Protein AF-0000000074036377 (afdb_homodimer)

pLDDT: mean 85.58, std 12.59, range [46.97, 98.38]

Sequence (390 aa):
MNAANALTSLRLVLSPVFFVFAFLPLWADGRFALLSTVVLWILFVIIELSDILDGAVARGLGIVSDLGKLLDPFADVVSRLTYFLVFVVLGIMPAWMFLLIMYREVGIIFVRMMMMRDGVALAARKGGKTKAVMYAVSAGLGLVLLMNIRLGSFAAFATVLPWVVLASFGVSVFLSWASFLDYLIILYRHYKGRAMNAANALTSLRLVLSPVFFVFAFLPLWADGRFALLSTVVLWILFVIIELSDILDGAVARGLGIVSDLGKLLDPFADVVSRLTYFLVFVVLGIMPAWMFLLIMYREVGIIFVRMMMMRDGVALAARKGGKTKAVMYAVSAGLGLVLLMNIRLGSFAAFATVLPWVVLASFGVSVFLSWASFLDYLIILYRHYKGRA

Radius of gyration: 21.25 Å; Cα contacts (8 Å, |Δi|>4): 387; chains: 2; bounding box: 49×58×50 Å

Solvent-accessible surface area (backbone atoms only — not comparable to full-atom values): 20259 Å² total; per-residue (Å²): 132,45,69,30,37,49,38,35,48,44,29,54,54,48,30,60,51,44,50,50,39,72,43,39,21,70,77,52,75,58,46,55,46,68,59,31,48,53,50,44,51,51,49,50,51,51,43,53,50,39,53,54,42,46,60,58,50,24,56,69,63,63,48,40,42,72,62,28,61,62,40,35,64,53,25,53,51,51,33,51,52,43,54,47,49,51,30,32,73,73,68,69,34,63,60,68,57,49,49,52,44,50,52,48,59,53,45,53,53,49,52,46,33,56,35,25,68,73,70,41,84,80,74,89,53,74,48,54,54,57,23,52,50,37,46,50,50,28,49,51,43,46,48,52,51,49,42,28,73,72,67,54,76,45,66,90,41,56,80,53,46,61,53,55,34,46,48,36,46,50,50,28,45,48,39,45,50,59,39,44,49,56,53,50,50,51,50,48,54,57,54,55,65,73,98,133,46,70,33,37,49,39,34,49,43,28,54,55,46,30,59,50,44,51,51,40,70,42,41,21,72,77,52,74,58,46,56,44,67,59,32,47,53,49,44,51,51,51,49,50,51,43,54,49,38,52,54,42,45,59,58,50,24,57,68,64,62,46,40,42,72,63,27,61,62,40,36,66,52,24,52,50,52,34,53,52,42,52,48,48,50,31,31,73,72,69,69,34,65,60,67,56,48,50,50,45,50,51,48,59,54,45,51,54,48,51,46,32,56,34,25,69,72,69,40,81,78,73,88,53,74,48,54,54,57,23,52,51,36,46,52,51,27,49,51,44,46,49,51,51,50,40,27,73,72,67,55,76,45,66,90,42,55,79,53,47,60,53,55,35,46,49,35,47,50,50,27,43,51,39,46,49,58,39,45,49,58,53,50,51,52,51,49,53,57,53,55,65,73,97

Structure (mmCIF, N/CA/C/O backbone):
data_AF-0000000074036377-model_v1
#
loop_
_entity.id
_entity.type
_entity.pdbx_description
1 polymer 'CDP-diacylglycerol--glycerol-3-phosphate 3-phosphatidyltransferase'
#
loop_
_atom_site.group_PDB
_atom_site.id
_atom_site.type_symbol
_atom_site.label_atom_id
_atom_site.label_alt_id
_atom_site.label_comp_id
_atom_site.label_asym_id
_atom_site.label_entity_id
_atom_site.label_seq_id
_atom_site.pdbx_PDB_ins_code
_atom_site.Cartn_x
_atom_site.Cartn_y
_atom_site.Cartn_z
_atom_site.occupancy
_atom_site.B_iso_or_equiv
_atom_site.auth_seq_id
_atom_site.auth_comp_id
_atom_site.auth_asym_id
_atom_site.auth_atom_id
_atom_site.pdbx_PDB_model_num
ATOM 1 N N . MET A 1 1 ? -14.141 5.18 26.125 1 47.19 1 MET A N 1
ATOM 2 C CA . MET A 1 1 ? -13.859 5.129 24.688 1 47.19 1 MET A CA 1
ATOM 3 C C . MET A 1 1 ? -15.141 5.234 23.875 1 47.19 1 MET A C 1
ATOM 5 O O . MET A 1 1 ? -16.094 4.484 24.109 1 47.19 1 MET A O 1
ATOM 9 N N . ASN A 1 2 ? -15.492 6.375 23.25 1 56.31 2 ASN A N 1
ATOM 10 C CA . ASN A 1 2 ? -16.719 6.668 22.516 1 56.31 2 ASN A CA 1
ATOM 11 C C . ASN A 1 2 ? -16.922 5.707 21.359 1 56.31 2 ASN A C 1
ATOM 13 O O . ASN A 1 2 ? -15.961 5.074 20.891 1 56.31 2 ASN A O 1
ATOM 17 N N . ALA A 1 3 ? -18.141 5.293 21.156 1 57.22 3 ALA A N 1
ATOM 18 C CA . ALA A 1 3 ? -18.609 4.316 20.172 1 57.22 3 ALA A CA 1
ATOM 19 C C . ALA A 1 3 ? -17.906 4.496 18.828 1 57.22 3 ALA A C 1
ATOM 21 O O . ALA A 1 3 ? -17.547 3.518 18.172 1 57.22 3 ALA A O 1
ATOM 22 N N . ALA A 1 4 ? -17.641 5.719 18.453 1 56.38 4 ALA A N 1
ATOM 23 C CA . ALA A 1 4 ? -17.016 6.004 17.156 1 56.38 4 ALA A CA 1
ATOM 24 C C . ALA A 1 4 ? -15.555 5.574 17.125 1 56.38 4 ALA A C 1
ATOM 26 O O . ALA A 1 4 ? -15.078 5.016 16.141 1 56.38 4 ALA A O 1
ATOM 27 N N . ASN A 1 5 ? -14.867 5.793 18.203 1 64.81 5 ASN A N 1
ATOM 28 C CA . ASN A 1 5 ? -13.492 5.316 18.312 1 64.81 5 ASN A CA 1
ATOM 29 C C . ASN A 1 5 ? -13.422 3.795 18.234 1 64.81 5 ASN A C 1
ATOM 31 O O . ASN A 1 5 ? -12.477 3.248 17.656 1 64.81 5 ASN A O 1
ATOM 35 N N . ALA A 1 6 ? -14.578 3.34 18.688 1 68.25 6 ALA A N 1
ATOM 36 C CA . ALA A 1 6 ? -14.641 1.882 18.688 1 68.25 6 ALA A CA 1
ATOM 37 C C . ALA A 1 6 ? -14.797 1.343 17.266 1 68.25 6 ALA A C 1
ATOM 39 O O . ALA A 1 6 ? -14.18 0.341 16.906 1 68.25 6 ALA A O 1
ATOM 40 N N . LEU A 1 7 ? -15.516 2.168 16.406 1 73.44 7 LEU A N 1
ATOM 41 C CA . LEU A 1 7 ? -15.773 1.694 15.055 1 73.44 7 LEU A CA 1
ATOM 42 C C . LEU A 1 7 ? -14.523 1.789 14.195 1 73.44 7 LEU A C 1
ATOM 44 O O . LEU A 1 7 ? -14.227 0.878 13.422 1 73.44 7 LEU A O 1
ATOM 48 N N . THR A 1 8 ? -13.82 2.85 14.32 1 77 8 THR A N 1
ATOM 49 C CA . THR A 1 8 ? -12.57 3.023 13.594 1 77 8 THR A CA 1
ATOM 50 C C . THR A 1 8 ? -11.547 1.968 14.016 1 77 8 THR A C 1
ATOM 52 O O . THR A 1 8 ? -10.891 1.358 13.164 1 77 8 THR A O 1
ATOM 55 N N . SER A 1 9 ? -11.539 1.816 15.258 1 79.81 9 SER A N 1
ATOM 56 C CA . SER A 1 9 ? -10.641 0.8 15.797 1 79.81 9 SER A CA 1
ATOM 57 C C . SER A 1 9 ? -11.031 -0.594 15.312 1 79.81 9 SER A C 1
ATOM 59 O O . SER A 1 9 ? -10.164 -1.431 15.047 1 79.81 9 SER A O 1
ATOM 61 N N . LEU A 1 10 ? -12.312 -0.748 15.172 1 84.88 10 LEU A N 1
ATOM 62 C CA . LEU A 1 10 ? -12.82 -2.035 14.711 1 84.88 10 LEU A CA 1
ATOM 63 C C . LEU A 1 10 ? -12.32 -2.338 13.297 1 84.88 10 LEU A C 1
ATOM 65 O O . LEU A 1 10 ? -11.844 -3.441 13.031 1 84.88 10 LEU A O 1
ATOM 69 N N . ARG A 1 11 ? -12.32 -1.417 12.43 1 90.56 11 ARG A N 1
ATOM 70 C CA . ARG A 1 11 ? -11.867 -1.609 11.055 1 90.56 11 ARG A CA 1
ATOM 71 C C . ARG A 1 11 ? -10.367 -1.902 11.008 1 90.56 11 ARG A C 1
ATOM 73 O O . ARG A 1 11 ? -9.922 -2.76 10.234 1 90.56 11 ARG A O 1
ATOM 80 N N . LEU A 1 12 ? -9.672 -1.223 11.797 1 89.75 12 LEU A N 1
ATOM 81 C CA . LEU A 1 12 ? -8.227 -1.397 11.844 1 89.75 12 LEU A CA 1
ATOM 82 C C . LEU A 1 12 ? -7.859 -2.797 12.328 1 89.75 12 LEU A C 1
ATOM 84 O O . LEU A 1 12 ? -6.879 -3.385 11.859 1 89.75 12 LEU A O 1
ATOM 88 N N . VAL A 1 13 ? -8.656 -3.309 13.25 1 91.38 13 VAL A N 1
ATOM 89 C CA . VAL A 1 13 ? -8.406 -4.637 13.797 1 91.38 13 VAL A CA 1
ATOM 90 C C . VAL A 1 13 ? -8.945 -5.703 12.852 1 91.38 13 VAL A C 1
ATOM 92 O O . VAL A 1 13 ? -8.289 -6.723 12.617 1 91.38 13 VAL A 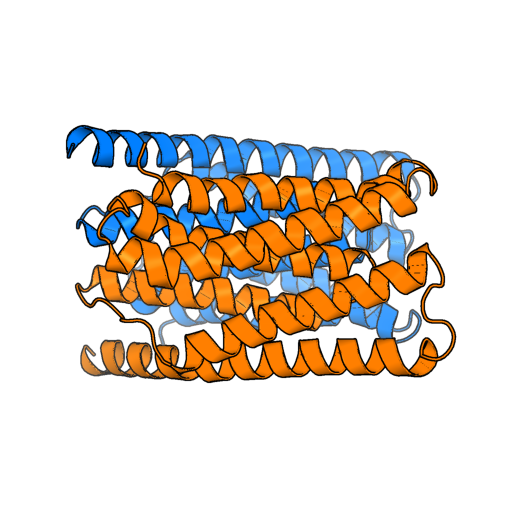O 1
ATOM 95 N N . LEU A 1 14 ? -10.078 -5.453 12.297 1 95.06 14 LEU A N 1
ATOM 96 C CA . LEU A 1 14 ? -10.75 -6.453 11.477 1 95.06 14 LEU A CA 1
ATOM 97 C C . LEU A 1 14 ? -10.062 -6.609 10.125 1 95.06 14 LEU A C 1
ATOM 99 O O . LEU A 1 14 ? -10.156 -7.66 9.492 1 95.06 14 LEU A O 1
ATOM 103 N N . SER A 1 15 ? -9.344 -5.578 9.695 1 95.75 15 SER A N 1
ATOM 104 C CA . SER A 1 15 ? -8.711 -5.629 8.375 1 95.75 15 SER A CA 1
ATOM 105 C C . SER A 1 15 ? -7.637 -6.711 8.32 1 95.75 15 SER A C 1
ATOM 107 O O . SER A 1 15 ? -7.66 -7.57 7.438 1 95.75 15 SER A O 1
ATOM 109 N N . PRO A 1 16 ? -6.688 -6.762 9.297 1 95.94 16 PRO A N 1
ATOM 110 C CA . PRO A 1 16 ? -5.727 -7.867 9.273 1 95.94 16 PRO A CA 1
ATOM 111 C C . PRO A 1 16 ? -6.383 -9.227 9.5 1 95.94 16 PRO A C 1
ATOM 113 O O . PRO A 1 16 ? -5.91 -10.242 8.984 1 95.94 16 PRO A O 1
ATOM 116 N N . VAL A 1 17 ? -7.445 -9.273 10.266 1 96.06 17 VAL A N 1
ATOM 117 C CA . VAL A 1 17 ? -8.18 -10.516 10.477 1 96.06 17 VAL A CA 1
ATOM 118 C C . VAL A 1 17 ? -8.773 -11 9.156 1 96.06 17 VAL A C 1
ATOM 120 O O . VAL A 1 17 ? -8.734 -12.195 8.844 1 96.06 17 VAL A O 1
ATOM 123 N N . PHE A 1 18 ? -9.312 -10.023 8.406 1 96.88 18 PHE A N 1
ATOM 124 C CA . PHE A 1 18 ? -9.812 -10.336 7.07 1 96.88 18 PHE A CA 1
ATOM 125 C C . PHE A 1 18 ? -8.727 -10.984 6.219 1 96.88 18 PHE A C 1
ATOM 127 O O . PHE A 1 18 ? -8.969 -11.992 5.559 1 96.88 18 PHE A O 1
ATOM 134 N N . PHE A 1 19 ? -7.559 -10.43 6.285 1 97.25 19 PHE A N 1
ATOM 135 C CA . PHE A 1 19 ? -6.422 -10.945 5.535 1 97.25 19 PHE A CA 1
ATOM 136 C C . PHE A 1 19 ? -6.121 -12.383 5.934 1 97.25 19 PHE A C 1
ATOM 138 O O . PHE A 1 19 ? -5.949 -13.25 5.074 1 97.25 19 PHE A O 1
ATOM 145 N N . VAL A 1 20 ? -6.094 -12.656 7.203 1 95.19 20 VAL A N 1
ATOM 146 C CA . VAL A 1 20 ? -5.746 -13.977 7.711 1 95.19 20 VAL A CA 1
ATOM 147 C C . VAL A 1 20 ? -6.781 -15 7.246 1 95.19 20 VAL A C 1
ATOM 149 O O . VAL A 1 20 ? -6.422 -16.078 6.746 1 95.19 20 VAL A O 1
ATOM 152 N N . PHE A 1 21 ? -8.031 -14.68 7.312 1 94.38 21 PHE A N 1
ATOM 153 C CA . PHE A 1 21 ? -9.078 -15.617 6.953 1 94.38 21 PHE A CA 1
ATOM 154 C C . PHE A 1 21 ? -9.125 -15.828 5.441 1 94.38 21 PHE A C 1
ATOM 156 O O . PHE A 1 21 ? -9.523 -16.891 4.969 1 94.38 21 PHE A O 1
ATOM 163 N N . ALA A 1 22 ? -8.742 -14.859 4.711 1 94.56 22 ALA A N 1
ATOM 164 C CA . ALA A 1 22 ? -8.719 -15 3.26 1 94.56 22 ALA A CA 1
ATOM 165 C C . ALA A 1 22 ? -7.711 -16.062 2.834 1 94.56 22 ALA A C 1
ATOM 167 O O . ALA A 1 22 ? -7.918 -16.766 1.84 1 94.56 22 ALA A O 1
ATOM 168 N N . PHE A 1 23 ? -6.652 -16.203 3.609 1 93.75 23 PHE A N 1
ATOM 169 C CA . PHE A 1 23 ? -5.594 -17.109 3.191 1 93.75 23 PHE A CA 1
ATOM 170 C C . PHE A 1 23 ? -5.625 -18.406 4.012 1 93.75 23 PHE A C 1
ATOM 172 O O . PHE A 1 23 ? -4.887 -19.344 3.721 1 93.75 23 PHE A O 1
ATOM 179 N N . LEU A 1 24 ? -6.492 -18.5 4.949 1 88.44 24 LEU A N 1
ATOM 180 C CA . LEU A 1 24 ? -6.59 -19.656 5.828 1 88.44 24 LEU A CA 1
ATOM 181 C C . LEU A 1 24 ? -6.738 -20.938 5.016 1 88.44 24 LEU A C 1
ATOM 183 O O . LEU A 1 24 ? -6.035 -21.922 5.266 1 88.44 24 LEU A O 1
ATOM 187 N N . PRO A 1 25 ? -7.629 -20.922 4.02 1 84.31 25 PRO A N 1
ATOM 188 C CA . PRO A 1 25 ? -7.762 -22.172 3.264 1 84.31 25 PRO A CA 1
ATOM 189 C C . PRO A 1 25 ? -6.477 -22.547 2.535 1 84.31 25 PRO A C 1
ATOM 191 O O . PRO A 1 25 ? -6.199 -23.75 2.359 1 84.31 25 PRO A O 1
ATOM 194 N N . LEU A 1 26 ? -5.715 -21.594 2.051 1 81.56 26 LEU A N 1
ATOM 195 C CA . LEU A 1 26 ? -4.457 -21.875 1.361 1 81.56 26 LEU A CA 1
ATOM 196 C C . LEU A 1 26 ? -3.432 -22.469 2.318 1 81.56 26 LEU A C 1
ATOM 198 O O . LEU A 1 26 ? -2.688 -23.375 1.949 1 81.56 26 LEU A O 1
ATOM 202 N N . TRP A 1 27 ? -3.441 -21.953 3.529 1 83.31 27 TRP A N 1
ATOM 203 C CA . TRP A 1 27 ? -2.498 -22.438 4.531 1 83.31 27 TRP A CA 1
ATOM 204 C C . TRP A 1 27 ? -2.928 -23.797 5.074 1 83.31 27 TRP A C 1
ATOM 206 O O . TRP A 1 27 ? -2.096 -24.578 5.543 1 83.31 27 TRP A O 1
ATOM 216 N N . ALA A 1 28 ? -4.238 -24.125 4.969 1 83.94 28 ALA A N 1
ATOM 217 C CA . ALA A 1 28 ? -4.777 -25.344 5.543 1 83.94 28 ALA A CA 1
ATOM 218 C C . ALA A 1 28 ? -5.109 -26.359 4.453 1 83.94 28 ALA A C 1
ATOM 220 O O . ALA A 1 28 ? -5.93 -27.266 4.664 1 83.94 28 ALA A O 1
ATOM 221 N N . ASP A 1 29 ? -4.543 -26.156 3.254 1 81.75 29 ASP A N 1
ATOM 222 C CA . ASP A 1 29 ? -4.684 -27.094 2.145 1 81.75 29 ASP A CA 1
ATOM 223 C C . ASP A 1 29 ? -6.148 -27.266 1.753 1 81.75 29 ASP A C 1
ATOM 225 O O . ASP A 1 29 ? -6.625 -28.391 1.582 1 81.75 29 ASP A O 1
ATOM 229 N N . GLY A 1 30 ? -6.883 -26.141 1.732 1 77.5 30 GLY A N 1
ATOM 230 C CA . GLY A 1 30 ? -8.25 -26.156 1.24 1 77.5 30 GLY A CA 1
ATOM 231 C C . GLY A 1 30 ? -9.273 -26.391 2.334 1 77.5 30 GLY A C 1
ATOM 232 O O . GLY A 1 30 ? -10.477 -26.266 2.104 1 77.5 30 GLY A O 1
ATOM 233 N N . ARG A 1 31 ? -8.758 -26.719 3.529 1 79.44 31 ARG A N 1
ATOM 234 C CA . ARG A 1 31 ? -9.68 -26.906 4.641 1 79.44 31 ARG A CA 1
ATOM 235 C C . ARG A 1 31 ? -10.289 -25.578 5.094 1 79.44 31 ARG A C 1
ATOM 237 O O . ARG A 1 31 ? -9.688 -24.516 4.891 1 79.44 31 ARG A O 1
ATOM 244 N N . PHE A 1 32 ? -11.633 -25.516 5.379 1 84.56 32 PHE A N 1
ATOM 245 C CA . PHE A 1 32 ? -12.344 -24.391 5.992 1 84.56 32 PHE A CA 1
ATOM 246 C C . PHE A 1 32 ? -12.773 -23.391 4.938 1 84.56 32 PHE A C 1
ATOM 248 O O . PHE A 1 32 ? -12.938 -22.203 5.234 1 84.56 32 PHE A O 1
ATOM 255 N N . ALA A 1 33 ? -12.758 -23.797 3.689 1 85.81 33 ALA A N 1
ATOM 256 C CA . ALA A 1 33 ? -13.133 -22.891 2.6 1 85.81 33 ALA A CA 1
ATOM 257 C C . ALA A 1 33 ? -14.484 -22.25 2.859 1 85.81 33 ALA A C 1
ATOM 259 O O . ALA A 1 33 ? -14.641 -21.031 2.725 1 85.81 33 ALA A O 1
ATOM 260 N N . LEU A 1 34 ? -15.453 -23.062 3.219 1 86.12 34 LEU A N 1
ATOM 261 C CA . LEU A 1 34 ? -16.797 -22.547 3.492 1 86.12 34 LEU A CA 1
ATOM 262 C C . LEU A 1 34 ? -16.781 -21.594 4.672 1 86.12 34 LEU A C 1
ATOM 264 O O . LEU A 1 34 ? -17.297 -20.469 4.574 1 86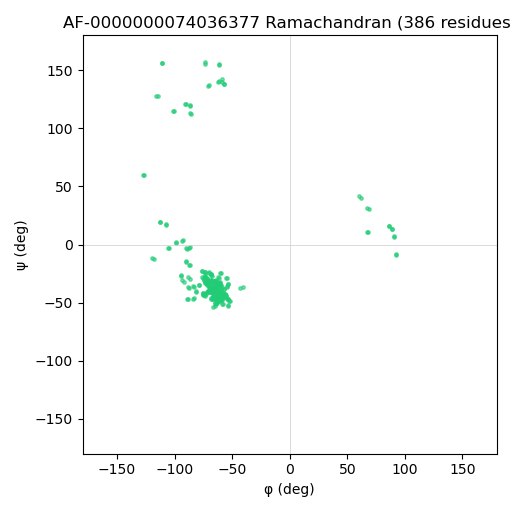.12 34 LEU A O 1
ATOM 268 N N . LEU A 1 35 ? -16.156 -22.031 5.766 1 88.62 35 LEU A N 1
ATOM 269 C CA . LEU A 1 35 ? -16.078 -21.203 6.965 1 88.62 35 LEU A CA 1
ATOM 270 C C . LEU A 1 35 ? -15.359 -19.891 6.672 1 88.62 35 LEU A C 1
ATOM 272 O O . LEU A 1 35 ? -15.828 -18.828 7.078 1 88.62 35 LEU A O 1
ATOM 276 N N . SER A 1 36 ? -14.227 -19.984 6.004 1 92.31 36 SER A N 1
ATOM 277 C CA . SER A 1 36 ? -13.453 -18.781 5.656 1 92.31 36 SER A CA 1
ATOM 278 C C . SER A 1 36 ? -14.273 -17.828 4.801 1 92.31 36 SER A C 1
ATOM 280 O O . SER A 1 36 ? -14.266 -16.625 5.035 1 92.31 36 SER A O 1
ATOM 282 N N . THR A 1 37 ? -14.992 -18.391 3.867 1 92.12 37 THR A N 1
ATOM 283 C CA . THR A 1 37 ? -15.789 -17.547 2.971 1 92.12 37 THR A CA 1
ATOM 284 C C . THR A 1 37 ? -16.891 -16.828 3.74 1 92.12 37 THR A C 1
ATOM 286 O O . THR A 1 37 ? -17.109 -15.633 3.564 1 92.12 37 THR A O 1
ATOM 289 N N . VAL A 1 38 ? -17.562 -17.5 4.617 1 93.44 38 VAL A N 1
ATOM 290 C CA . VAL A 1 38 ? -18.625 -16.938 5.418 1 93.44 38 VAL A CA 1
ATOM 291 C C . VAL A 1 38 ? -18.078 -15.836 6.324 1 93.44 38 VAL A C 1
ATOM 293 O O . VAL A 1 38 ? -18.625 -14.742 6.398 1 93.44 38 VAL A O 1
ATOM 296 N N . VAL A 1 39 ? -16.984 -16.141 6.953 1 95.62 39 VAL A N 1
ATOM 297 C CA . VAL A 1 39 ? -16.375 -15.188 7.867 1 95.62 39 VAL A CA 1
ATOM 298 C C . VAL A 1 39 ? -15.93 -13.945 7.094 1 95.62 39 VAL A C 1
ATOM 300 O O . VAL A 1 39 ? -16.078 -12.82 7.578 1 95.62 39 VAL A O 1
ATOM 303 N N . LEU A 1 40 ? -15.375 -14.156 5.906 1 96.62 40 LEU A N 1
ATOM 304 C CA . LEU A 1 40 ? -14.93 -13.031 5.086 1 96.62 40 LEU A CA 1
ATOM 305 C C . LEU A 1 40 ? -16.094 -12.102 4.762 1 96.62 40 LEU A C 1
ATOM 307 O O . LEU A 1 40 ? -15.953 -10.883 4.812 1 96.62 40 LEU A O 1
ATOM 311 N N . TRP A 1 41 ? -17.25 -12.68 4.449 1 96.44 41 TRP A N 1
ATOM 312 C CA . TRP A 1 41 ? -18.438 -11.875 4.156 1 96.44 41 TRP A CA 1
ATOM 313 C C . TRP A 1 41 ? -18.891 -11.109 5.395 1 96.44 41 TRP A C 1
ATOM 315 O O . TRP A 1 41 ? -19.25 -9.93 5.312 1 96.44 41 TRP A O 1
ATOM 325 N N . ILE A 1 42 ? -18.875 -11.781 6.504 1 96.88 42 ILE A N 1
ATOM 326 C CA . ILE A 1 42 ? -19.281 -11.156 7.754 1 96.88 42 ILE A CA 1
ATOM 327 C C . ILE A 1 42 ? -18.344 -9.992 8.078 1 96.88 42 ILE A C 1
ATOM 329 O O . ILE A 1 42 ? -18.797 -8.891 8.391 1 96.88 42 ILE A O 1
ATOM 333 N N . LEU A 1 43 ? -17.047 -10.273 7.984 1 96.75 43 LEU A N 1
ATOM 334 C CA . LEU A 1 43 ? -16.062 -9.234 8.25 1 96.75 43 LEU A CA 1
ATOM 335 C C . LEU A 1 43 ? -16.219 -8.07 7.281 1 96.75 43 LEU A C 1
ATOM 337 O O . LEU A 1 43 ? -16.156 -6.906 7.688 1 96.75 43 LEU A O 1
ATOM 341 N N . PHE A 1 44 ? -16.453 -8.391 6.008 1 97.31 44 PHE A N 1
ATOM 342 C CA . PHE A 1 44 ? -16.609 -7.367 4.984 1 97.31 44 PHE A CA 1
ATOM 343 C C . PHE A 1 44 ? -17.797 -6.469 5.305 1 97.31 44 PHE A C 1
ATOM 345 O O . PHE A 1 44 ? -17.688 -5.242 5.285 1 97.31 44 PHE A O 1
ATOM 352 N N . VAL A 1 45 ? -18.906 -7.043 5.637 1 95.62 45 VAL A N 1
ATOM 353 C CA . VAL A 1 45 ? -20.141 -6.301 5.926 1 95.62 45 VAL A CA 1
ATOM 354 C C . VAL A 1 45 ? -19.938 -5.43 7.164 1 95.62 45 VAL A C 1
ATOM 356 O O . VAL A 1 45 ? -20.297 -4.25 7.168 1 95.62 45 VAL A O 1
ATOM 359 N N . ILE A 1 46 ? -19.312 -5.953 8.164 1 94 46 ILE A N 1
ATOM 360 C CA . ILE A 1 46 ? -19.078 -5.207 9.398 1 94 46 ILE A CA 1
ATOM 361 C C . ILE A 1 46 ? -18.172 -4.02 9.117 1 94 46 ILE A C 1
ATOM 363 O O . ILE A 1 46 ? -18.438 -2.898 9.555 1 94 46 ILE A O 1
ATOM 367 N N . ILE A 1 47 ? -17.094 -4.266 8.383 1 93.5 47 ILE A N 1
ATOM 368 C CA . ILE A 1 47 ? -16.125 -3.225 8.086 1 93.5 47 ILE A CA 1
ATOM 369 C C . ILE A 1 47 ? -16.781 -2.121 7.262 1 93.5 47 ILE A C 1
ATOM 371 O O . ILE A 1 47 ? -16.656 -0.938 7.582 1 93.5 47 ILE A O 1
ATOM 375 N N . GLU A 1 48 ? -17.531 -2.49 6.25 1 92 48 GLU A N 1
ATOM 376 C CA . GLU A 1 48 ? -18.156 -1.505 5.375 1 92 48 GLU A CA 1
ATOM 377 C C . GLU A 1 48 ? -19.281 -0.764 6.102 1 92 48 GLU A C 1
ATOM 379 O O . GLU A 1 48 ? -19.453 0.443 5.918 1 92 48 GLU A O 1
ATOM 384 N N . LEU A 1 49 ? -20.047 -1.491 6.859 1 88.25 49 LEU A N 1
ATOM 385 C CA . LEU A 1 49 ? -21.141 -0.862 7.605 1 88.25 49 LEU A CA 1
ATOM 386 C C . LEU A 1 49 ? -20.594 0.093 8.664 1 88.25 49 LEU A C 1
ATOM 388 O O . LEU A 1 49 ? -21.188 1.138 8.93 1 88.25 49 LEU A O 1
ATOM 392 N N . SER A 1 50 ? -19.484 -0.312 9.328 1 84.69 50 SER A N 1
ATOM 393 C CA . SER A 1 50 ? -18.875 0.56 10.32 1 84.69 50 SER A CA 1
ATOM 394 C C . SER A 1 50 ? -18.438 1.886 9.695 1 84.69 50 SER A C 1
ATOM 396 O O . SER A 1 50 ? -18.469 2.924 10.359 1 84.69 50 SER A O 1
ATOM 398 N N . ASP A 1 51 ? -18 1.806 8.477 1 82.75 51 ASP A N 1
ATOM 399 C CA . ASP A 1 51 ? -17.578 3.014 7.77 1 82.75 51 ASP A CA 1
ATOM 400 C C . ASP A 1 51 ? -18.781 3.918 7.484 1 82.75 51 ASP A C 1
ATOM 402 O O . ASP A 1 51 ? -18.688 5.141 7.633 1 82.75 51 ASP A O 1
ATOM 406 N N . ILE A 1 52 ? -19.875 3.375 7.133 1 78.69 52 ILE A N 1
ATOM 407 C CA . ILE A 1 52 ? -21.094 4.129 6.82 1 78.69 52 ILE A CA 1
ATOM 408 C C . ILE A 1 52 ? -21.656 4.746 8.094 1 78.69 52 ILE A C 1
ATOM 410 O O . ILE A 1 52 ? -22.109 5.895 8.094 1 78.69 52 ILE A O 1
ATOM 414 N N . LEU A 1 53 ? -21.547 4.016 9.133 1 73.56 53 LEU A N 1
ATOM 415 C CA . LEU A 1 53 ? -22.125 4.461 10.398 1 73.56 53 LEU A CA 1
ATOM 416 C C . LEU A 1 53 ? -21.266 5.562 11.016 1 73.56 53 LEU A C 1
ATOM 418 O O . LEU A 1 53 ? -21.797 6.477 11.656 1 73.56 53 LEU A O 1
ATOM 422 N N . ASP A 1 54 ? -19.938 5.312 10.961 1 65.81 54 ASP A N 1
ATOM 423 C CA . ASP A 1 54 ? -19.047 6.316 11.516 1 65.81 54 ASP A CA 1
ATOM 424 C C . ASP A 1 54 ? -19.203 7.656 10.797 1 65.81 54 ASP A C 1
ATOM 426 O O . ASP A 1 54 ? -19.047 8.719 11.414 1 65.81 54 ASP A O 1
ATOM 430 N N . GLY A 1 55 ? -19.359 7.688 9.492 1 59 55 GLY A N 1
ATOM 431 C CA . GLY A 1 55 ? -19.516 8.922 8.742 1 59 55 GLY A CA 1
ATOM 432 C C . GLY A 1 55 ? -20.812 9.641 9.055 1 59 55 GLY A C 1
ATOM 433 O O . GLY A 1 55 ? -20.797 10.781 9.523 1 59 55 GLY A O 1
ATOM 434 N N . ALA A 1 56 ? -21.906 8.977 8.938 1 56.22 56 ALA A N 1
ATOM 435 C CA . ALA A 1 56 ? -23.203 9.656 8.984 1 56.22 56 ALA A CA 1
ATOM 436 C C . ALA A 1 56 ? -23.656 9.883 10.422 1 56.22 56 ALA A C 1
ATOM 438 O O . ALA A 1 56 ? -24.031 11 10.797 1 56.22 56 ALA A O 1
ATOM 439 N N . VAL A 1 57 ? -23.516 8.852 11.172 1 53.28 57 VAL A N 1
ATOM 440 C CA . VAL A 1 57 ? -24.203 8.891 12.453 1 53.28 57 VAL A CA 1
ATOM 441 C C . VAL A 1 57 ? -23.297 9.516 13.516 1 53.28 57 VAL A C 1
ATOM 443 O O . VAL A 1 57 ? -23.734 10.391 14.273 1 53.28 57 VAL A O 1
ATOM 446 N N . ALA A 1 58 ? -22.109 9.047 13.516 1 53.16 58 ALA A N 1
ATOM 447 C CA . ALA A 1 58 ? -21.297 9.422 14.664 1 53.16 58 ALA A CA 1
ATOM 448 C C . ALA A 1 58 ? -20.844 10.875 14.562 1 53.16 58 ALA A C 1
ATOM 450 O O . ALA A 1 58 ? -20.766 11.578 15.57 1 53.16 58 ALA A O 1
ATOM 451 N N . ARG A 1 59 ? -20.672 11.32 13.32 1 57.25 59 ARG A N 1
ATOM 452 C CA . ARG A 1 59 ? -20.297 12.719 13.133 1 57.25 59 ARG A CA 1
ATOM 453 C C . ARG A 1 59 ? -21.453 13.656 13.453 1 57.25 59 ARG A C 1
ATOM 455 O O . ARG A 1 59 ? -21.25 14.711 14.055 1 57.25 59 ARG A O 1
ATOM 462 N N . GLY A 1 60 ? -22.484 13.047 13.094 1 54.19 60 GLY A N 1
ATOM 463 C CA . GLY A 1 60 ? -23.656 13.852 13.359 1 54.19 60 GLY A CA 1
ATOM 464 C C . GLY A 1 60 ? -24 13.953 14.836 1 54.19 60 GLY A C 1
ATOM 465 O O . GLY A 1 60 ? -24.469 14.992 15.297 1 54.19 60 GLY A O 1
ATOM 466 N N . LEU A 1 61 ? -23.625 12.906 15.438 1 54.56 61 LEU A N 1
ATOM 467 C CA . LEU A 1 61 ? -24.016 12.914 16.844 1 54.56 61 LEU A CA 1
ATOM 468 C C . LEU A 1 61 ? -22.906 13.461 17.719 1 54.56 61 LEU A C 1
ATOM 470 O O . LEU A 1 61 ? -23.047 13.555 18.938 1 54.56 61 LEU A O 1
ATOM 474 N N . GLY A 1 62 ? -21.875 13.867 17.141 1 58.91 62 GLY A N 1
ATOM 475 C CA . GLY A 1 62 ? -20.781 14.477 17.875 1 58.91 62 GLY A CA 1
ATOM 476 C C . GLY A 1 62 ? -20.062 13.492 18.781 1 58.91 62 GLY A C 1
ATOM 477 O O . GLY A 1 62 ? -19.406 13.891 19.75 1 58.91 62 GLY A O 1
ATOM 478 N N . ILE A 1 63 ? -20.344 12.273 18.625 1 58.47 63 ILE A N 1
ATOM 479 C CA . ILE A 1 63 ? -19.875 11.266 19.562 1 58.47 63 ILE A CA 1
ATOM 480 C C . ILE A 1 63 ? -18.484 10.789 19.156 1 58.47 63 ILE A C 1
ATOM 482 O O . ILE A 1 63 ? -17.781 10.148 19.938 1 58.47 63 ILE A O 1
ATOM 486 N N . VAL A 1 64 ? -18.016 11.336 18.047 1 61.34 64 VAL A N 1
ATOM 487 C CA . VAL A 1 64 ? -16.703 10.859 17.609 1 61.34 64 VAL A CA 1
ATOM 488 C C . VAL A 1 64 ? -15.609 11.734 18.219 1 61.34 64 VAL A C 1
ATOM 490 O O . VAL A 1 64 ? -15.688 12.961 18.188 1 61.34 64 VAL A O 1
ATOM 493 N N . SER A 1 65 ? -14.742 10.992 18.984 1 65.94 65 SER A N 1
ATOM 494 C CA . SER A 1 65 ? -13.609 11.734 19.547 1 65.94 65 SER A CA 1
ATOM 495 C C . SER A 1 65 ? -12.742 12.328 18.438 1 65.94 65 SER A C 1
ATOM 497 O O . SER A 1 65 ? -12.859 11.938 17.281 1 65.94 65 SER A O 1
ATOM 499 N N . ASP A 1 66 ? -12.094 13.305 18.719 1 63.97 66 ASP A N 1
ATOM 500 C CA . ASP A 1 66 ? -11.172 13.945 17.781 1 63.97 66 ASP A CA 1
ATOM 501 C C . ASP A 1 66 ? -10.18 12.938 17.219 1 63.97 66 ASP A C 1
ATOM 503 O O . ASP A 1 66 ? -9.867 12.977 16.031 1 63.97 66 ASP A O 1
ATOM 507 N N . LEU A 1 67 ? -9.844 12.016 18.047 1 68.56 67 LEU A N 1
ATOM 508 C CA . LEU A 1 67 ? -8.906 11 17.594 1 68.56 67 LEU A CA 1
ATOM 509 C C . LEU A 1 67 ? -9.562 10.055 16.594 1 68.56 67 LEU A C 1
ATOM 511 O O . LEU A 1 67 ? -8.938 9.664 15.602 1 68.56 67 LEU A O 1
ATOM 515 N N . GLY A 1 68 ? -10.781 9.75 16.938 1 67.69 68 GLY A N 1
ATOM 516 C CA . GLY A 1 68 ? -11.523 8.898 16.016 1 67.69 68 GLY A CA 1
ATOM 517 C C . GLY A 1 68 ? -11.695 9.508 14.641 1 67.69 68 GLY A C 1
ATOM 518 O O . GLY A 1 68 ? -11.523 8.828 13.633 1 67.69 68 GLY A O 1
ATOM 519 N N . LYS A 1 69 ? -11.945 10.68 14.641 1 67.94 69 LYS A N 1
ATOM 520 C CA . LYS A 1 69 ? -12.109 11.398 13.383 1 67.94 69 LYS A CA 1
ATOM 521 C C . LYS A 1 69 ? -10.812 11.398 12.578 1 67.94 69 LYS A C 1
ATOM 523 O O . LYS A 1 69 ? -10.836 11.258 11.359 1 67.94 69 LYS A O 1
ATOM 528 N N . LEU A 1 70 ? -9.844 11.477 13.344 1 70.5 70 LEU A N 1
ATOM 529 C CA . LEU A 1 70 ? -8.539 11.57 12.703 1 70.5 70 LEU A CA 1
ATOM 530 C C . LEU A 1 70 ? -8.109 10.211 12.156 1 70.5 70 LEU A C 1
ATOM 532 O O . LEU A 1 70 ? -7.438 10.133 11.125 1 70.5 70 LEU A O 1
ATOM 536 N N . LEU A 1 71 ? -8.586 9.188 12.805 1 79.12 71 LEU A N 1
ATOM 537 C CA . LEU A 1 71 ? -8.133 7.852 12.438 1 79.12 71 LEU A CA 1
ATOM 538 C C . LEU A 1 71 ? -9.031 7.254 11.359 1 79.12 71 LEU A C 1
ATOM 540 O O . LEU A 1 71 ? -8.672 6.266 10.719 1 79.12 71 LEU A O 1
ATOM 544 N N . ASP A 1 72 ? -10.125 7.91 11.219 1 81.19 72 ASP A N 1
ATOM 545 C CA . ASP A 1 72 ? -11.125 7.383 10.297 1 81.19 72 ASP A CA 1
ATOM 546 C C . ASP A 1 72 ? -10.562 7.25 8.883 1 81.19 72 ASP A C 1
ATOM 548 O O . ASP A 1 72 ? -10.586 6.164 8.297 1 81.19 72 ASP A O 1
ATOM 552 N N . PRO A 1 73 ? -9.961 8.305 8.375 1 81.69 73 PRO A N 1
ATOM 553 C CA . PRO A 1 73 ? -9.391 8.195 7.027 1 81.69 73 PRO A CA 1
ATOM 554 C C . PRO A 1 73 ? -8.312 7.117 6.934 1 81.69 73 PRO A C 1
ATOM 556 O O . PRO A 1 73 ? -8.195 6.445 5.906 1 81.69 73 PRO A O 1
ATOM 559 N N . PHE A 1 74 ? -7.602 6.938 7.969 1 86.38 74 PHE A N 1
ATOM 560 C CA . PHE A 1 74 ? -6.559 5.918 8.008 1 86.38 74 PHE A CA 1
ATOM 561 C C . PHE A 1 74 ? -7.164 4.52 7.965 1 86.38 74 PHE A C 1
ATOM 563 O O . PHE A 1 74 ? -6.711 3.662 7.207 1 86.38 74 PHE A O 1
ATOM 570 N N . ALA A 1 75 ? -8.18 4.355 8.812 1 89.5 75 ALA A N 1
ATOM 571 C CA . ALA A 1 75 ? -8.844 3.059 8.859 1 89.5 75 ALA A CA 1
ATOM 572 C C . ALA A 1 75 ? -9.453 2.703 7.504 1 89.5 75 ALA A C 1
ATOM 574 O O . ALA A 1 75 ? -9.43 1.54 7.09 1 89.5 75 ALA A O 1
ATOM 575 N N . ASP A 1 76 ? -9.922 3.697 6.816 1 89.12 76 ASP A N 1
ATOM 576 C CA . ASP A 1 76 ? -10.516 3.482 5.5 1 89.12 76 ASP A CA 1
ATOM 577 C C . ASP A 1 76 ? -9.469 2.992 4.504 1 89.12 76 ASP A C 1
ATOM 579 O O . ASP A 1 76 ? -9.703 2.035 3.762 1 89.12 76 ASP A O 1
ATOM 583 N N . VAL A 1 77 ? -8.336 3.586 4.516 1 92 77 VAL A N 1
ATOM 584 C CA . VAL A 1 77 ? -7.273 3.23 3.582 1 92 77 VAL A CA 1
ATOM 585 C C . VAL A 1 77 ? -6.75 1.833 3.906 1 92 77 VAL A C 1
ATOM 587 O O . VAL A 1 77 ? -6.551 1.014 3.008 1 92 77 VAL A O 1
ATOM 590 N N . VAL A 1 78 ? -6.617 1.541 5.117 1 94.38 78 VAL A N 1
ATOM 591 C CA . VAL A 1 78 ? -6.078 0.26 5.566 1 94.38 78 VAL A CA 1
ATOM 592 C C . VAL A 1 78 ? -7.012 -0.871 5.133 1 94.38 78 VAL A C 1
ATOM 594 O O . VAL A 1 78 ? -6.555 -1.894 4.613 1 94.38 78 VAL A O 1
ATOM 597 N N . SER A 1 79 ? -8.273 -0.683 5.359 1 95.25 79 SER A N 1
ATOM 598 C CA . SER A 1 79 ? -9.227 -1.731 5.016 1 95.25 79 SER A CA 1
ATOM 599 C C . SER A 1 79 ? -9.258 -1.974 3.51 1 95.25 79 SER A C 1
ATOM 601 O O . SER A 1 79 ? -9.172 -3.117 3.057 1 95.25 79 SER A O 1
ATOM 603 N N . ARG A 1 80 ? -9.305 -0.905 2.777 1 94.88 80 ARG A N 1
ATOM 604 C CA . ARG A 1 80 ? -9.406 -1.021 1.326 1 94.88 80 ARG A CA 1
ATOM 605 C C . ARG A 1 80 ? -8.148 -1.654 0.741 1 94.88 80 ARG A C 1
ATOM 607 O O . ARG A 1 80 ? -8.234 -2.553 -0.099 1 94.88 80 ARG A O 1
ATOM 614 N N . LEU A 1 81 ? -7 -1.213 1.183 1 97 81 LEU A N 1
ATOM 615 C CA . LEU A 1 81 ? -5.75 -1.767 0.675 1 97 81 LEU A CA 1
ATOM 616 C C . LEU A 1 81 ? -5.609 -3.234 1.062 1 97 81 LEU A C 1
ATOM 618 O O . LEU A 1 81 ? -5.031 -4.027 0.314 1 97 81 LEU A O 1
ATOM 622 N N . THR A 1 82 ? -6.16 -3.564 2.207 1 97.81 82 THR A N 1
ATOM 623 C CA . THR A 1 82 ? -6.117 -4.957 2.637 1 97.81 82 THR A CA 1
ATOM 624 C C . THR A 1 82 ? -6.953 -5.836 1.707 1 97.81 82 THR A C 1
ATOM 626 O O . THR A 1 82 ? -6.48 -6.871 1.235 1 97.81 82 THR A O 1
ATOM 629 N N . TYR A 1 83 ? -8.211 -5.348 1.406 1 97.31 83 TYR A N 1
ATOM 630 C CA . TYR A 1 83 ? -9.062 -6.082 0.481 1 97.31 83 TYR A CA 1
ATOM 631 C C . TYR A 1 83 ? -8.344 -6.344 -0.836 1 97.31 83 TYR A C 1
ATOM 633 O O . TYR A 1 83 ? -8.273 -7.484 -1.297 1 97.31 83 TYR A O 1
ATOM 641 N N . PHE A 1 84 ? -7.855 -5.32 -1.356 1 98.31 84 PHE A N 1
ATOM 642 C CA . PHE A 1 84 ? -7.348 -5.379 -2.723 1 98.31 84 PHE A CA 1
ATOM 643 C C . PHE A 1 84 ? -6.031 -6.148 -2.775 1 98.31 84 PHE A C 1
ATOM 645 O O . PHE A 1 84 ? -5.746 -6.828 -3.76 1 98.31 84 PHE A O 1
ATOM 652 N N . LEU A 1 85 ? -5.223 -6.059 -1.715 1 98.25 85 LEU A N 1
ATOM 653 C CA . LEU A 1 85 ? -4.027 -6.887 -1.648 1 98.25 85 LEU A CA 1
ATOM 654 C C . LEU A 1 85 ? -4.387 -8.367 -1.656 1 98.25 85 LEU A C 1
ATOM 656 O O . LEU A 1 85 ? -3.754 -9.164 -2.354 1 98.25 85 LEU A O 1
ATOM 660 N N . VAL A 1 86 ? -5.406 -8.75 -0.859 1 97.81 86 VAL A N 1
ATOM 661 C CA . VAL A 1 86 ? -5.879 -10.133 -0.814 1 97.81 86 VAL A CA 1
ATOM 662 C C . VAL A 1 86 ? -6.262 -10.586 -2.219 1 97.81 86 VAL A C 1
ATOM 664 O O . VAL A 1 86 ? -5.871 -11.672 -2.652 1 97.81 86 VAL A O 1
ATOM 667 N N . PHE A 1 87 ? -6.984 -9.719 -2.943 1 98.19 87 PHE A N 1
ATOM 668 C CA . PHE A 1 87 ? -7.465 -10.078 -4.273 1 98.19 87 PHE A CA 1
ATOM 669 C C . PHE A 1 87 ? -6.309 -10.195 -5.254 1 98.19 87 PHE A C 1
ATOM 671 O O . PHE A 1 87 ? -6.344 -11.008 -6.176 1 98.19 87 PHE A O 1
ATOM 678 N N . VAL A 1 88 ? -5.238 -9.391 -5.055 1 98.06 88 VAL A N 1
ATOM 679 C CA . VAL A 1 88 ? -4.059 -9.477 -5.91 1 98.06 88 VAL A CA 1
ATOM 680 C C . VAL A 1 88 ? -3.348 -10.805 -5.684 1 98.06 88 VAL A C 1
ATOM 682 O O . VAL A 1 88 ? -3.021 -11.508 -6.645 1 98.06 88 VAL A O 1
ATOM 685 N N . VAL A 1 89 ? -3.168 -11.164 -4.43 1 96.81 89 VAL A N 1
ATOM 686 C CA . VAL A 1 89 ? -2.4 -12.352 -4.078 1 96.81 89 VAL A CA 1
ATOM 687 C C . VAL A 1 89 ? -3.156 -13.602 -4.516 1 96.81 89 VAL A C 1
ATOM 689 O O . VAL A 1 89 ? -2.545 -14.594 -4.922 1 96.81 89 VAL A O 1
ATOM 692 N N . LEU A 1 90 ? -4.48 -13.516 -4.523 1 95.62 90 LEU A N 1
ATOM 693 C CA . LEU A 1 90 ? -5.293 -14.672 -4.887 1 95.62 90 LEU A CA 1
ATOM 694 C C . LEU A 1 90 ? -5.559 -14.695 -6.391 1 95.62 90 LEU A C 1
ATOM 696 O O . LEU A 1 90 ? -6.289 -15.555 -6.883 1 95.62 90 LEU A O 1
ATOM 700 N N . GLY A 1 91 ? -5.102 -13.688 -7.164 1 95.12 91 GLY A N 1
ATOM 701 C CA . GLY A 1 91 ? -5.199 -13.688 -8.617 1 95.12 91 GLY A CA 1
ATOM 702 C C . GLY A 1 91 ? -6.496 -13.094 -9.125 1 95.12 91 GLY A C 1
ATOM 703 O O . GLY A 1 91 ? -6.836 -13.25 -10.297 1 95.12 91 GLY A O 1
ATOM 704 N N . ILE A 1 92 ? -7.227 -12.414 -8.258 1 96.5 92 ILE A N 1
ATOM 705 C CA . ILE A 1 92 ? -8.531 -11.852 -8.609 1 96.5 92 ILE A CA 1
ATOM 706 C C . ILE A 1 92 ? -8.344 -10.461 -9.195 1 96.5 92 ILE A C 1
ATOM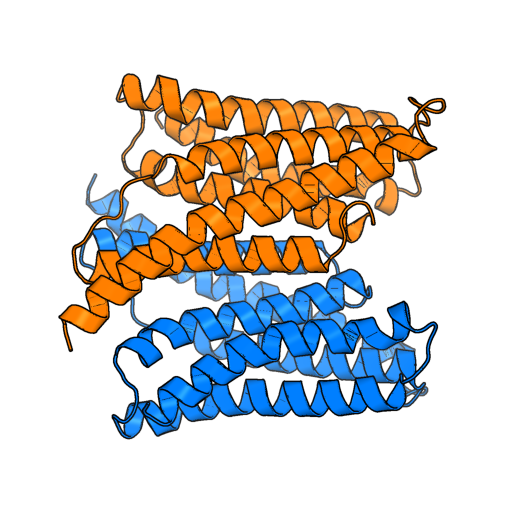 708 O O . ILE A 1 92 ? -9.023 -10.094 -10.156 1 96.5 92 ILE A O 1
ATOM 712 N N . MET A 1 93 ? -7.43 -9.727 -8.672 1 98 93 MET A N 1
ATOM 713 C CA . MET A 1 93 ? -7.148 -8.375 -9.125 1 98 93 MET A CA 1
ATOM 714 C C . MET A 1 93 ? -5.754 -8.281 -9.742 1 98 93 MET A C 1
ATOM 716 O O . MET A 1 93 ? -4.773 -8.719 -9.133 1 98 93 MET A O 1
ATOM 720 N N . PRO A 1 94 ? -5.719 -7.73 -10.992 1 97.62 94 PRO A N 1
ATOM 721 C CA . PRO A 1 94 ? -4.379 -7.488 -11.531 1 97.62 94 PRO A CA 1
ATOM 722 C C . PRO A 1 94 ? -3.539 -6.582 -10.633 1 97.62 94 PRO A C 1
ATOM 724 O O . PRO A 1 94 ? -4.035 -5.57 -10.133 1 97.62 94 PRO A O 1
ATOM 727 N N . ALA A 1 95 ? -2.295 -6.965 -10.492 1 97.5 95 ALA A N 1
ATOM 728 C CA . ALA A 1 95 ? -1.402 -6.289 -9.555 1 97.5 95 ALA A CA 1
ATOM 729 C C . ALA A 1 95 ? -1.22 -4.824 -9.93 1 97.5 95 ALA A C 1
ATOM 731 O O . ALA A 1 95 ? -1.058 -3.967 -9.062 1 97.5 95 ALA A O 1
ATOM 732 N N . TRP A 1 96 ? -1.234 -4.504 -11.219 1 97.12 96 TRP A N 1
ATOM 733 C CA . TRP A 1 96 ? -0.998 -3.127 -11.641 1 97.12 96 TRP A CA 1
ATOM 734 C C . TRP A 1 96 ? -2.141 -2.219 -11.195 1 97.12 96 TRP A C 1
ATOM 736 O O . TRP A 1 96 ? -1.933 -1.031 -10.938 1 97.12 96 TRP A O 1
ATOM 746 N N . MET A 1 97 ? -3.371 -2.707 -11.133 1 98.12 97 MET A N 1
ATOM 747 C CA . MET A 1 97 ? -4.496 -1.913 -10.648 1 98.12 97 MET A CA 1
ATOM 748 C C . MET A 1 97 ? -4.336 -1.574 -9.172 1 98.12 97 MET A C 1
ATOM 750 O O . MET A 1 97 ? -4.609 -0.447 -8.758 1 98.12 97 MET A O 1
ATOM 754 N N . PHE A 1 98 ? -3.891 -2.58 -8.414 1 98.38 98 PHE A N 1
ATOM 755 C CA . PHE A 1 98 ? -3.631 -2.352 -6.992 1 98.38 98 PHE A CA 1
ATOM 756 C C . PHE A 1 98 ? -2.506 -1.339 -6.805 1 98.38 98 PHE A C 1
ATOM 758 O O . PHE A 1 98 ? -2.576 -0.483 -5.922 1 98.38 98 PHE A O 1
ATOM 765 N N . LEU A 1 99 ? -1.497 -1.493 -7.598 1 97.88 99 LEU A N 1
ATOM 766 C CA . LEU A 1 99 ? -0.387 -0.548 -7.547 1 97.88 99 LEU A CA 1
ATOM 767 C C . LEU A 1 99 ? -0.886 0.884 -7.707 1 97.88 99 LEU A C 1
ATOM 769 O O . LEU A 1 99 ? -0.507 1.768 -6.938 1 97.88 99 LEU A O 1
ATOM 773 N N . LEU A 1 100 ? -1.727 1.089 -8.672 1 97.31 100 LEU A N 1
ATOM 774 C CA . LEU A 1 100 ? -2.244 2.424 -8.945 1 97.31 100 LEU A CA 1
ATOM 775 C C . LEU A 1 100 ? -3.098 2.926 -7.785 1 97.31 100 LEU A C 1
ATOM 777 O O . LEU A 1 100 ? -3.012 4.098 -7.406 1 97.31 100 LEU A O 1
ATOM 781 N N . ILE A 1 101 ? -3.904 2.076 -7.238 1 97.19 101 ILE A N 1
ATOM 782 C CA . ILE A 1 101 ? -4.742 2.453 -6.105 1 97.19 101 ILE A CA 1
ATOM 783 C C . ILE A 1 101 ? -3.865 2.783 -4.902 1 97.19 101 ILE A C 1
ATOM 785 O O . ILE A 1 101 ? -4.102 3.773 -4.207 1 97.19 101 ILE A O 1
ATOM 789 N N . MET A 1 102 ? -2.881 1.959 -4.68 1 96.62 102 MET A N 1
ATOM 790 C CA . MET A 1 102 ? -1.956 2.172 -3.57 1 96.62 102 MET A CA 1
ATOM 791 C C . MET A 1 102 ? -1.24 3.512 -3.707 1 96.62 102 MET A C 1
ATOM 793 O O . MET A 1 102 ? -1.165 4.281 -2.748 1 96.62 102 MET A O 1
ATOM 797 N N . TYR A 1 103 ? -0.75 3.824 -4.93 1 95.56 103 TYR A N 1
ATOM 798 C CA . TYR A 1 103 ? -0.106 5.109 -5.18 1 95.56 103 TYR A CA 1
ATOM 799 C C . TYR A 1 103 ? -1.046 6.262 -4.855 1 95.56 103 TYR A C 1
ATOM 801 O O . TYR A 1 103 ? -0.648 7.23 -4.207 1 95.56 103 TYR A O 1
ATOM 809 N N . ARG A 1 104 ? -2.211 6.094 -5.285 1 94.5 104 ARG A N 1
ATOM 810 C CA . ARG A 1 104 ? -3.207 7.141 -5.102 1 94.5 104 ARG A CA 1
ATOM 811 C C . ARG A 1 104 ? -3.531 7.336 -3.623 1 94.5 104 ARG A C 1
ATOM 813 O O . ARG A 1 104 ? -3.639 8.469 -3.148 1 94.5 104 ARG A O 1
ATOM 820 N N . GLU A 1 105 ? -3.705 6.305 -2.912 1 93.62 105 GLU A N 1
ATOM 821 C CA . GLU A 1 105 ? -4.07 6.395 -1.503 1 93.62 105 GLU A CA 1
ATOM 822 C C . GLU A 1 105 ? -2.936 6.988 -0.674 1 93.62 105 GLU A C 1
ATOM 824 O O . GLU A 1 105 ? -3.176 7.777 0.241 1 93.62 105 GLU A O 1
ATOM 829 N N . VAL A 1 106 ? -1.721 6.59 -0.966 1 92.12 106 VAL A N 1
ATOM 830 C CA . VAL A 1 106 ? -0.563 7.172 -0.295 1 92.12 106 VAL A CA 1
ATOM 831 C C . VAL A 1 106 ? -0.4 8.633 -0.72 1 92.12 106 VAL A C 1
ATOM 833 O O . VAL A 1 106 ? -0.126 9.5 0.112 1 92.12 106 VAL A O 1
ATOM 836 N N . GLY A 1 107 ? -0.631 8.891 -1.961 1 91.75 107 GLY A N 1
ATOM 837 C CA . GLY A 1 107 ? -0.475 10.227 -2.516 1 91.75 107 GLY A CA 1
ATOM 838 C C . GLY A 1 107 ? -1.408 11.242 -1.891 1 91.75 107 GLY A C 1
ATOM 839 O O . GLY A 1 107 ? -0.995 12.359 -1.578 1 91.75 107 GLY A O 1
ATOM 840 N N . ILE A 1 108 ? -2.588 10.867 -1.716 1 90.12 108 ILE A N 1
ATOM 841 C CA . ILE A 1 108 ? -3.566 11.812 -1.191 1 90.12 108 ILE A CA 1
ATOM 842 C C . ILE A 1 108 ? -3.219 12.172 0.251 1 90.12 108 ILE A C 1
ATOM 844 O O . ILE A 1 108 ? -3.408 13.312 0.678 1 90.12 108 ILE A O 1
ATOM 848 N N . ILE A 1 109 ? -2.766 11.211 1.035 1 87.44 109 ILE A N 1
ATOM 849 C CA . ILE A 1 109 ? -2.363 11.492 2.41 1 87.44 109 ILE A CA 1
ATOM 850 C C . ILE A 1 109 ? -1.187 12.461 2.416 1 87.44 109 ILE A C 1
ATOM 852 O O . ILE A 1 109 ? -1.152 13.398 3.215 1 87.44 109 ILE A O 1
ATOM 856 N N . PHE A 1 110 ? -0.346 12.242 1.523 1 86.5 110 PHE A N 1
ATOM 857 C CA . PHE A 1 110 ? 0.815 13.117 1.411 1 86.5 110 PHE A CA 1
ATOM 858 C C . PHE A 1 110 ? 0.393 14.531 1.032 1 86.5 110 PHE A C 1
ATOM 860 O O . PHE A 1 110 ? 0.887 15.508 1.603 1 86.5 110 PHE A O 1
ATOM 867 N N . VAL A 1 111 ? -0.49 14.664 0.084 1 88 111 VAL A N 1
ATOM 868 C CA . VAL A 1 111 ? -0.972 15.969 -0.35 1 88 111 VAL A CA 1
ATOM 869 C C . VAL A 1 111 ? -1.635 16.688 0.822 1 88 111 VAL A C 1
ATOM 871 O O . VAL A 1 111 ? -1.37 17.875 1.062 1 88 111 VAL A O 1
ATOM 874 N N . ARG A 1 112 ? -2.4 15.953 1.526 1 85.81 112 ARG A N 1
ATOM 875 C CA . ARG A 1 112 ? -3.076 16.547 2.676 1 85.81 112 ARG A CA 1
ATOM 876 C C . ARG A 1 112 ? -2.07 17 3.729 1 85.81 112 ARG A C 1
ATOM 878 O O . ARG A 1 112 ? -2.232 18.062 4.336 1 85.81 112 ARG A O 1
ATOM 885 N N . MET A 1 113 ? -1.134 16.219 3.938 1 84 113 MET A N 1
ATOM 886 C CA . MET A 1 113 ? -0.086 16.562 4.898 1 84 113 MET A CA 1
ATOM 887 C C . MET A 1 113 ? 0.657 17.828 4.473 1 84 113 MET A C 1
ATOM 889 O O . MET A 1 113 ? 0.918 18.703 5.297 1 84 113 MET A O 1
ATOM 893 N N . MET A 1 114 ? 0.945 17.938 3.203 1 83.56 114 MET A N 1
ATOM 894 C CA . MET A 1 114 ? 1.664 19.109 2.686 1 83.56 114 MET A CA 1
ATOM 895 C C . MET A 1 114 ? 0.834 20.375 2.842 1 83.56 114 MET A C 1
ATOM 897 O O . MET A 1 114 ? 1.364 21.422 3.199 1 83.56 114 MET A O 1
ATOM 901 N N . MET A 1 115 ? -0.378 20.234 2.592 1 84.12 115 MET A N 1
ATOM 902 C CA . MET A 1 115 ? -1.269 21.375 2.721 1 84.12 115 MET A CA 1
ATOM 903 C C . MET A 1 115 ? -1.438 21.766 4.184 1 84.12 115 MET A C 1
ATOM 905 O O . MET A 1 115 ? -1.472 22.953 4.512 1 84.12 115 MET A O 1
ATOM 909 N N . MET A 1 116 ? -1.497 20.797 5 1 82.56 116 MET A N 1
ATOM 910 C CA . MET A 1 116 ? -1.636 21.047 6.43 1 82.56 116 MET A CA 1
ATOM 911 C C . MET A 1 116 ? -0.396 21.75 6.98 1 82.56 116 MET A C 1
ATOM 913 O O . MET A 1 116 ? -0.497 22.578 7.891 1 82.56 116 MET A O 1
ATOM 917 N N . ARG A 1 117 ? 0.737 21.375 6.488 1 80.19 117 ARG A N 1
ATOM 918 C CA . ARG A 1 117 ? 1.987 22.016 6.867 1 80.19 117 ARG A CA 1
ATOM 919 C C . ARG A 1 117 ? 1.909 23.531 6.648 1 80.19 117 ARG A C 1
ATOM 921 O O . ARG A 1 117 ? 2.469 24.297 7.426 1 80.19 117 ARG A O 1
ATOM 928 N N . ASP A 1 118 ? 1.103 23.875 5.691 1 84.19 118 ASP A N 1
ATOM 929 C CA . ASP A 1 118 ? 0.958 25.281 5.355 1 84.19 118 ASP A CA 1
ATOM 930 C C . ASP A 1 118 ? -0.294 25.875 5.996 1 84.19 118 ASP A C 1
ATOM 932 O O . ASP A 1 118 ? -0.701 27 5.664 1 84.19 118 ASP A O 1
ATOM 936 N N . GLY A 1 119 ? -0.955 25.062 6.719 1 81.75 119 GLY A N 1
ATOM 937 C CA . GLY A 1 119 ? -2.115 25.562 7.445 1 81.75 119 GLY A CA 1
ATOM 938 C C . GLY A 1 119 ? -3.404 25.453 6.652 1 81.75 119 GLY A C 1
ATOM 939 O O . GLY A 1 119 ? -4.398 26.094 6.984 1 81.75 119 GLY A O 1
ATOM 940 N N . VAL A 1 120 ? -3.344 24.844 5.559 1 82.56 120 VAL A N 1
ATOM 941 C CA . VAL A 1 120 ? -4.523 24.703 4.711 1 82.56 120 VAL A CA 1
ATOM 942 C C . VAL A 1 120 ? -5.125 23.312 4.883 1 82.56 120 VAL A C 1
ATOM 944 O O . VAL A 1 120 ? -4.477 22.297 4.59 1 82.56 120 VAL A O 1
ATOM 947 N N . ALA A 1 121 ? -6.344 23.297 5.43 1 77.56 121 ALA A N 1
ATOM 948 C CA . ALA A 1 121 ? -7.047 22.016 5.562 1 77.56 121 ALA A CA 1
ATOM 949 C C . ALA A 1 121 ? -7.832 21.688 4.293 1 77.56 121 ALA A C 1
ATOM 951 O O . ALA A 1 121 ? -8.641 22.5 3.832 1 77.56 121 ALA A O 1
ATOM 952 N N . LEU A 1 122 ? -7.473 20.594 3.721 1 78 122 LEU A N 1
ATOM 953 C CA . LEU A 1 122 ? -8.203 20.156 2.535 1 78 122 LEU A CA 1
ATOM 954 C C . LEU A 1 122 ? -9.43 19.344 2.924 1 78 122 LEU A C 1
ATOM 956 O O . LEU A 1 122 ? -9.305 18.297 3.568 1 78 122 LEU A O 1
ATOM 960 N N . ALA A 1 123 ? -10.648 19.875 2.672 1 68.81 123 ALA A N 1
ATOM 961 C CA . ALA A 1 123 ? -11.906 19.203 2.982 1 68.81 123 ALA A CA 1
ATOM 962 C C . ALA A 1 123 ? -12.164 18.062 2.004 1 68.81 123 ALA A C 1
ATOM 964 O O . ALA A 1 123 ? -11.578 18.016 0.918 1 68.81 123 ALA A O 1
ATOM 965 N N . ALA A 1 124 ? -12.961 17.141 2.52 1 65.62 124 ALA A N 1
ATOM 966 C CA . ALA A 1 124 ? -13.391 16.062 1.64 1 65.62 124 ALA A CA 1
ATOM 967 C C . ALA A 1 124 ? -14.188 16.594 0.454 1 65.62 124 ALA A C 1
ATOM 969 O O . ALA A 1 124 ? -14.945 17.562 0.592 1 65.62 124 ALA A O 1
ATOM 970 N N . ARG A 1 125 ? -13.906 15.938 -0.767 1 71.25 125 ARG A N 1
ATOM 971 C CA . ARG A 1 125 ? -14.602 16.344 -1.983 1 71.25 125 ARG A CA 1
ATOM 972 C C . ARG A 1 125 ? -15.562 15.242 -2.447 1 71.25 125 ARG A C 1
ATOM 974 O O . ARG A 1 125 ? -15.422 14.086 -2.049 1 71.25 125 ARG A O 1
ATOM 981 N N . LYS A 1 126 ? -16.562 15.594 -3.189 1 70.06 126 LYS A N 1
ATOM 982 C CA . LYS A 1 126 ? -17.594 14.68 -3.678 1 70.06 126 LYS A CA 1
ATOM 983 C C . LYS A 1 126 ? -16.969 13.5 -4.418 1 70.06 126 LYS A C 1
ATOM 985 O O . LYS A 1 126 ? -17.469 12.375 -4.332 1 70.06 126 LYS A O 1
ATOM 990 N N . GLY A 1 127 ? -15.977 13.758 -5.066 1 71.06 127 GLY A N 1
ATOM 991 C CA . GLY A 1 127 ? -15.297 12.695 -5.789 1 71.06 127 GLY A CA 1
ATOM 992 C C . GLY A 1 127 ? -14.789 11.586 -4.887 1 71.06 127 GLY A C 1
ATOM 993 O O . GLY A 1 127 ? -14.742 10.422 -5.293 1 71.06 127 GLY A O 1
ATOM 994 N N . GLY A 1 128 ? -14.578 11.922 -3.689 1 74.5 128 GLY A N 1
ATOM 995 C CA . GLY A 1 128 ? -14.117 10.953 -2.711 1 74.5 128 GLY A CA 1
ATOM 996 C C . GLY A 1 128 ? -15.188 9.977 -2.275 1 74.5 128 GLY A C 1
ATOM 997 O O . GLY A 1 128 ? -14.914 8.789 -2.064 1 74.5 128 GLY A O 1
ATOM 998 N N . LYS A 1 129 ? -16.375 10.406 -2.336 1 81.94 129 LYS A N 1
ATOM 999 C CA . LYS A 1 129 ? -17.484 9.547 -1.92 1 81.94 129 LYS A CA 1
ATOM 1000 C C . LYS A 1 129 ? -17.781 8.484 -2.971 1 81.94 129 LYS A C 1
ATOM 1002 O O . LYS A 1 129 ? -17.969 7.312 -2.639 1 81.94 129 LYS A O 1
ATOM 1007 N N . THR A 1 130 ? -17.766 8.883 -4.176 1 87.75 130 THR A N 1
ATOM 1008 C CA . THR A 1 130 ? -18.031 7.949 -5.262 1 87.75 130 THR A CA 1
ATOM 1009 C C . THR A 1 130 ? -16.953 6.867 -5.332 1 87.75 130 THR A C 1
ATOM 1011 O O . THR A 1 130 ? -17.266 5.695 -5.559 1 87.75 130 THR A O 1
ATOM 1014 N N . LYS A 1 131 ? -15.766 7.285 -5.102 1 89.81 131 LYS A N 1
ATOM 1015 C CA . LYS A 1 131 ? -14.695 6.297 -5.137 1 89.81 131 LYS A CA 1
ATOM 1016 C C . LYS A 1 131 ? -14.844 5.285 -4.004 1 89.81 131 LYS A C 1
ATOM 1018 O O . LYS A 1 131 ? -14.648 4.086 -4.207 1 89.81 131 LYS A O 1
ATOM 1023 N N . ALA A 1 132 ? -15.234 5.781 -2.875 1 89 132 ALA A N 1
ATOM 1024 C CA . ALA A 1 132 ? -15.383 4.906 -1.717 1 89 132 ALA A CA 1
ATOM 1025 C C . ALA A 1 132 ? -16.469 3.863 -1.955 1 89 132 ALA A C 1
ATOM 1027 O O . ALA A 1 132 ? -16.297 2.688 -1.624 1 89 132 ALA A O 1
ATOM 1028 N N . VAL A 1 133 ? -17.516 4.309 -2.551 1 92.06 133 VAL A N 1
ATOM 1029 C CA . VAL A 1 133 ? -18.625 3.4 -2.861 1 92.06 133 VAL A CA 1
ATOM 1030 C C . VAL A 1 133 ? -18.156 2.361 -3.881 1 92.06 133 VAL A C 1
ATOM 1032 O O . VAL A 1 133 ? -18.438 1.169 -3.73 1 92.06 133 VAL A O 1
ATOM 1035 N N . MET A 1 134 ? -17.469 2.811 -4.844 1 95.44 134 MET A N 1
ATOM 1036 C CA . MET A 1 134 ? -17 1.893 -5.883 1 95.44 134 MET A CA 1
ATOM 1037 C C . MET A 1 134 ? -15.992 0.905 -5.32 1 95.44 134 MET A C 1
ATOM 1039 O O . MET A 1 134 ? -15.945 -0.252 -5.746 1 95.44 134 MET A O 1
ATOM 1043 N N . TYR A 1 135 ? -15.117 1.366 -4.422 1 96.44 135 TYR A N 1
ATOM 1044 C CA . TYR A 1 135 ? -14.195 0.462 -3.744 1 96.44 135 TYR A CA 1
ATOM 1045 C C . TYR A 1 135 ? -14.945 -0.658 -3.037 1 96.44 135 TYR A C 1
ATOM 1047 O O . TYR A 1 135 ? -14.57 -1.828 -3.137 1 96.44 135 TYR A O 1
ATOM 1055 N N . ALA A 1 136 ? -16.062 -0.241 -2.381 1 95.81 136 ALA A N 1
ATOM 1056 C CA . ALA A 1 136 ? -16.859 -1.219 -1.644 1 95.81 136 ALA A CA 1
ATOM 1057 C C . ALA A 1 136 ? -17.516 -2.211 -2.594 1 95.81 136 ALA A C 1
ATOM 1059 O O . ALA A 1 136 ? -17.5 -3.418 -2.346 1 95.81 136 ALA A O 1
ATOM 1060 N N . VAL A 1 137 ? -18.047 -1.689 -3.613 1 97.19 137 VAL A N 1
ATOM 1061 C CA . VAL A 1 137 ? -18.703 -2.533 -4.602 1 97.19 137 VAL A CA 1
ATOM 1062 C C . VAL A 1 137 ? -17.703 -3.502 -5.215 1 97.19 137 VAL A C 1
ATOM 1064 O O . VAL A 1 137 ? -17.969 -4.699 -5.332 1 97.19 137 VAL A O 1
ATOM 1067 N N . SER A 1 138 ? -16.578 -2.969 -5.617 1 98.12 138 SER A N 1
ATOM 1068 C CA . SER A 1 138 ? -15.547 -3.801 -6.223 1 98.12 138 SER A CA 1
ATOM 1069 C C . SER A 1 138 ? -15.07 -4.883 -5.254 1 98.12 138 SER A C 1
ATOM 1071 O O . SER A 1 138 ? -14.859 -6.027 -5.656 1 98.12 138 SER A O 1
ATOM 1073 N N . ALA A 1 139 ? -14.906 -4.488 -4.016 1 97.81 139 ALA A N 1
ATOM 1074 C CA . ALA A 1 139 ? -14.492 -5.465 -3.012 1 97.81 139 ALA A CA 1
ATOM 1075 C C . ALA A 1 139 ? -15.555 -6.543 -2.822 1 97.81 139 ALA A C 1
ATOM 1077 O O . ALA A 1 139 ? -15.227 -7.727 -2.709 1 97.81 139 ALA A O 1
ATOM 1078 N N . GLY A 1 140 ? -16.797 -6.141 -2.771 1 97.62 140 GLY A N 1
ATOM 1079 C CA . GLY A 1 140 ? -17.891 -7.102 -2.678 1 97.62 140 GLY A CA 1
ATOM 1080 C C . GLY A 1 140 ? -17.922 -8.07 -3.842 1 97.62 140 GLY A C 1
ATOM 1081 O O . GLY A 1 140 ? -18.078 -9.281 -3.646 1 97.62 140 GLY A O 1
ATOM 1082 N N . LEU A 1 141 ? -17.812 -7.539 -5.008 1 97.19 141 LEU A N 1
ATOM 1083 C CA . LEU A 1 141 ? -17.797 -8.375 -6.203 1 97.19 141 LEU A CA 1
ATOM 1084 C C . LEU A 1 141 ? -16.594 -9.32 -6.191 1 97.19 141 LEU A C 1
ATOM 1086 O O . LEU A 1 141 ? -16.703 -10.469 -6.629 1 97.19 141 LEU A O 1
ATOM 1090 N N . GLY A 1 142 ? -15.422 -8.805 -5.746 1 97.06 142 GLY A N 1
ATOM 1091 C CA . GLY A 1 142 ? -14.273 -9.672 -5.582 1 97.06 142 GLY A CA 1
ATOM 1092 C C . GLY A 1 142 ? -14.531 -10.844 -4.648 1 97.06 142 GLY A C 1
ATOM 1093 O O . GLY A 1 142 ? -14.078 -11.961 -4.906 1 97.06 142 GLY A O 1
ATOM 1094 N N . LEU A 1 143 ? -15.266 -10.586 -3.607 1 96.44 143 LEU A N 1
ATOM 1095 C CA . LEU A 1 143 ? -15.609 -11.641 -2.656 1 96.44 143 LEU A CA 1
ATOM 1096 C C . LEU A 1 143 ? -16.547 -12.656 -3.291 1 96.44 143 LEU A C 1
ATOM 1098 O O . LEU A 1 143 ? -16.453 -13.859 -3.01 1 96.44 143 LEU A O 1
ATOM 1102 N N . VAL A 1 144 ? -17.484 -12.188 -4.094 1 94.94 144 VAL A N 1
ATOM 1103 C CA . VAL A 1 144 ? -18.375 -13.094 -4.805 1 94.94 144 VAL A CA 1
ATOM 1104 C C . VAL A 1 144 ? -17.562 -14.023 -5.703 1 94.94 144 VAL A C 1
ATOM 1106 O O . VAL A 1 144 ? -17.797 -15.234 -5.727 1 94.94 144 VAL A O 1
ATOM 1109 N N . LEU A 1 145 ? -16.656 -13.43 -6.387 1 94.69 145 LEU A N 1
ATOM 1110 C CA . LEU A 1 145 ? -15.805 -14.234 -7.262 1 94.69 145 LEU A CA 1
ATOM 1111 C C . LEU A 1 145 ? -15 -15.242 -6.453 1 94.69 145 LEU A C 1
ATOM 1113 O O . LEU A 1 145 ? -14.883 -16.406 -6.844 1 94.69 145 LEU A O 1
ATOM 1117 N N . LEU A 1 146 ? -14.453 -14.766 -5.34 1 93.06 146 LEU A N 1
ATOM 1118 C CA . LEU A 1 146 ? -13.688 -15.664 -4.473 1 93.06 146 LEU A CA 1
ATOM 1119 C C . LEU A 1 146 ? -14.562 -16.812 -3.988 1 93.06 146 LEU A C 1
ATOM 1121 O O . LEU A 1 146 ? -14.109 -17.969 -3.965 1 93.06 146 LEU A O 1
ATOM 1125 N N . MET A 1 147 ? -15.781 -16.453 -3.629 1 90.5 147 MET A N 1
ATOM 1126 C CA . MET A 1 147 ? -16.734 -17.469 -3.201 1 90.5 147 MET A CA 1
ATOM 1127 C C . MET A 1 147 ? -16.984 -18.484 -4.309 1 90.5 147 MET A C 1
ATOM 1129 O O . MET A 1 147 ? -17.031 -19.688 -4.051 1 90.5 147 MET A O 1
ATOM 1133 N N . ASN A 1 148 ? -17.094 -18 -5.473 1 90.56 148 ASN A N 1
ATOM 1134 C CA . ASN A 1 148 ? -17.312 -18.891 -6.609 1 90.56 148 ASN A CA 1
ATOM 1135 C C . ASN A 1 148 ? -16.109 -19.797 -6.852 1 90.56 148 ASN A C 1
ATOM 1137 O O . ASN A 1 148 ? -16.25 -20.969 -7.172 1 90.56 148 ASN A O 1
ATOM 1141 N N . ILE A 1 149 ? -14.977 -19.266 -6.754 1 87.94 149 ILE A N 1
ATOM 1142 C CA . ILE A 1 149 ? -13.75 -20.016 -6.961 1 87.94 149 ILE A CA 1
ATOM 1143 C C . ILE A 1 149 ? -13.625 -21.109 -5.898 1 87.94 149 ILE A C 1
ATOM 1145 O O . ILE A 1 149 ? -13.242 -22.234 -6.203 1 87.94 149 ILE A O 1
ATOM 1149 N N . ARG A 1 150 ? -14.016 -20.797 -4.691 1 87.12 150 ARG A N 1
ATOM 1150 C CA . ARG A 1 150 ? -13.82 -21.703 -3.57 1 87.12 150 ARG A CA 1
ATOM 1151 C C . ARG A 1 150 ? -14.945 -22.734 -3.5 1 87.12 150 ARG A C 1
ATOM 1153 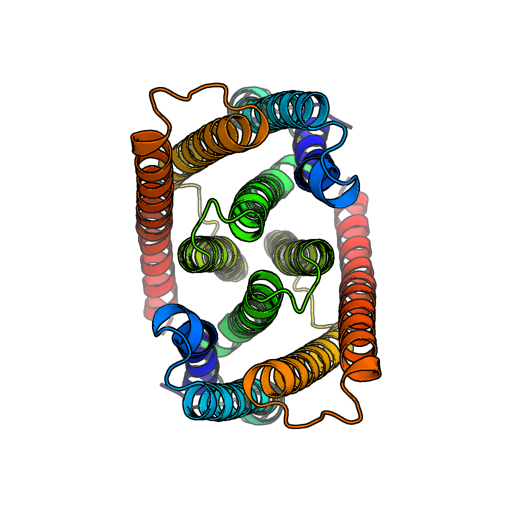O O . ARG A 1 150 ? -14.711 -23.906 -3.207 1 87.12 150 ARG A O 1
ATOM 1160 N N . LEU A 1 151 ? -16.188 -22.312 -3.842 1 85.62 151 LEU A N 1
ATOM 1161 C CA . LEU A 1 151 ? -17.328 -23.156 -3.561 1 85.62 151 LEU A CA 1
ATOM 1162 C C . LEU A 1 151 ? -18.062 -23.531 -4.848 1 85.62 151 LEU A C 1
ATOM 1164 O O . LEU A 1 151 ? -18.906 -24.438 -4.852 1 85.62 151 LEU A O 1
ATOM 1168 N N . GLY A 1 152 ? -17.719 -22.859 -5.953 1 80.62 152 GLY A N 1
ATOM 1169 C CA . GLY A 1 152 ? -18.406 -23.156 -7.195 1 80.62 152 GLY A CA 1
ATOM 1170 C C . GLY A 1 152 ? -19.859 -22.719 -7.18 1 80.62 152 GLY A C 1
ATOM 1171 O O . GLY A 1 152 ? -20.703 -23.344 -7.836 1 80.62 152 GLY A O 1
ATOM 1172 N N . SER A 1 153 ? -20.188 -21.703 -6.473 1 74 153 SER A N 1
ATOM 1173 C CA . SER A 1 153 ? -21.562 -21.328 -6.16 1 74 153 SER A CA 1
ATOM 1174 C C . SER A 1 153 ? -22.266 -20.734 -7.379 1 74 153 SER A C 1
ATOM 1176 O O . SER A 1 153 ? -23.5 -20.781 -7.48 1 74 153 SER A O 1
ATOM 1178 N N . PHE A 1 154 ? -21.516 -20.156 -8.328 1 76.75 154 PHE A N 1
ATOM 1179 C CA . PHE A 1 154 ? -22.109 -19.453 -9.445 1 76.75 154 PHE A CA 1
ATOM 1180 C C . PHE A 1 154 ? -21.562 -19.969 -10.773 1 76.75 154 PHE A C 1
ATOM 1182 O O . PHE A 1 154 ? -21.016 -19.188 -11.562 1 76.75 154 PHE A O 1
ATOM 1189 N N . ALA A 1 155 ? -21.75 -21.172 -11.008 1 71.69 155 ALA A N 1
ATOM 1190 C CA . ALA A 1 155 ? -21.188 -21.844 -12.18 1 71.69 155 ALA A CA 1
ATOM 1191 C C . ALA A 1 155 ? -21.703 -21.219 -13.469 1 71.69 155 ALA A C 1
ATOM 1193 O O . ALA A 1 155 ? -20.953 -21.047 -14.438 1 71.69 155 ALA A O 1
ATOM 1194 N N . ALA A 1 156 ? -22.891 -20.781 -13.406 1 74.19 156 ALA A N 1
ATOM 1195 C CA . ALA A 1 156 ? -23.5 -20.203 -14.594 1 74.19 156 ALA A CA 1
ATOM 1196 C C . ALA A 1 156 ? -22.844 -18.891 -14.977 1 74.19 156 ALA A C 1
ATOM 1198 O O . ALA A 1 156 ? -22.828 -18.516 -16.156 1 74.19 156 ALA A O 1
ATOM 1199 N N . PHE A 1 157 ? -22.281 -18.234 -14.047 1 77.56 157 PHE A N 1
ATOM 1200 C CA . PHE A 1 157 ? -21.703 -16.922 -14.289 1 77.56 157 PHE A CA 1
ATOM 1201 C C . PHE A 1 157 ? -20.188 -16.953 -14.164 1 77.56 157 PHE A C 1
ATOM 1203 O O . PHE A 1 157 ? -19.547 -15.898 -14.133 1 77.56 157 PHE A O 1
ATOM 1210 N N . ALA A 1 158 ? -19.734 -18.109 -14.266 1 79.12 158 ALA A N 1
ATOM 1211 C CA . ALA A 1 158 ? -18.312 -18.297 -14 1 79.12 158 ALA A CA 1
ATOM 1212 C C . ALA A 1 158 ? -17.453 -17.625 -15.07 1 79.12 158 ALA A C 1
ATOM 1214 O O . ALA A 1 158 ? -16.359 -17.141 -14.789 1 79.12 158 ALA A O 1
ATOM 1215 N N . THR A 1 159 ? -18.078 -17.531 -16.234 1 85 159 THR A N 1
ATOM 1216 C CA . THR A 1 159 ? -17.281 -16.969 -17.328 1 85 159 THR A CA 1
ATOM 1217 C C . THR A 1 159 ? -17.406 -15.438 -17.344 1 85 159 THR A C 1
ATOM 1219 O O . THR A 1 159 ? -16.469 -14.742 -17.734 1 85 159 THR A O 1
ATOM 1222 N N . VAL A 1 160 ? -18.531 -14.93 -16.859 1 91.38 160 VAL A N 1
ATOM 1223 C CA . VAL A 1 160 ? -18.797 -13.5 -16.953 1 91.38 160 VAL A CA 1
ATOM 1224 C C . VAL A 1 160 ? -18.328 -12.797 -15.688 1 91.38 160 VAL A C 1
ATOM 1226 O O . VAL A 1 160 ? -17.875 -11.648 -15.734 1 91.38 160 VAL A O 1
ATOM 1229 N N . LEU A 1 161 ? -18.359 -13.438 -14.586 1 92.81 161 LEU A N 1
ATOM 1230 C CA . LEU A 1 161 ? -18.125 -12.867 -13.266 1 92.81 161 LEU A CA 1
ATOM 1231 C C . LEU A 1 161 ? -16.719 -12.289 -13.18 1 92.81 161 LEU A C 1
ATOM 1233 O O . LEU A 1 161 ? -16.531 -11.156 -12.727 1 92.81 161 LEU A O 1
ATOM 1237 N N . PRO A 1 162 ? -15.719 -13.008 -13.703 1 94 162 PRO A N 1
ATOM 1238 C CA . PRO A 1 162 ? -14.375 -12.43 -13.625 1 94 162 PRO A CA 1
ATOM 1239 C C . PRO A 1 162 ? -14.258 -11.117 -14.406 1 94 162 PRO A C 1
ATOM 1241 O O . PRO A 1 162 ? -13.547 -10.203 -13.977 1 94 162 PRO A O 1
ATOM 1244 N N . TRP A 1 163 ? -14.953 -10.992 -15.445 1 95.62 163 TRP A N 1
ATOM 1245 C CA . TRP A 1 163 ? -14.906 -9.789 -16.266 1 95.62 163 TRP A CA 1
ATOM 1246 C C . TRP A 1 163 ? -15.609 -8.625 -15.562 1 95.62 163 TRP A C 1
ATOM 1248 O O . TRP A 1 163 ? -15.156 -7.484 -15.625 1 95.62 163 TRP A O 1
ATOM 1258 N N . VAL A 1 164 ? -16.734 -8.938 -14.984 1 96.38 164 VAL A N 1
ATOM 1259 C CA . VAL A 1 164 ? -17.484 -7.934 -14.25 1 96.38 164 VAL A CA 1
ATOM 1260 C C . VAL A 1 164 ? -16.641 -7.41 -13.086 1 96.38 164 VAL A C 1
ATOM 1262 O O . VAL A 1 164 ? -16.578 -6.203 -12.852 1 96.38 164 VAL A O 1
ATOM 1265 N N . VAL A 1 165 ? -15.992 -8.305 -12.406 1 97.25 165 VAL A N 1
ATOM 1266 C CA . VAL A 1 165 ? -15.148 -7.953 -11.266 1 97.25 165 VAL A CA 1
ATOM 1267 C C . VAL A 1 165 ? -13.969 -7.102 -11.75 1 97.25 165 VAL A C 1
ATOM 1269 O O . VAL A 1 165 ? -13.672 -6.059 -11.164 1 97.25 165 VAL A O 1
ATOM 1272 N N . LEU A 1 166 ? -13.359 -7.496 -12.875 1 97.56 166 LEU A N 1
ATOM 1273 C CA . LEU A 1 166 ? -12.242 -6.75 -13.445 1 97.56 166 LEU A CA 1
ATOM 1274 C C . LEU A 1 166 ? -12.672 -5.344 -13.844 1 97.56 166 LEU A C 1
ATOM 1276 O O . LEU A 1 166 ? -11.969 -4.371 -13.555 1 97.56 166 LEU A O 1
ATOM 1280 N N . ALA A 1 167 ? -13.805 -5.289 -14.438 1 98.06 167 ALA A N 1
ATOM 1281 C CA . ALA A 1 167 ? -14.336 -3.994 -14.844 1 98.06 167 ALA A CA 1
ATOM 1282 C C . ALA A 1 167 ? -14.594 -3.098 -13.633 1 98.06 167 ALA A C 1
ATOM 1284 O O . ALA A 1 167 ? -14.328 -1.895 -13.68 1 98.06 167 ALA A O 1
ATOM 1285 N N . SER A 1 168 ? -15.102 -3.691 -12.594 1 98.19 168 SER A N 1
ATOM 1286 C CA . SER A 1 168 ? -15.375 -2.916 -11.391 1 98.19 168 SER A CA 1
ATOM 1287 C C . SER A 1 168 ? -14.094 -2.363 -10.781 1 98.19 168 SER A C 1
ATOM 1289 O O . SER A 1 168 ? -14.07 -1.231 -10.297 1 98.19 168 SER A O 1
ATOM 1291 N N . PHE A 1 169 ? -12.992 -3.189 -10.773 1 98.19 169 PHE A N 1
ATOM 1292 C CA . PHE A 1 169 ? -11.703 -2.689 -10.312 1 98.19 169 PHE A CA 1
ATOM 1293 C C . PHE A 1 169 ? -11.219 -1.552 -11.203 1 98.19 169 PHE A C 1
ATOM 1295 O O . PHE A 1 169 ? -10.664 -0.566 -10.711 1 98.19 169 PHE A O 1
ATOM 1302 N N . GLY A 1 170 ? -11.461 -1.704 -12.523 1 98.31 170 GLY A N 1
ATOM 1303 C CA . GLY A 1 170 ? -11.078 -0.65 -13.453 1 98.31 170 GLY A CA 1
ATOM 1304 C C . GLY A 1 170 ? -11.781 0.667 -13.172 1 98.31 170 GLY A C 1
ATOM 1305 O O . GLY A 1 170 ? -11.148 1.727 -13.195 1 98.31 170 GLY A O 1
ATOM 1306 N N . VAL A 1 171 ? -13.016 0.588 -12.945 1 97.75 171 VAL A N 1
ATOM 1307 C CA . VAL A 1 171 ? -13.797 1.779 -12.625 1 97.75 171 VAL A CA 1
ATOM 1308 C C . VAL A 1 171 ? -13.289 2.393 -11.32 1 97.75 171 VAL A C 1
ATOM 1310 O O . VAL A 1 171 ? -13.18 3.617 -11.203 1 97.75 171 VAL A O 1
ATOM 1313 N N . SER A 1 172 ? -12.961 1.545 -10.344 1 97.06 172 SER A N 1
ATOM 1314 C CA . SER A 1 172 ? -12.422 2.021 -9.07 1 97.06 172 SER A CA 1
ATOM 1315 C C . SER A 1 172 ? -11.109 2.773 -9.281 1 97.06 172 SER A C 1
ATOM 1317 O O . SER A 1 172 ? -10.898 3.836 -8.695 1 97.06 172 SER A O 1
ATOM 1319 N N . VAL A 1 173 ? -10.211 2.23 -10.102 1 97.69 173 VAL A N 1
ATOM 1320 C CA . VAL A 1 173 ? -8.945 2.885 -10.406 1 97.69 173 VAL A CA 1
ATOM 1321 C C . VAL A 1 173 ? -9.203 4.234 -11.07 1 97.69 173 VAL A C 1
ATOM 1323 O O . VAL A 1 173 ? -8.633 5.254 -10.672 1 97.69 173 VAL A O 1
ATOM 1326 N N . PHE A 1 174 ? -10.109 4.207 -11.984 1 97 174 PHE A N 1
ATOM 1327 C CA . PHE A 1 174 ? -10.414 5.418 -12.742 1 97 174 PHE A CA 1
ATOM 1328 C C . PHE A 1 174 ? -10.984 6.496 -11.82 1 97 174 PHE A C 1
ATOM 1330 O O . PHE A 1 174 ? -10.5 7.633 -11.828 1 97 174 PHE A O 1
ATOM 1337 N N . LEU A 1 175 ? -11.961 6.188 -11.047 1 94.94 175 LEU A N 1
ATOM 1338 C CA . LEU A 1 175 ? -12.602 7.148 -10.164 1 94.94 175 LEU A CA 1
ATOM 1339 C C . LEU A 1 175 ? -11.633 7.648 -9.102 1 94.94 175 LEU A C 1
ATOM 1341 O O . LEU A 1 175 ? -11.656 8.82 -8.727 1 94.94 175 LEU A O 1
ATOM 1345 N N . SER A 1 176 ? -10.805 6.742 -8.547 1 94.31 176 SER A N 1
ATOM 1346 C CA . SER A 1 176 ? -9.844 7.137 -7.527 1 94.31 176 SER A CA 1
ATOM 1347 C C . SER A 1 176 ? -8.852 8.156 -8.07 1 94.31 176 SER A C 1
ATOM 1349 O O . SER A 1 176 ? -8.555 9.156 -7.41 1 94.31 176 SER A O 1
ATOM 1351 N N . TRP A 1 177 ? -8.391 7.996 -9.25 1 95.38 177 TRP A N 1
ATOM 1352 C CA . TRP A 1 177 ? -7.41 8.914 -9.82 1 95.38 177 TRP A CA 1
ATOM 1353 C C . TRP A 1 177 ? -8.078 10.195 -10.305 1 95.38 177 TRP A C 1
ATOM 1355 O O . TRP A 1 177 ? -7.48 11.273 -10.258 1 95.38 177 TRP A O 1
ATOM 1365 N N . ALA A 1 178 ? -9.32 10.086 -10.828 1 92.94 178 ALA A N 1
ATOM 1366 C CA . ALA A 1 178 ? -10.062 11.289 -11.195 1 92.94 178 ALA A CA 1
ATOM 1367 C C . ALA A 1 178 ? -10.227 12.219 -9.992 1 92.94 178 ALA A C 1
ATOM 1369 O O . ALA A 1 178 ? -10.031 13.43 -10.109 1 92.94 178 ALA A O 1
ATOM 1370 N N . SER A 1 179 ? -10.57 11.648 -8.875 1 90 179 SER A N 1
ATOM 1371 C CA . SER A 1 179 ? -10.727 12.438 -7.656 1 90 179 SER A CA 1
ATOM 1372 C C . SER A 1 179 ? -9.383 12.969 -7.168 1 90 179 SER A C 1
ATOM 1374 O O . SER A 1 179 ? -9.312 14.047 -6.574 1 90 179 SER A O 1
ATOM 1376 N N . PHE A 1 180 ? -8.352 12.227 -7.402 1 90.31 180 PHE A N 1
ATOM 1377 C CA . PHE A 1 180 ? -7.012 12.602 -6.961 1 90.31 180 PHE A CA 1
ATOM 1378 C C . PHE A 1 180 ? -6.477 13.773 -7.773 1 90.31 180 PHE A C 1
ATOM 1380 O O . PHE A 1 180 ? -5.762 14.625 -7.246 1 90.31 180 PHE A O 1
ATOM 1387 N N . LEU A 1 181 ? -6.828 13.82 -9.023 1 89.06 181 LEU A N 1
ATOM 1388 C CA . LEU A 1 181 ? -6.383 14.891 -9.906 1 89.06 181 LEU A CA 1
ATOM 1389 C C . LEU A 1 181 ? -6.844 16.25 -9.383 1 89.06 181 LEU A C 1
ATOM 1391 O O . LEU A 1 181 ? -6.117 17.234 -9.492 1 89.06 181 LEU A O 1
ATOM 1395 N N . ASP A 1 182 ? -8.008 16.312 -8.859 1 86.5 182 ASP A N 1
ATOM 1396 C CA . ASP A 1 182 ? -8.516 17.547 -8.273 1 86.5 182 ASP A CA 1
ATOM 1397 C C . ASP A 1 182 ? -7.59 18.047 -7.16 1 86.5 182 ASP A C 1
ATOM 1399 O O . ASP A 1 182 ? -7.305 19.25 -7.078 1 86.5 182 ASP A O 1
ATOM 1403 N N . TYR A 1 183 ? -7.129 17.141 -6.355 1 86.38 183 TYR A N 1
ATOM 1404 C CA . TYR A 1 183 ? -6.254 17.5 -5.246 1 86.38 183 TYR A CA 1
ATOM 1405 C C . TYR A 1 183 ? -4.875 17.906 -5.75 1 86.38 183 TYR A C 1
ATOM 1407 O O . TYR A 1 183 ? -4.234 18.797 -5.18 1 86.38 183 TYR A O 1
ATOM 1415 N N . LEU A 1 184 ? -4.469 17.312 -6.82 1 86.44 184 LEU A N 1
ATOM 1416 C CA . LEU A 1 184 ? -3.176 17.656 -7.398 1 86.44 184 LEU A CA 1
ATOM 1417 C C . LEU A 1 184 ? -3.207 19.062 -7.996 1 86.44 184 LEU A C 1
ATOM 1419 O O . LEU A 1 184 ? -2.225 19.797 -7.906 1 86.44 184 LEU A O 1
ATOM 1423 N N . ILE A 1 185 ? -4.316 19.422 -8.555 1 86.75 185 ILE A N 1
ATOM 1424 C CA . ILE A 1 185 ? -4.484 20.75 -9.117 1 86.75 185 ILE A CA 1
ATOM 1425 C C . ILE A 1 185 ? -4.449 21.797 -8 1 86.75 185 ILE A C 1
ATOM 1427 O O . ILE A 1 185 ? -3.787 22.828 -8.133 1 86.75 185 ILE A O 1
ATOM 1431 N N . ILE A 1 186 ? -5.09 21.469 -6.93 1 84.25 186 ILE A N 1
ATOM 1432 C CA . ILE A 1 186 ? -5.094 22.359 -5.781 1 84.25 186 ILE A CA 1
ATOM 1433 C C . ILE A 1 186 ? -3.676 22.516 -5.238 1 84.25 186 ILE A C 1
ATOM 1435 O O . ILE A 1 186 ? -3.25 23.625 -4.91 1 84.25 186 ILE A O 1
ATOM 1439 N N . LEU A 1 187 ? -3.004 21.438 -5.137 1 83.56 187 LEU A N 1
ATOM 1440 C CA . LEU A 1 187 ? -1.63 21.453 -4.648 1 83.56 187 LEU A CA 1
ATOM 1441 C C . LEU A 1 187 ? -0.74 22.297 -5.566 1 83.56 187 LEU A C 1
ATOM 1443 O O . LEU A 1 187 ? 0.053 23.109 -5.098 1 83.56 187 LEU A O 1
ATOM 1447 N N . TYR A 1 188 ? -0.93 22.047 -6.852 1 83.25 188 TYR A N 1
ATOM 1448 C CA . TYR A 1 188 ? -0.137 22.766 -7.848 1 83.25 188 TYR A CA 1
ATOM 1449 C C . TYR A 1 188 ? -0.39 24.266 -7.77 1 83.25 188 TYR A C 1
ATOM 1451 O O . TYR A 1 188 ? 0.553 25.062 -7.773 1 83.25 188 TYR A O 1
ATOM 1459 N N . ARG A 1 189 ? -1.575 24.656 -7.656 1 85.5 189 ARG A N 1
ATOM 1460 C CA . ARG A 1 189 ? -1.941 26.062 -7.574 1 85.5 189 ARG A CA 1
ATOM 1461 C C . ARG A 1 189 ? -1.425 26.688 -6.281 1 85.5 189 ARG A C 1
ATOM 1463 O O . ARG A 1 189 ? -1.016 27.859 -6.266 1 85.5 189 ARG A O 1
ATOM 1470 N N . HIS A 1 190 ? -1.486 25.875 -5.238 1 83.88 190 HIS A N 1
ATOM 1471 C CA . HIS A 1 190 ? -1.016 26.344 -3.939 1 83.88 190 HIS A CA 1
ATOM 1472 C C . HIS A 1 190 ? 0.482 26.625 -3.969 1 83.88 190 HIS A C 1
ATOM 1474 O O . HIS A 1 190 ? 0.932 27.656 -3.449 1 83.88 190 HIS A O 1
ATOM 1480 N N . TYR A 1 191 ? 1.291 25.844 -4.617 1 79.12 191 TYR A N 1
ATOM 1481 C CA . TYR A 1 191 ? 2.74 26 -4.578 1 79.12 191 TYR A CA 1
ATOM 1482 C C . TYR A 1 191 ? 3.23 26.844 -5.75 1 79.12 191 TYR A C 1
ATOM 1484 O O . TYR A 1 191 ? 4.324 27.406 -5.699 1 79.12 191 TYR A O 1
ATOM 1492 N N . LYS A 1 192 ? 2.525 26.859 -6.867 1 75.56 192 LYS A N 1
ATOM 1493 C CA . LYS A 1 192 ? 2.859 27.797 -7.941 1 75.56 192 LYS A CA 1
ATOM 1494 C C . LYS A 1 192 ? 2.592 29.234 -7.527 1 75.56 192 LYS A C 1
ATOM 1496 O O . LYS A 1 192 ? 3.344 30.141 -7.891 1 75.56 192 LYS A O 1
ATOM 1501 N N . GLY A 1 193 ? 1.553 29.312 -6.805 1 61.25 193 GLY A N 1
ATOM 1502 C CA . GLY A 1 193 ? 1.216 30.641 -6.336 1 61.25 193 GLY A CA 1
ATOM 1503 C C . GLY A 1 193 ? 2.182 31.172 -5.289 1 61.25 193 GLY A C 1
ATOM 1504 O O . GLY A 1 193 ? 2.328 32.375 -5.125 1 61.25 193 GLY A O 1
ATOM 1505 N N . ARG A 1 194 ? 2.854 30.312 -4.59 1 60.66 194 ARG A N 1
ATOM 1506 C CA . ARG A 1 194 ? 3.814 30.734 -3.578 1 60.66 194 ARG A CA 1
ATOM 1507 C C . ARG A 1 194 ? 5.184 30.984 -4.199 1 60.66 194 ARG A C 1
ATOM 1509 O O . ARG A 1 194 ? 6.059 31.578 -3.562 1 60.66 194 ARG A O 1
ATOM 1516 N N . ALA A 1 195 ? 5.402 30.453 -5.414 1 50.94 195 ALA A N 1
ATOM 1517 C CA . ALA A 1 195 ? 6.621 30.844 -6.125 1 50.94 195 ALA A CA 1
ATOM 1518 C C . ALA A 1 195 ? 6.465 32.219 -6.77 1 50.94 195 ALA A C 1
ATOM 1520 O O . ALA A 1 195 ? 5.367 32.594 -7.191 1 50.94 195 ALA A O 1
ATOM 1521 N N . MET B 1 1 ? 13.969 23.531 -13.086 1 46.97 1 MET B N 1
ATOM 1522 C CA . MET B 1 1 ? 13.695 22.406 -12.195 1 46.97 1 MET B CA 1
ATOM 1523 C C . MET B 1 1 ? 14.992 21.891 -11.578 1 46.97 1 MET B C 1
ATOM 1525 O O . MET B 1 1 ? 15.945 21.562 -12.297 1 46.97 1 MET B O 1
ATOM 1529 N N . ASN B 1 2 ? 15.352 22.188 -10.305 1 56.72 2 ASN B N 1
ATOM 1530 C CA . ASN B 1 2 ? 16.594 21.859 -9.602 1 56.72 2 ASN B CA 1
ATOM 1531 C C . ASN B 1 2 ? 16.828 20.344 -9.562 1 56.72 2 ASN B C 1
ATOM 1533 O O . ASN B 1 2 ? 15.891 19.562 -9.742 1 56.72 2 ASN B O 1
ATOM 1537 N N . ALA B 1 3 ? 18.062 19.969 -9.695 1 56.66 3 ALA B N 1
ATOM 1538 C CA . ALA B 1 3 ? 18.578 18.609 -9.797 1 56.66 3 ALA B CA 1
ATOM 1539 C C . ALA B 1 3 ? 17.891 17.688 -8.781 1 56.66 3 ALA B C 1
ATOM 1541 O O . ALA B 1 3 ? 17.562 16.547 -9.102 1 56.66 3 ALA B O 1
ATOM 1542 N N . ALA B 1 4 ? 17.594 18.156 -7.602 1 56.09 4 ALA B N 1
ATOM 1543 C CA . ALA B 1 4 ? 17 17.359 -6.543 1 56.09 4 ALA B CA 1
ATOM 1544 C C . ALA B 1 4 ? 15.547 17.016 -6.863 1 56.09 4 ALA B C 1
ATOM 1546 O O . ALA B 1 4 ? 15.102 15.891 -6.633 1 56.09 4 ALA B O 1
ATOM 1547 N N . ASN B 1 5 ? 14.805 17.938 -7.406 1 64.88 5 ASN B N 1
ATOM 1548 C CA . ASN B 1 5 ? 13.445 17.672 -7.855 1 64.88 5 ASN B CA 1
ATOM 1549 C C . ASN B 1 5 ? 13.414 16.609 -8.938 1 64.88 5 ASN B C 1
ATOM 1551 O O . ASN B 1 5 ? 12.492 15.781 -8.984 1 64.88 5 ASN B O 1
ATOM 1555 N N . ALA B 1 6 ? 14.57 16.703 -9.562 1 68.38 6 ALA B N 1
ATOM 1556 C CA . ALA B 1 6 ? 14.672 15.734 -10.664 1 68.38 6 ALA B CA 1
ATOM 1557 C C . ALA B 1 6 ? 14.859 14.32 -10.133 1 68.38 6 ALA B C 1
ATOM 1559 O O . ALA B 1 6 ? 14.266 13.367 -10.648 1 68.38 6 ALA B O 1
ATOM 1560 N N . LEU B 1 7 ? 15.578 14.242 -8.953 1 73.62 7 LEU B N 1
ATOM 1561 C CA . LEU B 1 7 ? 15.867 12.914 -8.414 1 73.62 7 LEU B CA 1
ATOM 1562 C C . LEU B 1 7 ? 14.625 12.289 -7.789 1 73.62 7 LEU B C 1
ATOM 1564 O O . LEU B 1 7 ? 14.359 11.102 -7.973 1 73.62 7 LEU B O 1
ATOM 1568 N N . THR B 1 8 ? 13.914 13.055 -7.07 1 77.06 8 THR B N 1
ATOM 1569 C CA . THR B 1 8 ? 12.664 12.586 -6.477 1 77.06 8 THR B CA 1
ATOM 1570 C C . THR B 1 8 ? 11.664 12.18 -7.559 1 77.06 8 THR B C 1
ATOM 1572 O O . THR B 1 8 ? 11.039 11.125 -7.469 1 77.06 8 THR B O 1
ATOM 1575 N N . SER B 1 9 ? 11.633 13.016 -8.492 1 79.94 9 SER B N 1
ATOM 1576 C CA . SER B 1 9 ? 10.75 12.727 -9.617 1 79.94 9 SER B CA 1
ATOM 1577 C C . SER B 1 9 ? 11.188 11.461 -10.352 1 79.94 9 SER B C 1
ATOM 1579 O O . SER B 1 9 ? 10.344 10.688 -10.812 1 79.94 9 SER B O 1
ATOM 1581 N N . LEU B 1 10 ? 12.477 11.297 -10.367 1 84.88 10 LEU B N 1
ATOM 1582 C CA . LEU B 1 10 ? 13.023 10.117 -11.023 1 84.88 10 LEU B CA 1
ATOM 1583 C C . LEU B 1 10 ? 12.555 8.844 -10.336 1 84.88 10 LEU B C 1
ATOM 1585 O O . LEU B 1 10 ? 12.117 7.898 -10.992 1 84.88 10 LEU B O 1
ATOM 1589 N N . ARG B 1 11 ? 12.531 8.789 -9.062 1 90.56 11 ARG B N 1
ATOM 1590 C CA . ARG B 1 11 ? 12.102 7.613 -8.312 1 90.56 11 ARG B CA 1
ATOM 1591 C C . ARG B 1 11 ? 10.617 7.348 -8.523 1 90.56 11 ARG B C 1
ATOM 1593 O O . ARG B 1 11 ? 10.203 6.195 -8.664 1 90.56 11 ARG B O 1
ATOM 1600 N N . LEU B 1 12 ? 9.891 8.367 -8.547 1 89.75 12 LEU B N 1
ATOM 1601 C CA . LEU B 1 12 ? 8.453 8.242 -8.727 1 89.75 12 LEU B CA 1
ATOM 1602 C C . LEU B 1 12 ? 8.117 7.676 -10.102 1 89.75 12 LEU B C 1
ATOM 1604 O O . LEU B 1 12 ? 7.16 6.914 -10.25 1 89.75 12 LEU B O 1
ATOM 1608 N N . VAL B 1 13 ? 8.93 8.062 -11.078 1 91.38 13 VAL B N 1
ATOM 1609 C CA . VAL B 1 13 ? 8.703 7.602 -12.445 1 91.38 13 VAL B CA 1
ATOM 1610 C C . VAL B 1 13 ? 9.281 6.199 -12.617 1 91.38 13 VAL B C 1
ATOM 161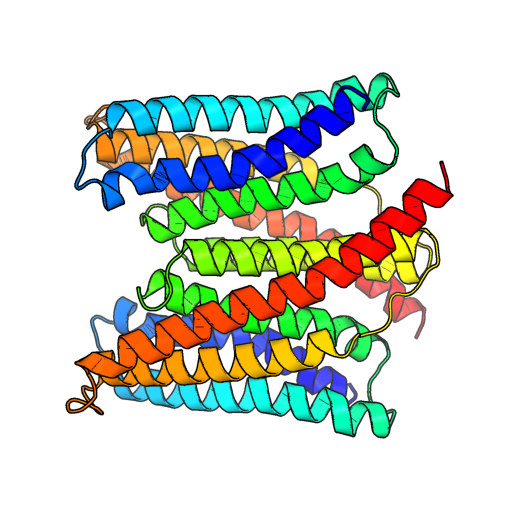2 O O . VAL B 1 13 ? 8.664 5.336 -13.242 1 91.38 13 VAL B O 1
ATOM 1615 N N . LEU B 1 14 ? 10.414 5.984 -12.055 1 95.12 14 LEU B N 1
ATOM 1616 C CA . LEU B 1 14 ? 11.125 4.727 -12.266 1 95.12 14 LEU B CA 1
ATOM 1617 C C . LEU B 1 14 ? 10.453 3.59 -11.5 1 95.12 14 LEU B C 1
ATOM 1619 O O . LEU B 1 14 ? 10.586 2.424 -11.883 1 95.12 14 LEU B O 1
ATOM 1623 N N . SER B 1 15 ? 9.719 3.918 -10.453 1 95.75 15 SER B N 1
ATOM 1624 C CA . SER B 1 15 ? 9.109 2.875 -9.633 1 95.75 15 SER B CA 1
ATOM 1625 C C . SER B 1 15 ? 8.062 2.096 -10.43 1 95.75 15 SER B C 1
ATOM 1627 O O . SER B 1 15 ? 8.117 0.866 -10.492 1 95.75 15 SER B O 1
ATOM 1629 N N . PRO B 1 16 ? 7.102 2.768 -11.117 1 95.94 16 PRO B N 1
ATOM 1630 C CA . PRO B 1 16 ? 6.172 1.996 -11.945 1 95.94 16 PRO B CA 1
ATOM 1631 C C . PRO B 1 16 ? 6.863 1.297 -13.109 1 95.94 16 PRO B C 1
ATOM 1633 O O . PRO B 1 16 ? 6.422 0.227 -13.539 1 95.94 16 PRO B O 1
ATOM 1636 N N . VAL B 1 17 ? 7.914 1.869 -13.641 1 96.06 17 VAL B N 1
ATOM 1637 C CA . VAL B 1 17 ? 8.68 1.234 -14.703 1 96.06 17 VAL B CA 1
ATOM 1638 C C . VAL B 1 17 ? 9.305 -0.062 -14.188 1 96.06 17 VAL B C 1
ATOM 1640 O O . VAL B 1 17 ? 9.305 -1.079 -14.891 1 96.06 17 VAL B O 1
ATOM 1643 N N . PHE B 1 18 ? 9.828 0.021 -12.961 1 96.94 18 PHE B N 1
ATOM 1644 C CA . PHE B 1 18 ? 10.359 -1.174 -12.312 1 96.94 18 PHE B CA 1
ATOM 1645 C C . PHE B 1 18 ? 9.297 -2.27 -12.25 1 96.94 18 PHE B C 1
ATOM 1647 O O . PHE B 1 18 ? 9.578 -3.426 -12.578 1 96.94 18 PHE B O 1
ATOM 1654 N N . PHE B 1 19 ? 8.109 -1.882 -11.898 1 97.25 19 PHE B N 1
ATOM 1655 C CA . PHE B 1 19 ? 6.996 -2.82 -11.805 1 97.25 19 PHE B CA 1
ATOM 1656 C C . PHE B 1 19 ? 6.727 -3.471 -13.156 1 97.25 19 PHE B C 1
ATOM 1658 O O . PHE B 1 19 ? 6.59 -4.695 -13.25 1 97.25 19 PHE B O 1
ATOM 1665 N N . VAL B 1 20 ? 6.695 -2.689 -14.203 1 95.25 20 VAL B N 1
ATOM 1666 C CA . VAL B 1 20 ? 6.379 -3.184 -15.531 1 95.25 20 VAL B CA 1
ATOM 1667 C C . VAL B 1 20 ? 7.445 -4.18 -15.984 1 95.25 20 VAL B C 1
ATOM 1669 O O . VAL B 1 20 ? 7.121 -5.266 -16.469 1 95.25 20 VAL B O 1
ATOM 1672 N N . PHE B 1 21 ? 8.68 -3.885 -15.766 1 94.38 21 PHE B N 1
ATOM 1673 C CA . PHE B 1 21 ? 9.766 -4.746 -16.219 1 94.38 21 PHE B CA 1
ATOM 1674 C C . PHE B 1 21 ? 9.828 -6.02 -15.383 1 94.38 21 PHE B C 1
ATOM 1676 O O . PHE B 1 21 ? 10.266 -7.066 -15.875 1 94.38 21 PHE B O 1
ATOM 1683 N N . ALA B 1 22 ? 9.43 -5.934 -14.18 1 94.56 22 ALA B N 1
ATOM 1684 C CA . ALA B 1 22 ? 9.43 -7.125 -13.336 1 94.56 22 ALA B CA 1
ATOM 1685 C C . ALA B 1 22 ? 8.453 -8.172 -13.867 1 94.56 22 ALA B C 1
ATOM 1687 O O . ALA B 1 22 ? 8.695 -9.375 -13.742 1 94.56 22 ALA B O 1
ATOM 1688 N N . PHE B 1 23 ? 7.406 -7.711 -14.5 1 93.88 23 PHE B N 1
ATOM 1689 C CA . PHE B 1 23 ? 6.375 -8.656 -14.922 1 93.88 23 PHE B CA 1
ATOM 1690 C C . PHE B 1 23 ? 6.434 -8.875 -16.422 1 93.88 23 PHE B C 1
ATOM 1692 O O . PHE B 1 23 ? 5.727 -9.734 -16.969 1 93.88 23 PHE B O 1
ATOM 1699 N N . LEU B 1 24 ? 7.281 -8.211 -17.109 1 88.75 24 LEU B N 1
ATOM 1700 C CA . LEU B 1 24 ? 7.398 -8.312 -18.562 1 88.75 24 LEU B CA 1
ATOM 1701 C C . LEU B 1 24 ? 7.594 -9.758 -19 1 88.75 24 LEU B C 1
ATOM 1703 O O . LEU B 1 24 ? 6.914 -10.234 -19.906 1 88.75 24 LEU B O 1
ATOM 1707 N N . PRO B 1 25 ? 8.5 -10.469 -18.312 1 84.56 25 PRO B N 1
ATOM 1708 C CA . PRO B 1 25 ? 8.68 -11.852 -18.75 1 84.56 25 PRO B CA 1
ATOM 1709 C C . PRO B 1 25 ? 7.41 -12.695 -18.578 1 84.56 25 PRO B C 1
ATOM 1711 O O . PRO B 1 25 ? 7.168 -13.617 -19.359 1 84.56 25 PRO B O 1
ATOM 1714 N N . LEU B 1 26 ? 6.625 -12.453 -17.562 1 82 26 LEU B N 1
ATOM 1715 C CA . LEU B 1 26 ? 5.383 -13.188 -17.328 1 82 26 LEU B CA 1
ATOM 1716 C C . LEU B 1 26 ? 4.363 -12.891 -18.422 1 82 26 LEU B C 1
ATOM 1718 O O . LEU B 1 26 ? 3.65 -13.789 -18.875 1 82 26 LEU B O 1
ATOM 1722 N N . TRP B 1 27 ? 4.34 -11.641 -18.828 1 83.56 27 TRP B N 1
ATOM 1723 C CA . TRP B 1 27 ? 3.398 -11.227 -19.859 1 83.56 27 TRP B CA 1
ATOM 1724 C C . TRP B 1 27 ? 3.859 -11.695 -21.234 1 83.56 27 TRP B C 1
ATOM 1726 O O . TRP B 1 27 ? 3.041 -11.883 -22.141 1 83.56 27 TRP B O 1
ATOM 1736 N N . ALA B 1 28 ? 5.176 -11.953 -21.391 1 84.12 28 ALA B N 1
ATOM 1737 C CA . ALA B 1 28 ? 5.742 -12.312 -22.688 1 84.12 28 ALA B CA 1
ATOM 1738 C C . ALA B 1 28 ? 6.117 -13.789 -22.734 1 84.12 28 ALA B C 1
ATOM 1740 O O . ALA B 1 28 ? 6.957 -14.195 -23.547 1 84.12 28 ALA B O 1
ATOM 1741 N N . ASP B 1 29 ? 5.566 -14.562 -21.781 1 82.06 29 ASP B N 1
ATOM 1742 C CA . ASP B 1 29 ? 5.746 -16 -21.766 1 82.06 29 ASP B CA 1
ATOM 1743 C C . ASP B 1 29 ? 7.223 -16.375 -21.609 1 82.06 29 ASP B C 1
ATOM 1745 O O . ASP B 1 29 ? 7.734 -17.219 -22.344 1 82.06 29 ASP B O 1
ATOM 1749 N N . GLY B 1 30 ? 7.922 -15.625 -20.75 1 77.62 30 GLY B N 1
ATOM 1750 C CA . GLY B 1 30 ? 9.297 -15.969 -20.422 1 77.62 30 GLY B CA 1
ATOM 1751 C C . GLY B 1 30 ? 10.312 -15.273 -21.297 1 77.62 30 GLY B C 1
ATOM 1752 O O . GLY B 1 30 ? 11.516 -15.336 -21.031 1 77.62 30 GLY B O 1
ATOM 1753 N N . ARG B 1 31 ? 9.789 -14.602 -22.344 1 79.31 31 ARG B N 1
ATOM 1754 C CA . ARG B 1 31 ? 10.703 -13.867 -23.203 1 79.31 31 ARG B CA 1
ATOM 1755 C C . ARG B 1 31 ? 11.266 -12.648 -22.5 1 79.31 31 ARG B C 1
ATOM 1757 O O . ARG B 1 31 ? 10.656 -12.125 -21.562 1 79.31 31 ARG B O 1
ATOM 1764 N N . PHE B 1 32 ? 12.609 -12.336 -22.625 1 84.75 32 PHE B N 1
ATOM 1765 C CA . PHE B 1 32 ? 13.281 -11.125 -22.172 1 84.75 32 PHE B CA 1
ATOM 1766 C C . PHE B 1 32 ? 13.703 -11.25 -20.719 1 84.75 32 PHE B C 1
ATOM 1768 O O . PHE B 1 32 ? 13.828 -10.242 -20.016 1 84.75 32 PHE B O 1
ATOM 1775 N N . ALA B 1 33 ? 13.711 -12.453 -20.203 1 85.69 33 ALA B N 1
ATOM 1776 C CA . ALA B 1 33 ? 14.07 -12.68 -18.797 1 85.69 33 ALA B CA 1
ATOM 1777 C C . ALA B 1 33 ? 15.406 -12.023 -18.469 1 85.69 33 ALA B C 1
ATOM 1779 O O . ALA B 1 33 ? 15.531 -11.32 -17.469 1 85.69 33 ALA B O 1
ATOM 1780 N N . LEU B 1 34 ? 16.406 -12.258 -19.312 1 86.12 34 LEU B N 1
ATOM 1781 C CA . LEU B 1 34 ? 17.719 -11.68 -19.078 1 86.12 34 LEU B CA 1
ATOM 1782 C C . LEU B 1 34 ? 17.656 -10.156 -19.125 1 86.12 34 LEU B C 1
ATOM 1784 O O . LEU B 1 34 ? 18.156 -9.484 -18.219 1 86.12 34 LEU B O 1
ATOM 1788 N N . LEU B 1 35 ? 17.031 -9.648 -20.188 1 88.56 35 LEU B N 1
ATOM 1789 C CA . LEU B 1 35 ? 16.922 -8.203 -20.344 1 88.56 35 LEU B CA 1
ATOM 1790 C C . LEU B 1 35 ? 16.172 -7.578 -19.172 1 88.56 35 LEU B C 1
ATOM 1792 O O . LEU B 1 35 ? 16.609 -6.559 -18.625 1 88.56 35 LEU B O 1
ATOM 1796 N N . SER B 1 36 ? 15.047 -8.164 -18.828 1 92.38 36 SER B N 1
ATOM 1797 C CA . SER B 1 36 ? 14.25 -7.668 -17.719 1 92.38 36 SER B CA 1
ATOM 1798 C C . SER B 1 36 ? 15.055 -7.66 -16.422 1 92.38 36 SER B C 1
ATOM 1800 O O . SER B 1 36 ? 15 -6.695 -15.648 1 92.38 36 SER B O 1
ATOM 1802 N N . THR B 1 37 ? 15.797 -8.711 -16.203 1 92.06 37 THR B N 1
ATOM 1803 C CA . THR B 1 37 ? 16.578 -8.82 -14.984 1 92.06 37 THR B CA 1
ATOM 1804 C C . THR B 1 37 ? 17.656 -7.738 -14.938 1 92.06 37 THR B C 1
ATOM 1806 O O . THR B 1 37 ? 17.828 -7.074 -13.906 1 92.06 37 THR B O 1
ATOM 1809 N N . VAL B 1 38 ? 18.328 -7.5 -16.016 1 93.38 38 VAL B N 1
ATOM 1810 C CA . VAL B 1 38 ? 19.375 -6.488 -16.094 1 93.38 38 VAL B CA 1
ATOM 1811 C C . VAL B 1 38 ? 18.781 -5.102 -15.859 1 93.38 38 VAL B C 1
ATOM 1813 O O . VAL B 1 38 ? 19.297 -4.312 -15.07 1 93.38 38 VAL B O 1
ATOM 1816 N N . VAL B 1 39 ? 17.688 -4.859 -16.516 1 95.56 39 VAL B N 1
ATOM 1817 C CA . VAL B 1 39 ? 17.031 -3.561 -16.406 1 95.56 39 VAL B CA 1
ATOM 1818 C C . VAL B 1 39 ? 16.562 -3.342 -14.969 1 95.56 39 VAL B C 1
ATOM 1820 O O . VAL B 1 39 ? 16.672 -2.236 -14.438 1 95.56 39 VAL B O 1
ATOM 1823 N N . LEU B 1 40 ? 16.047 -4.395 -14.344 1 96.56 40 LEU B N 1
ATOM 1824 C CA . LEU B 1 40 ? 15.578 -4.293 -12.969 1 96.56 40 LEU B CA 1
ATOM 1825 C C . LEU B 1 40 ? 16.719 -3.898 -12.031 1 96.56 40 LEU B C 1
ATOM 1827 O O . LEU B 1 40 ? 16.531 -3.061 -11.148 1 96.56 40 LEU B O 1
ATOM 1831 N N . TRP B 1 41 ? 17.875 -4.477 -12.25 1 96.38 41 TRP B N 1
ATOM 1832 C CA . TRP B 1 41 ? 19.047 -4.137 -11.43 1 96.38 41 TRP B CA 1
ATOM 1833 C C . TRP B 1 41 ? 19.469 -2.691 -11.664 1 96.38 41 TRP B C 1
ATOM 1835 O O . TRP B 1 41 ? 19.781 -1.971 -10.719 1 96.38 41 TRP B O 1
ATOM 1845 N N . ILE B 1 42 ? 19.469 -2.283 -12.898 1 96.81 42 ILE B N 1
ATOM 1846 C CA . ILE B 1 42 ? 19.844 -0.916 -13.242 1 96.81 42 ILE B CA 1
ATOM 1847 C C . ILE B 1 42 ? 18.859 0.064 -12.594 1 96.81 42 ILE B C 1
ATOM 1849 O O . ILE B 1 42 ? 19.281 1.032 -11.953 1 96.81 42 ILE B O 1
ATOM 1853 N N . LEU B 1 43 ? 17.562 -0.233 -12.766 1 96.69 43 LEU B N 1
ATOM 1854 C CA . LEU B 1 43 ? 16.547 0.622 -12.164 1 96.69 43 LEU B CA 1
ATOM 1855 C C . LEU B 1 43 ? 16.688 0.658 -10.648 1 96.69 43 LEU B C 1
ATOM 1857 O O . LEU B 1 43 ? 16.594 1.726 -10.039 1 96.69 43 LEU B O 1
ATOM 1861 N N . PHE B 1 44 ? 16.938 -0.506 -10.047 1 97.31 44 PHE B N 1
ATOM 1862 C CA . PHE B 1 44 ? 17.078 -0.604 -8.602 1 97.31 44 PHE B CA 1
ATOM 1863 C C . PHE B 1 44 ? 18.25 0.261 -8.117 1 97.31 44 PHE B C 1
ATOM 1865 O O . PHE B 1 44 ? 18.094 1.047 -7.18 1 97.31 44 PHE B O 1
ATOM 1872 N N . VAL B 1 45 ? 19.375 0.167 -8.75 1 95.56 45 VAL B N 1
ATOM 1873 C CA . VAL B 1 45 ? 20.562 0.903 -8.367 1 95.56 45 VAL B CA 1
ATOM 1874 C C . VAL B 1 45 ? 20.328 2.402 -8.523 1 95.56 45 VAL B C 1
ATOM 1876 O O . VAL B 1 45 ? 20.672 3.189 -7.637 1 95.56 45 VAL B O 1
ATOM 1879 N N . ILE B 1 46 ? 19.719 2.801 -9.586 1 93.94 46 ILE B N 1
ATOM 1880 C CA . ILE B 1 46 ? 19.453 4.215 -9.836 1 93.94 46 ILE B CA 1
ATOM 1881 C C . ILE B 1 46 ? 18.5 4.754 -8.773 1 93.94 46 ILE B C 1
ATOM 1883 O O . ILE B 1 46 ? 18.734 5.828 -8.211 1 93.94 46 ILE B O 1
ATOM 1887 N N . ILE B 1 47 ? 17.453 4.008 -8.484 1 93.5 47 ILE B N 1
ATOM 1888 C CA . ILE B 1 47 ? 16.453 4.438 -7.516 1 93.5 47 ILE B CA 1
ATOM 1889 C C . ILE B 1 47 ? 17.094 4.559 -6.137 1 93.5 47 ILE B C 1
ATOM 1891 O O . ILE B 1 47 ? 16.922 5.574 -5.457 1 93.5 47 ILE B O 1
ATOM 1895 N N . GLU B 1 48 ? 17.859 3.578 -5.738 1 91.94 48 GLU B N 1
ATOM 1896 C CA . GLU B 1 48 ? 18.469 3.584 -4.414 1 91.94 48 GLU B CA 1
ATOM 1897 C C . GLU B 1 48 ? 19.562 4.645 -4.316 1 91.94 48 GLU B C 1
ATOM 1899 O O . GLU B 1 48 ? 19.703 5.309 -3.285 1 91.94 48 GLU B O 1
ATOM 1904 N N . LEU B 1 49 ? 20.344 4.766 -5.348 1 88.25 49 LEU B N 1
ATOM 1905 C CA . LEU B 1 49 ? 21.391 5.77 -5.348 1 88.25 49 LEU B CA 1
ATOM 1906 C C . LEU B 1 49 ? 20.812 7.18 -5.332 1 88.25 49 LEU B C 1
ATOM 1908 O O . LEU B 1 49 ? 21.375 8.086 -4.711 1 88.25 49 LEU B O 1
ATOM 1912 N N . SER B 1 50 ? 19.719 7.379 -6.086 1 84.69 50 SER B N 1
ATOM 1913 C CA . SER B 1 50 ? 19.062 8.68 -6.09 1 84.69 50 SER B CA 1
ATOM 1914 C C . SER B 1 50 ? 18.609 9.078 -4.691 1 84.69 50 SER B C 1
ATOM 1916 O O . SER B 1 50 ? 18.594 10.258 -4.348 1 84.69 50 SER B O 1
ATOM 1918 N N . ASP B 1 51 ? 18.172 8.086 -3.959 1 82.88 51 ASP B N 1
ATOM 1919 C CA . ASP B 1 51 ? 17.734 8.336 -2.59 1 82.88 51 ASP B CA 1
ATOM 1920 C C . ASP B 1 51 ? 18.906 8.75 -1.704 1 82.88 51 ASP B C 1
ATOM 1922 O O . ASP B 1 51 ? 18.797 9.664 -0.885 1 82.88 51 ASP B O 1
ATOM 1926 N N . ILE B 1 52 ? 20.031 8.156 -1.867 1 78.94 52 ILE B N 1
ATOM 1927 C CA . ILE B 1 52 ? 21.219 8.438 -1.076 1 78.94 52 ILE B CA 1
ATOM 1928 C C . ILE B 1 52 ? 21.766 9.82 -1.442 1 78.94 52 ILE B C 1
ATOM 1930 O O . ILE B 1 52 ? 22.172 10.586 -0.566 1 78.94 52 ILE B O 1
ATOM 1934 N N . LEU B 1 53 ? 21.672 10.102 -2.672 1 73.62 53 LEU B N 1
ATOM 1935 C CA . LEU B 1 53 ? 22.219 11.367 -3.16 1 73.62 53 LEU B CA 1
ATOM 1936 C C . LEU B 1 53 ? 21.344 12.539 -2.75 1 73.62 53 LEU B C 1
ATOM 1938 O O . LEU B 1 53 ? 21.844 13.625 -2.463 1 73.62 53 LEU B O 1
ATOM 1942 N N . ASP B 1 54 ? 20 12.297 -2.93 1 65.5 54 ASP B N 1
ATOM 1943 C CA . ASP B 1 54 ? 19.078 13.352 -2.547 1 65.5 54 ASP B CA 1
ATOM 1944 C C . ASP B 1 54 ? 19.219 13.695 -1.065 1 65.5 54 ASP B C 1
ATOM 1946 O O . ASP B 1 54 ? 19.047 14.852 -0.671 1 65.5 54 ASP B O 1
ATOM 1950 N N . GLY B 1 55 ? 19.359 12.734 -0.197 1 58.97 55 GLY B N 1
ATOM 1951 C CA . GLY B 1 55 ? 19.5 12.984 1.229 1 58.97 55 GLY B CA 1
ATOM 1952 C C . GLY B 1 55 ? 20.781 13.727 1.586 1 58.97 55 GLY B C 1
ATOM 1953 O O . GLY B 1 55 ? 20.719 14.82 2.162 1 58.97 55 GLY B O 1
ATOM 1954 N N . ALA B 1 56 ? 21.891 13.242 1.153 1 56.47 56 ALA B N 1
ATOM 1955 C CA . ALA B 1 56 ? 23.156 13.766 1.643 1 56.47 56 ALA B CA 1
ATOM 1956 C C . ALA B 1 56 ? 23.578 15.016 0.87 1 56.47 56 ALA B C 1
ATOM 1958 O O . ALA B 1 56 ? 23.922 16.031 1.469 1 56.47 56 ALA B O 1
ATOM 1959 N N . VAL B 1 57 ? 23.469 14.883 -0.393 1 53.66 57 VAL B N 1
ATOM 1960 C CA . VAL B 1 57 ? 24.141 15.898 -1.197 1 53.66 57 VAL B CA 1
ATOM 1961 C C . VAL B 1 57 ? 23.203 17.078 -1.432 1 53.66 57 VAL B C 1
ATOM 1963 O O . VAL B 1 57 ? 23.594 18.234 -1.271 1 53.66 57 VAL B O 1
ATOM 1966 N N . ALA B 1 58 ? 22.016 16.734 -1.794 1 53.34 58 ALA B N 1
ATOM 1967 C CA . ALA B 1 58 ? 21.172 17.828 -2.271 1 53.34 58 ALA B CA 1
ATOM 1968 C C . ALA B 1 58 ? 20.688 18.688 -1.111 1 53.34 58 ALA B C 1
ATOM 1970 O O . ALA B 1 58 ? 20.594 19.922 -1.242 1 53.34 58 ALA B O 1
ATOM 1971 N N . ARG B 1 59 ? 20.531 18.047 0.043 1 57.25 59 ARG B N 1
ATOM 1972 C CA . ARG B 1 59 ? 20.109 18.797 1.214 1 57.25 59 ARG B CA 1
ATOM 1973 C C . ARG B 1 59 ? 21.234 19.688 1.723 1 57.25 59 ARG B C 1
ATOM 1975 O O . ARG B 1 59 ? 21.016 20.828 2.123 1 57.25 59 ARG B O 1
ATOM 1982 N N . GLY B 1 60 ? 22.297 19.047 1.507 1 54.59 60 GLY B N 1
ATOM 1983 C CA . GLY B 1 60 ? 23.453 19.797 1.952 1 54.59 60 GLY B CA 1
ATOM 1984 C C . GLY B 1 60 ? 23.766 20.984 1.06 1 54.59 60 GLY B C 1
ATOM 1985 O O . GLY B 1 60 ? 24.219 22.031 1.54 1 54.59 60 GLY B O 1
ATOM 1986 N N . LEU B 1 61 ? 23.438 20.734 -0.141 1 54.94 61 LEU B N 1
ATOM 1987 C CA . LEU B 1 61 ? 23.812 21.812 -1.057 1 54.94 61 LEU B CA 1
ATOM 1988 C C . LEU B 1 61 ? 22.672 22.797 -1.239 1 54.94 61 LEU B C 1
ATOM 1990 O O . LEU B 1 61 ? 22.812 23.781 -1.967 1 54.94 61 LEU B O 1
ATOM 1994 N N . GLY B 1 62 ? 21.656 22.594 -0.558 1 59.06 62 GLY B N 1
ATOM 1995 C CA . GLY B 1 62 ? 20.531 23.531 -0.606 1 59.06 62 GLY B CA 1
ATOM 1996 C C . GLY B 1 62 ? 19.828 23.547 -1.947 1 59.06 62 GLY B C 1
ATOM 1997 O O . GLY B 1 62 ? 19.156 24.516 -2.293 1 59.06 62 GLY B O 1
ATOM 1998 N N . ILE B 1 63 ? 20.141 22.625 -2.754 1 58.75 63 ILE B N 1
ATOM 1999 C CA . ILE B 1 63 ? 19.688 22.656 -4.137 1 58.75 63 ILE B CA 1
ATOM 2000 C C . ILE B 1 63 ? 18.312 22 -4.23 1 58.75 63 ILE B C 1
ATOM 2002 O O . ILE B 1 63 ? 17.609 22.156 -5.238 1 58.75 63 ILE B O 1
ATOM 2006 N N . VAL B 1 64 ? 17.859 21.5 -3.102 1 61.47 64 VAL B N 1
ATOM 2007 C CA . VAL B 1 64 ? 16.562 20.844 -3.188 1 61.47 64 VAL B CA 1
ATOM 2008 C C . VAL B 1 64 ? 15.438 21.844 -2.936 1 61.47 64 VAL B C 1
ATOM 2010 O O . VAL B 1 64 ? 15.5 22.625 -1.979 1 61.47 64 VAL B O 1
ATOM 2013 N N . SER B 1 65 ? 14.578 21.922 -3.996 1 66.19 65 SER B N 1
ATOM 2014 C CA . SER B 1 65 ? 13.43 22.812 -3.811 1 66.19 65 SER B CA 1
ATOM 2015 C C . SER B 1 65 ? 12.555 22.344 -2.646 1 66.19 65 SER B C 1
ATOM 2017 O O . SER B 1 65 ? 12.695 21.219 -2.168 1 66.19 65 SER B O 1
ATOM 2019 N N . ASP B 1 66 ? 11.875 23.188 -2.109 1 64.25 66 ASP B N 1
ATOM 2020 C CA . ASP B 1 66 ? 10.953 22.891 -1.021 1 64.25 66 ASP B CA 1
ATOM 2021 C C . ASP B 1 66 ? 9.984 21.766 -1.415 1 64.25 66 ASP B C 1
ATOM 2023 O O . ASP B 1 66 ? 9.68 20.891 -0.605 1 64.25 66 ASP B O 1
ATOM 2027 N N . LEU B 1 67 ? 9.672 21.781 -2.65 1 68.94 67 LEU B N 1
ATOM 2028 C CA . LEU B 1 67 ? 8.758 20.75 -3.131 1 68.94 67 LEU B CA 1
ATOM 2029 C C . LEU B 1 67 ? 9.445 19.391 -3.178 1 68.94 67 LEU B C 1
ATOM 2031 O O . LEU B 1 67 ? 8.844 18.375 -2.828 1 68.94 67 LEU B O 1
ATOM 2035 N N . GLY B 1 68 ? 10.656 19.484 -3.627 1 68 68 GLY B N 1
ATOM 2036 C CA . GLY B 1 68 ? 11.43 18.25 -3.662 1 68 68 GLY B CA 1
ATOM 2037 C C . GLY B 1 68 ? 11.602 17.625 -2.293 1 68 68 GLY B C 1
ATOM 2038 O O . GLY B 1 68 ? 11.453 16.406 -2.145 1 68 68 GLY B O 1
ATOM 2039 N N . LYS B 1 69 ? 11.82 18.391 -1.397 1 68.38 69 LYS B N 1
ATOM 2040 C CA . LYS B 1 69 ? 11.977 17.922 -0.026 1 68.38 69 LYS B CA 1
ATOM 2041 C C . LYS B 1 69 ? 10.688 17.281 0.488 1 68.38 69 LYS B C 1
ATOM 2043 O O . LYS B 1 69 ? 10.719 16.266 1.188 1 68.38 69 LYS B O 1
ATOM 2048 N N . LEU B 1 70 ? 9.703 17.891 0.015 1 70.94 70 LEU B N 1
ATOM 2049 C CA . LEU B 1 70 ? 8.406 17.422 0.485 1 70.94 70 LEU B CA 1
ATOM 2050 C C . LEU B 1 70 ? 8.016 16.109 -0.189 1 70.94 70 LEU B C 1
ATOM 2052 O O . LEU B 1 70 ? 7.363 15.266 0.423 1 70.94 70 LEU B O 1
ATOM 2056 N N . LEU B 1 71 ? 8.516 15.938 -1.365 1 79.31 71 LEU B N 1
ATOM 2057 C CA . LEU B 1 71 ? 8.117 14.766 -2.139 1 79.31 71 LEU B CA 1
ATOM 2058 C C . LEU B 1 71 ? 9.039 13.586 -1.865 1 79.31 71 LEU B C 1
ATOM 2060 O O . LEU B 1 71 ? 8.711 12.445 -2.191 1 79.31 71 LEU B O 1
ATOM 2064 N N . ASP B 1 72 ? 10.117 13.938 -1.276 1 81.38 72 ASP B N 1
ATOM 2065 C CA . ASP B 1 72 ? 11.141 12.922 -1.057 1 81.38 72 ASP B CA 1
ATOM 2066 C C . ASP B 1 72 ? 10.594 11.758 -0.236 1 81.38 72 ASP B C 1
ATOM 2068 O O . ASP B 1 72 ? 10.664 10.602 -0.665 1 81.38 72 ASP B O 1
ATOM 2072 N N . PRO B 1 73 ? 9.969 12.055 0.902 1 81.88 73 PRO B N 1
ATOM 2073 C CA . PRO B 1 73 ? 9.414 10.945 1.691 1 81.88 73 PRO B CA 1
ATOM 2074 C C . PRO B 1 73 ? 8.367 10.141 0.929 1 81.88 73 PRO B C 1
ATOM 2076 O O . PRO B 1 73 ? 8.281 8.922 1.094 1 81.88 73 PRO B O 1
ATOM 2079 N N . PHE B 1 74 ? 7.656 10.781 0.1 1 86.44 74 PHE B N 1
ATOM 2080 C CA . PHE B 1 74 ? 6.641 10.109 -0.705 1 86.44 74 PHE B CA 1
ATOM 2081 C C . PHE B 1 74 ? 7.285 9.18 -1.728 1 86.44 74 PHE B C 1
ATOM 2083 O O . PHE B 1 74 ? 6.863 8.039 -1.885 1 86.44 74 PHE B O 1
ATOM 2090 N N . ALA B 1 75 ? 8.289 9.742 -2.389 1 89.44 75 ALA B N 1
ATOM 2091 C CA . ALA B 1 75 ? 8.992 8.945 -3.393 1 89.44 75 ALA B CA 1
ATOM 2092 C C . ALA B 1 75 ? 9.625 7.703 -2.764 1 89.44 75 ALA B C 1
ATOM 2094 O O . ALA B 1 75 ? 9.633 6.633 -3.373 1 89.44 75 ALA B O 1
ATOM 2095 N N . ASP B 1 76 ? 10.07 7.859 -1.559 1 89.12 76 ASP B N 1
ATOM 2096 C CA . ASP B 1 76 ? 10.688 6.738 -0.85 1 89.12 76 ASP B CA 1
ATOM 2097 C C . ASP B 1 76 ? 9.664 5.637 -0.578 1 89.12 76 ASP B C 1
ATOM 2099 O O . ASP B 1 76 ? 9.938 4.457 -0.808 1 89.12 76 ASP B O 1
ATOM 2103 N N . VAL B 1 77 ? 8.523 6.004 -0.154 1 91.94 77 VAL B N 1
ATOM 2104 C CA . VAL B 1 77 ? 7.484 5.039 0.177 1 91.94 77 VAL B CA 1
ATOM 2105 C C . VAL B 1 77 ? 6.992 4.355 -1.096 1 91.94 77 VAL B C 1
ATOM 2107 O O . VAL B 1 77 ? 6.828 3.133 -1.126 1 91.94 77 VAL B O 1
ATOM 2110 N N . VAL B 1 78 ? 6.844 5.066 -2.111 1 94.38 78 VAL B N 1
ATOM 2111 C CA . VAL B 1 78 ? 6.336 4.547 -3.377 1 94.38 78 VAL B CA 1
ATOM 2112 C C . VAL B 1 78 ? 7.301 3.504 -3.932 1 94.38 78 VAL B C 1
ATOM 2114 O O . VAL B 1 78 ? 6.883 2.428 -4.363 1 94.38 78 VAL B O 1
ATOM 2117 N N . SER B 1 79 ? 8.562 3.83 -3.934 1 95.25 79 SER B N 1
ATOM 2118 C CA . SER B 1 79 ? 9.547 2.904 -4.484 1 95.25 79 SER B CA 1
ATOM 2119 C C . SER B 1 79 ? 9.602 1.612 -3.678 1 95.25 79 SER B C 1
ATOM 2121 O O . SER B 1 79 ? 9.555 0.518 -4.242 1 95.25 79 SER B O 1
ATOM 2123 N N . ARG B 1 80 ? 9.625 1.767 -2.389 1 94.81 80 ARG B N 1
ATOM 2124 C CA . ARG B 1 80 ? 9.742 0.599 -1.521 1 94.81 80 ARG B CA 1
ATOM 2125 C C . ARG B 1 80 ? 8.516 -0.293 -1.633 1 94.81 80 ARG B C 1
ATOM 2127 O O . ARG B 1 80 ? 8.633 -1.513 -1.759 1 94.81 80 ARG B O 1
ATOM 2134 N N . LEU B 1 81 ? 7.352 0.301 -1.608 1 96.94 81 LEU B N 1
ATOM 2135 C CA . LEU B 1 81 ? 6.125 -0.48 -1.709 1 96.94 81 LEU B CA 1
ATOM 2136 C C . LEU B 1 81 ? 6.02 -1.156 -3.072 1 96.94 81 LEU B C 1
ATOM 2138 O O . LEU B 1 81 ? 5.473 -2.254 -3.186 1 96.94 81 LEU B O 1
ATOM 2142 N N . THR B 1 82 ? 6.57 -0.499 -4.062 1 97.75 82 THR B N 1
ATOM 2143 C CA . THR B 1 82 ? 6.559 -1.093 -5.395 1 97.75 82 THR B CA 1
ATOM 2144 C C . THR B 1 82 ? 7.426 -2.348 -5.438 1 97.75 82 THR B C 1
ATOM 2146 O O . THR B 1 82 ? 6.988 -3.396 -5.914 1 97.75 82 THR B O 1
ATOM 2149 N N . TYR B 1 83 ? 8.68 -2.217 -4.855 1 97.31 83 TYR B N 1
ATOM 2150 C CA . TYR B 1 83 ? 9.57 -3.373 -4.793 1 97.31 83 TYR B CA 1
ATOM 2151 C C . TYR B 1 83 ? 8.867 -4.559 -4.133 1 97.31 83 TYR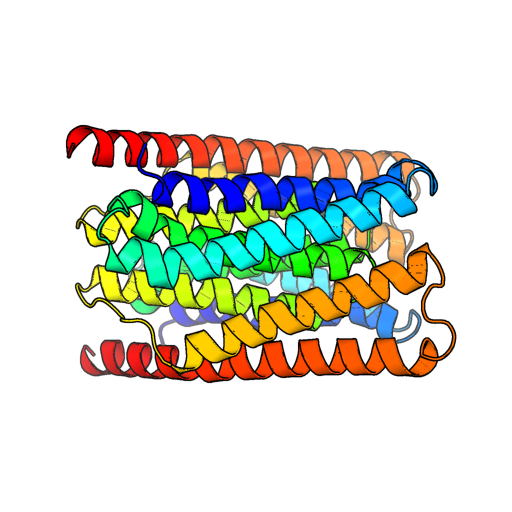 B C 1
ATOM 2153 O O . TYR B 1 83 ? 8.836 -5.656 -4.695 1 97.31 83 TYR B O 1
ATOM 2161 N N . PHE B 1 84 ? 8.359 -4.293 -3.012 1 98.31 84 PHE B N 1
ATOM 2162 C CA . PHE B 1 84 ? 7.871 -5.375 -2.168 1 98.31 84 PHE B CA 1
ATOM 2163 C C . PHE B 1 84 ? 6.578 -5.957 -2.729 1 98.31 84 PHE B C 1
ATOM 2165 O O . PHE B 1 84 ? 6.324 -7.156 -2.6 1 98.31 84 PHE B O 1
ATOM 2172 N N . LEU B 1 85 ? 5.746 -5.113 -3.383 1 98.19 85 LEU B N 1
ATOM 2173 C CA . LEU B 1 85 ? 4.57 -5.641 -4.066 1 98.19 85 LEU B CA 1
ATOM 2174 C C . LEU B 1 85 ? 4.977 -6.605 -5.176 1 98.19 85 LEU B C 1
ATOM 2176 O O . LEU B 1 85 ? 4.375 -7.672 -5.324 1 98.19 85 LEU B O 1
ATOM 2180 N N . VAL B 1 86 ? 5.996 -6.238 -5.953 1 97.81 86 VAL B N 1
ATOM 2181 C CA . VAL B 1 86 ? 6.504 -7.098 -7.02 1 97.81 86 VAL B CA 1
ATOM 2182 C C . VAL B 1 86 ? 6.918 -8.445 -6.438 1 97.81 86 VAL B C 1
ATOM 2184 O O . VAL B 1 86 ? 6.562 -9.5 -6.98 1 97.81 86 VAL B O 1
ATOM 2187 N N . PHE B 1 87 ? 7.633 -8.398 -5.305 1 98.19 87 PHE B N 1
ATOM 2188 C CA . PHE B 1 87 ? 8.141 -9.617 -4.691 1 98.19 87 PHE B CA 1
ATOM 2189 C C . PHE B 1 87 ? 6.996 -10.469 -4.148 1 98.19 87 PHE B C 1
ATOM 2191 O O . PHE B 1 87 ? 7.07 -11.695 -4.164 1 98.19 87 PHE B O 1
ATOM 2198 N N . VAL B 1 88 ? 5.898 -9.82 -3.699 1 98.06 88 VAL B N 1
ATOM 2199 C CA . VAL B 1 88 ? 4.734 -10.555 -3.213 1 98.06 88 VAL B CA 1
ATOM 2200 C C . VAL B 1 88 ? 4.055 -11.273 -4.375 1 98.06 88 VAL B C 1
ATOM 2202 O O . VAL B 1 88 ? 3.762 -12.469 -4.285 1 98.06 88 VAL B O 1
ATOM 2205 N N . VAL B 1 89 ? 3.869 -10.57 -5.469 1 96.81 89 VAL B N 1
ATOM 2206 C CA . VAL B 1 89 ? 3.131 -11.102 -6.605 1 96.81 89 VAL B CA 1
ATOM 2207 C C . VAL B 1 89 ? 3.926 -12.234 -7.254 1 96.81 89 VAL B C 1
ATOM 2209 O O . VAL B 1 89 ? 3.348 -13.211 -7.742 1 96.81 89 VAL B O 1
ATOM 2212 N N . LEU B 1 90 ? 5.25 -12.141 -7.164 1 95.62 90 LEU B N 1
ATOM 2213 C CA . LEU B 1 90 ? 6.102 -13.148 -7.785 1 95.62 90 LEU B CA 1
ATOM 2214 C C . LEU B 1 90 ? 6.383 -14.297 -6.816 1 95.62 90 LEU B C 1
ATOM 2216 O O . LEU B 1 90 ? 7.141 -15.211 -7.137 1 95.62 90 LEU B O 1
ATOM 2220 N N . GLY B 1 91 ? 5.91 -14.227 -5.555 1 95.12 91 GLY B N 1
ATOM 2221 C CA . GLY B 1 91 ? 6.023 -15.32 -4.602 1 95.12 91 GLY B CA 1
ATOM 2222 C C . GLY B 1 91 ? 7.312 -15.281 -3.803 1 95.12 91 GLY B C 1
ATOM 2223 O O . GLY B 1 91 ? 7.676 -16.266 -3.154 1 95.12 91 GLY B O 1
ATOM 2224 N N . ILE B 1 92 ? 8.016 -14.164 -3.848 1 96.5 92 ILE B N 1
ATOM 2225 C CA . ILE B 1 92 ? 9.305 -14.023 -3.182 1 96.5 92 ILE B CA 1
ATOM 2226 C C . ILE B 1 92 ? 9.094 -13.555 -1.744 1 96.5 92 ILE B C 1
ATOM 2228 O O . ILE B 1 92 ? 9.781 -14.016 -0.828 1 96.5 92 ILE B O 1
ATOM 2232 N N . MET B 1 93 ? 8.141 -12.719 -1.547 1 98 93 MET B N 1
ATOM 2233 C CA . MET B 1 93 ? 7.832 -12.18 -0.226 1 98 93 MET B CA 1
ATOM 2234 C C . MET B 1 93 ? 6.445 -12.617 0.229 1 98 93 MET B C 1
ATOM 2236 O O . MET B 1 93 ? 5.469 -12.477 -0.51 1 98 93 MET B O 1
ATOM 2240 N N . PRO B 1 94 ? 6.414 -13.203 1.465 1 97.62 94 PRO B N 1
ATOM 2241 C CA . PRO B 1 94 ? 5.074 -13.484 1.985 1 97.62 94 PRO B CA 1
ATOM 2242 C C . PRO B 1 94 ? 4.195 -12.234 2.066 1 97.62 94 PRO B C 1
ATOM 2244 O O . PRO B 1 94 ? 4.66 -11.18 2.51 1 97.62 94 PRO B O 1
ATOM 2247 N N . ALA B 1 95 ? 2.961 -12.422 1.672 1 97.5 95 ALA B N 1
ATOM 2248 C CA . ALA B 1 95 ? 2.035 -11.297 1.554 1 97.5 95 ALA B CA 1
ATOM 2249 C C . ALA B 1 95 ? 1.815 -10.625 2.906 1 97.5 95 ALA B C 1
ATOM 2251 O O . ALA B 1 95 ? 1.617 -9.406 2.977 1 97.5 95 ALA B O 1
ATOM 2252 N N . TRP B 1 96 ? 1.839 -11.383 3.986 1 97.12 96 TRP B N 1
ATOM 2253 C CA . TRP B 1 96 ? 1.569 -10.805 5.297 1 97.12 96 TRP B CA 1
ATOM 2254 C C . TRP B 1 96 ? 2.68 -9.836 5.707 1 97.12 96 TRP B C 1
ATOM 2256 O O . TRP B 1 96 ? 2.436 -8.867 6.43 1 97.12 96 TRP B O 1
ATOM 2266 N N . MET B 1 97 ? 3.924 -10.078 5.312 1 98.06 97 MET B N 1
ATOM 2267 C CA . MET B 1 97 ? 5.023 -9.164 5.609 1 98.06 97 MET B CA 1
ATOM 2268 C C . MET B 1 97 ? 4.828 -7.828 4.891 1 98.06 97 MET B C 1
ATOM 2270 O O . MET B 1 97 ? 5.066 -6.77 5.469 1 98.06 97 MET B O 1
ATOM 2274 N N . PHE B 1 98 ? 4.398 -7.93 3.629 1 98.38 98 PHE B N 1
ATOM 2275 C CA . PHE B 1 98 ? 4.117 -6.719 2.867 1 98.38 98 PHE B CA 1
ATOM 2276 C C . PHE B 1 98 ? 2.961 -5.945 3.49 1 98.38 98 PHE B C 1
ATOM 2278 O O . PHE B 1 98 ? 2.994 -4.715 3.555 1 98.38 98 PHE B O 1
ATOM 2285 N N . LEU B 1 99 ? 1.966 -6.668 3.889 1 97.88 99 LEU B N 1
ATOM 2286 C CA . LEU B 1 99 ? 0.83 -6.043 4.555 1 97.88 99 LEU B CA 1
ATOM 2287 C C . LEU B 1 99 ? 1.289 -5.211 5.746 1 97.88 99 LEU B C 1
ATOM 2289 O O . LEU B 1 99 ? 0.875 -4.059 5.902 1 97.88 99 LEU B O 1
ATOM 2293 N N . LEU B 1 100 ? 2.137 -5.777 6.535 1 97.31 100 LEU B N 1
ATOM 2294 C CA . LEU B 1 100 ? 2.619 -5.094 7.73 1 97.31 100 LEU B CA 1
ATOM 2295 C C . LEU B 1 100 ? 3.445 -3.867 7.359 1 97.31 100 LEU B C 1
ATOM 2297 O O . LEU B 1 100 ? 3.322 -2.818 7.992 1 97.31 100 LEU B O 1
ATOM 2301 N N . ILE B 1 101 ? 4.27 -3.994 6.379 1 97.19 101 ILE B N 1
ATOM 2302 C CA . ILE B 1 101 ? 5.082 -2.869 5.93 1 97.19 101 ILE B CA 1
ATOM 2303 C C . ILE B 1 101 ? 4.18 -1.768 5.375 1 97.19 101 ILE B C 1
ATOM 2305 O O . ILE B 1 101 ? 4.383 -0.587 5.668 1 97.19 101 ILE B O 1
ATOM 2309 N N . MET B 1 102 ? 3.213 -2.166 4.594 1 96.62 102 MET B N 1
ATOM 2310 C CA . MET B 1 102 ? 2.268 -1.215 4.016 1 96.62 102 MET B CA 1
ATOM 2311 C C . MET B 1 102 ? 1.516 -0.46 5.109 1 96.62 102 MET B C 1
ATOM 2313 O O . MET B 1 102 ? 1.403 0.766 5.059 1 96.62 102 MET B O 1
ATOM 2317 N N . TYR B 1 103 ? 1.036 -1.184 6.141 1 95.56 103 TYR B N 1
ATOM 2318 C CA . TYR B 1 103 ? 0.36 -0.549 7.266 1 95.56 103 TYR B CA 1
ATOM 2319 C C . TYR B 1 103 ? 1.264 0.48 7.934 1 95.56 103 TYR B C 1
ATOM 2321 O O . TYR B 1 103 ? 0.829 1.594 8.234 1 95.56 103 TYR B O 1
ATOM 2329 N N . ARG B 1 104 ? 2.439 0.076 8.094 1 94.5 104 ARG B N 1
ATOM 2330 C CA . ARG B 1 104 ? 3.404 0.933 8.781 1 94.5 104 ARG B CA 1
ATOM 2331 C C . ARG B 1 104 ? 3.703 2.184 7.957 1 94.5 104 ARG B C 1
ATOM 2333 O O . ARG B 1 104 ? 3.773 3.287 8.5 1 94.5 104 ARG B O 1
ATOM 2340 N N . GLU B 1 105 ? 3.9 2.045 6.711 1 93.62 105 GLU B N 1
ATOM 2341 C CA . GLU B 1 105 ? 4.246 3.178 5.859 1 93.62 105 GLU B CA 1
ATOM 2342 C C . GLU B 1 105 ? 3.082 4.16 5.746 1 93.62 105 GLU B C 1
ATOM 2344 O O . GLU B 1 105 ? 3.287 5.375 5.746 1 93.62 105 GLU B O 1
ATOM 2349 N N . VAL B 1 106 ? 1.882 3.648 5.633 1 92.12 106 VAL B N 1
ATOM 2350 C CA . VAL B 1 106 ? 0.699 4.504 5.617 1 92.12 106 VAL B CA 1
ATOM 2351 C C . VAL B 1 106 ? 0.5 5.137 6.992 1 92.12 106 VAL B C 1
ATOM 2353 O O . VAL B 1 106 ? 0.194 6.324 7.094 1 92.12 106 VAL B O 1
ATOM 2356 N N . GLY B 1 107 ? 0.734 4.375 8.008 1 91.62 107 GLY B N 1
ATOM 2357 C CA . GLY B 1 107 ? 0.546 4.832 9.375 1 91.62 107 GLY B CA 1
ATOM 2358 C C . GLY B 1 107 ? 1.443 5.996 9.742 1 91.62 107 GLY B C 1
ATOM 2359 O O . GLY B 1 107 ? 0.994 6.957 10.375 1 91.62 107 GLY B O 1
ATOM 2360 N N . ILE B 1 108 ? 2.637 5.914 9.359 1 90.06 108 ILE B N 1
ATOM 2361 C CA . ILE B 1 108 ? 3.582 6.957 9.742 1 90.06 108 ILE B CA 1
ATOM 2362 C C . ILE B 1 108 ? 3.207 8.273 9.062 1 90.06 108 ILE B C 1
ATOM 2364 O O . ILE B 1 108 ? 3.359 9.344 9.641 1 90.06 108 ILE B O 1
ATOM 2368 N N . ILE B 1 109 ? 2.773 8.219 7.809 1 87.38 109 ILE B N 1
ATOM 2369 C CA . ILE B 1 109 ? 2.348 9.43 7.113 1 87.38 109 ILE B CA 1
ATOM 2370 C C . ILE B 1 109 ? 1.145 10.039 7.828 1 87.38 109 ILE B C 1
ATOM 2372 O O . ILE B 1 109 ? 1.075 11.258 8.016 1 87.38 109 ILE B O 1
ATOM 2376 N N . PHE B 1 110 ? 0.321 9.203 8.242 1 86.44 110 PHE B N 1
ATOM 2377 C CA . PHE B 1 110 ? -0.863 9.664 8.961 1 86.44 110 PHE B CA 1
ATOM 2378 C C . PHE B 1 110 ? -0.475 10.312 10.281 1 86.44 110 PHE B C 1
ATOM 2380 O O . PHE B 1 110 ? -1.003 11.367 10.641 1 86.44 110 PHE B O 1
ATOM 2387 N N . VAL B 1 111 ? 0.413 9.695 11.016 1 87.94 111 VAL B N 1
ATOM 2388 C CA . VAL B 1 111 ? 0.862 10.242 12.289 1 87.94 111 VAL B CA 1
ATOM 2389 C C . VAL B 1 111 ? 1.488 11.617 12.078 1 87.94 111 VAL B C 1
ATOM 2391 O O . VAL B 1 111 ? 1.188 12.562 12.812 1 87.94 111 VAL B O 1
ATOM 2394 N N . ARG B 1 112 ? 2.271 11.688 11.07 1 85.75 112 ARG B N 1
ATOM 2395 C CA . ARG B 1 112 ? 2.916 12.961 10.781 1 85.75 112 ARG B CA 1
ATOM 2396 C C . ARG B 1 112 ? 1.884 14.023 10.414 1 85.75 112 ARG B C 1
ATOM 2398 O O . ARG B 1 112 ? 2.006 15.18 10.82 1 85.75 112 ARG B O 1
ATOM 2405 N N . MET B 1 113 ? 0.966 13.648 9.68 1 84 113 MET B N 1
ATOM 2406 C CA . MET B 1 113 ? -0.104 14.562 9.289 1 84 113 MET B CA 1
ATOM 2407 C C . MET B 1 113 ? -0.877 15.047 10.508 1 84 113 MET B C 1
ATOM 2409 O O . MET B 1 113 ? -1.173 16.234 10.633 1 84 113 MET B O 1
ATOM 2413 N N . MET B 1 114 ? -1.15 14.164 11.422 1 83.44 114 MET B N 1
ATOM 2414 C CA . MET B 1 114 ? -1.896 14.508 12.633 1 83.44 114 MET B CA 1
ATOM 2415 C C . MET B 1 114 ? -1.104 15.484 13.5 1 83.44 114 MET B C 1
ATOM 2417 O O . MET B 1 114 ? -1.667 16.422 14.047 1 83.44 114 MET B O 1
ATOM 2421 N N . MET B 1 115 ? 0.112 15.227 13.57 1 84.12 115 MET B N 1
ATOM 2422 C CA . MET B 1 115 ? 0.968 16.094 14.367 1 84.12 115 MET B CA 1
ATOM 2423 C C . MET B 1 115 ? 1.108 17.469 13.711 1 84.12 115 MET B C 1
ATOM 2425 O O . MET B 1 115 ? 1.105 18.5 14.398 1 84.12 115 MET B O 1
ATOM 2429 N N . MET B 1 116 ? 1.177 17.453 12.438 1 82.56 116 MET B N 1
ATOM 2430 C CA . MET B 1 116 ? 1.292 18.703 11.695 1 82.56 116 MET B CA 1
ATOM 2431 C C . MET B 1 116 ? 0.028 19.547 11.844 1 82.56 116 MET B C 1
ATOM 2433 O O . MET B 1 116 ? 0.094 20.781 11.875 1 82.56 116 MET B O 1
ATOM 2437 N N . ARG B 1 117 ? -1.084 18.891 11.883 1 80.25 117 ARG B N 1
ATOM 2438 C CA . ARG B 1 117 ? -2.355 19.578 12.102 1 80.25 117 ARG B CA 1
ATOM 2439 C C . ARG B 1 117 ? -2.316 20.391 13.383 1 80.25 117 ARG B C 1
ATOM 2441 O O . ARG B 1 117 ? -2.908 21.469 13.453 1 80.25 117 ARG B O 1
ATOM 2448 N N . ASP B 1 118 ? -1.515 19.906 14.281 1 84.25 118 ASP B N 1
ATOM 2449 C CA . ASP B 1 118 ? -1.406 20.594 15.57 1 84.25 118 ASP B CA 1
ATOM 2450 C C . ASP B 1 118 ? -0.179 21.5 15.617 1 84.25 118 ASP B C 1
ATOM 2452 O O . ASP B 1 118 ? 0.2 21.984 16.688 1 84.25 118 ASP B O 1
ATOM 2456 N N . GLY B 1 119 ? 0.492 21.531 14.539 1 81.69 119 GLY B N 1
ATOM 2457 C CA . GLY B 1 119 ? 1.628 22.438 14.453 1 81.69 119 GLY B CA 1
ATOM 2458 C C . GLY B 1 119 ? 2.932 21.797 14.898 1 81.69 119 GLY B C 1
ATOM 2459 O O . GLY B 1 119 ? 3.902 22.5 15.188 1 81.69 119 GLY B O 1
ATOM 2460 N N . VAL B 1 120 ? 2.906 20.562 15.141 1 82.62 120 VAL B N 1
ATOM 2461 C CA . VAL B 1 120 ? 4.102 19.875 15.609 1 82.62 120 VAL B CA 1
ATOM 2462 C C . VAL B 1 120 ? 4.742 19.109 14.453 1 82.62 120 VAL B C 1
ATOM 2464 O O . VAL B 1 120 ? 4.125 18.203 13.883 1 82.62 120 VAL B O 1
ATOM 2467 N N . ALA B 1 121 ? 5.938 19.547 14.094 1 77.69 121 ALA B N 1
ATOM 2468 C CA . ALA B 1 121 ? 6.684 18.844 13.055 1 77.69 121 ALA B CA 1
ATOM 2469 C C . ALA B 1 121 ? 7.496 17.688 13.656 1 77.69 121 ALA B C 1
ATOM 2471 O O . ALA B 1 121 ? 8.289 17.906 14.57 1 77.69 121 ALA B O 1
ATOM 2472 N N . LEU B 1 122 ? 7.18 16.531 13.211 1 78.06 122 LEU B N 1
ATOM 2473 C CA . LEU B 1 122 ? 7.941 15.383 13.672 1 78.06 122 LEU B CA 1
ATOM 2474 C C . LEU B 1 122 ? 9.18 15.172 12.812 1 78.06 122 LEU B C 1
ATOM 2476 O O . LEU B 1 122 ? 9.078 14.969 11.594 1 78.06 122 LEU B O 1
ATOM 2480 N N . ALA B 1 123 ? 10.383 15.367 13.406 1 69 123 ALA B N 1
ATOM 2481 C CA . ALA B 1 123 ? 11.656 15.195 12.703 1 69 123 ALA B CA 1
ATOM 2482 C C . ALA B 1 123 ? 11.961 13.719 12.477 1 69 123 ALA B C 1
ATOM 2484 O O . ALA B 1 123 ? 11.383 12.852 13.148 1 69 123 ALA B O 1
ATOM 2485 N N . ALA B 1 124 ? 12.781 13.523 11.477 1 65.62 124 ALA B N 1
ATOM 2486 C CA . ALA B 1 124 ? 13.25 12.164 11.234 1 65.62 124 ALA B CA 1
ATOM 2487 C C . ALA B 1 124 ? 14.047 11.641 12.43 1 65.62 124 ALA B C 1
ATOM 2489 O O . ALA B 1 124 ? 14.766 12.398 13.086 1 65.62 124 ALA B O 1
ATOM 2490 N N . ARG B 1 125 ? 13.789 10.289 12.727 1 71.5 125 ARG B N 1
ATOM 2491 C CA . ARG B 1 125 ? 14.492 9.648 13.828 1 71.5 125 ARG B CA 1
ATOM 2492 C C . ARG B 1 125 ? 15.484 8.609 13.32 1 71.5 125 ARG B C 1
ATOM 2494 O O . ARG B 1 125 ? 15.375 8.141 12.188 1 71.5 125 ARG B O 1
ATOM 2501 N N . LYS B 1 126 ? 16.484 8.297 14.086 1 70 126 LYS B N 1
ATOM 2502 C CA . LYS B 1 126 ? 17.547 7.355 13.734 1 70 126 LYS B CA 1
ATOM 2503 C C . LYS B 1 126 ? 16.953 6.008 13.32 1 70 126 LYS B C 1
ATOM 2505 O O . LYS B 1 126 ? 17.484 5.348 12.422 1 70 126 LYS B O 1
ATOM 2510 N N . GLY B 1 127 ? 15.977 5.656 13.922 1 71 127 GLY B N 1
ATOM 2511 C CA . GLY B 1 127 ? 15.336 4.395 13.586 1 71 127 GLY B CA 1
ATOM 2512 C C . GLY B 1 127 ? 14.852 4.34 12.148 1 71 127 GLY B C 1
ATOM 2513 O O . GLY B 1 127 ? 14.836 3.27 11.531 1 71 127 GLY B O 1
ATOM 2514 N N . GLY B 1 128 ? 14.617 5.457 11.617 1 74.56 128 GLY B N 1
ATOM 2515 C CA . GLY B 1 128 ? 14.156 5.551 10.242 1 74.56 128 GLY B CA 1
ATOM 2516 C C . GLY B 1 128 ? 15.258 5.266 9.234 1 74.56 128 GLY B C 1
ATOM 2517 O O . GLY B 1 128 ? 15.008 4.648 8.195 1 74.56 128 GLY B O 1
ATOM 2518 N N . LYS B 1 129 ? 16.438 5.539 9.609 1 81.81 129 LYS B N 1
ATOM 2519 C CA . LYS B 1 129 ? 17.562 5.32 8.703 1 81.81 129 LYS B CA 1
ATOM 2520 C C . LYS B 1 129 ? 17.906 3.834 8.594 1 81.81 129 LYS B C 1
ATOM 2522 O O . LYS B 1 129 ? 18.125 3.322 7.492 1 81.81 129 LYS B O 1
ATOM 2527 N N . THR B 1 130 ? 17.875 3.195 9.68 1 87.69 130 THR B N 1
ATOM 2528 C CA . THR B 1 130 ? 18.203 1.771 9.695 1 87.69 130 THR B CA 1
ATOM 2529 C C . THR B 1 130 ? 17.156 0.978 8.914 1 87.69 130 THR B C 1
ATOM 2531 O O . THR B 1 130 ? 17.5 0.046 8.18 1 87.69 130 THR B O 1
ATOM 2534 N N . LYS B 1 131 ? 15.953 1.388 9.055 1 89.81 131 LYS B N 1
ATOM 2535 C CA . LYS B 1 131 ? 14.914 0.682 8.312 1 89.81 131 LYS B CA 1
ATOM 2536 C C . LYS B 1 131 ? 15.078 0.872 6.809 1 89.81 131 LYS B C 1
ATOM 2538 O O . LYS B 1 131 ? 14.914 -0.075 6.035 1 89.81 131 LYS B O 1
ATOM 2543 N N . ALA B 1 132 ? 15.438 2.057 6.449 1 89 132 ALA B N 1
ATOM 2544 C CA . ALA B 1 132 ? 15.594 2.357 5.027 1 89 132 ALA B CA 1
ATOM 2545 C C . ALA B 1 132 ? 16.719 1.524 4.418 1 89 132 ALA B C 1
ATOM 2547 O O . ALA B 1 132 ? 16.578 0.997 3.311 1 89 132 ALA B O 1
ATOM 2548 N N . VAL B 1 133 ? 17.766 1.401 5.156 1 92.06 133 VAL B N 1
ATOM 2549 C CA . VAL B 1 133 ? 18.891 0.601 4.691 1 92.06 133 VAL B CA 1
ATOM 2550 C C . VAL B 1 133 ? 18.469 -0.863 4.57 1 92.06 133 VAL B C 1
ATOM 2552 O O . VAL B 1 133 ? 18.781 -1.525 3.578 1 92.06 133 VAL B O 1
ATOM 2555 N N . MET B 1 134 ? 17.781 -1.31 5.535 1 95.38 134 MET B N 1
ATOM 2556 C CA . MET B 1 134 ? 17.359 -2.707 5.52 1 95.38 134 MET B CA 1
ATOM 2557 C C . MET B 1 134 ? 16.359 -2.963 4.395 1 95.38 134 MET B C 1
ATOM 2559 O O . MET B 1 134 ? 16.344 -4.043 3.797 1 95.38 134 MET B O 1
ATOM 2563 N N . TYR B 1 135 ? 15.461 -2.014 4.137 1 96.44 135 TYR B N 1
ATOM 2564 C CA . TYR B 1 135 ? 14.562 -2.123 3 1 96.44 135 TYR B CA 1
ATOM 2565 C C . TYR B 1 135 ? 15.336 -2.303 1.701 1 96.44 135 TYR B C 1
ATOM 2567 O O . TYR B 1 135 ? 14.992 -3.156 0.878 1 96.44 135 TYR B O 1
ATOM 2575 N N . ALA B 1 136 ? 16.422 -1.498 1.595 1 95.81 136 ALA B N 1
ATOM 2576 C CA . ALA B 1 136 ? 17.234 -1.562 0.385 1 95.81 136 ALA B CA 1
ATOM 2577 C C . ALA B 1 136 ? 17.938 -2.908 0.269 1 95.81 136 ALA B C 1
ATOM 2579 O O . ALA B 1 136 ? 17.969 -3.516 -0.805 1 95.81 136 ALA B O 1
ATOM 2580 N N . VAL B 1 137 ? 18.469 -3.318 1.338 1 97.12 137 VAL B N 1
ATOM 2581 C CA . VAL B 1 137 ? 19.172 -4.602 1.362 1 97.12 137 VAL B CA 1
ATOM 2582 C C . VAL B 1 137 ? 18.188 -5.727 1.019 1 97.12 137 VAL B C 1
ATOM 2584 O O . VAL B 1 137 ? 18.5 -6.594 0.199 1 97.12 137 VAL B O 1
ATOM 2587 N N . SER B 1 138 ? 17.062 -5.715 1.667 1 98.12 138 SER B N 1
ATOM 2588 C CA . SER B 1 138 ? 16.062 -6.742 1.422 1 98.12 138 SER B CA 1
ATOM 2589 C C . SER B 1 138 ? 15.609 -6.738 -0.034 1 98.12 138 SER B C 1
ATOM 2591 O O . SER B 1 138 ? 15.438 -7.797 -0.64 1 98.12 138 SER B O 1
ATOM 2593 N N . ALA B 1 139 ? 15.406 -5.555 -0.542 1 97.81 139 ALA B N 1
ATOM 2594 C CA . ALA B 1 139 ? 15.008 -5.445 -1.943 1 97.81 139 ALA B CA 1
ATOM 2595 C C . ALA B 1 139 ? 16.094 -5.98 -2.867 1 97.81 139 ALA B C 1
ATOM 2597 O O . ALA B 1 139 ? 15.812 -6.684 -3.84 1 97.81 139 ALA B O 1
ATOM 2598 N N . GLY B 1 140 ? 17.328 -5.641 -2.582 1 97.62 140 GLY B N 1
ATOM 2599 C CA . GLY B 1 140 ? 18.453 -6.168 -3.354 1 97.62 140 GLY B CA 1
ATOM 2600 C C . GLY B 1 140 ? 18.531 -7.684 -3.32 1 97.62 140 GLY B C 1
ATOM 2601 O 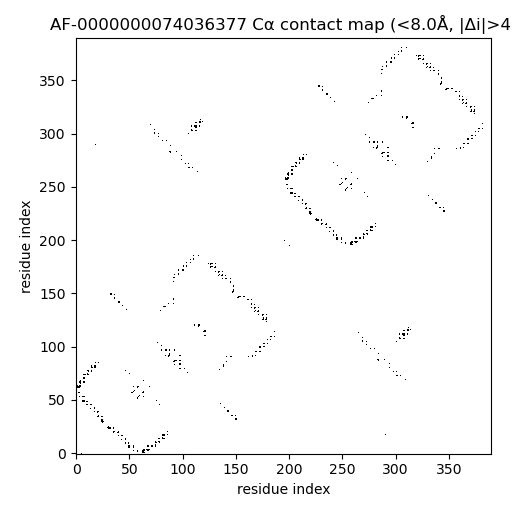O . GLY B 1 140 ? 18.719 -8.32 -4.359 1 97.62 140 GLY B O 1
ATOM 2602 N N . LEU B 1 141 ? 18.406 -8.211 -2.154 1 97.19 141 LEU B N 1
ATOM 2603 C CA . LEU B 1 141 ? 18.438 -9.664 -2.004 1 97.19 141 LEU B CA 1
ATOM 2604 C C . LEU B 1 141 ? 17.266 -10.305 -2.736 1 97.19 141 LEU B C 1
ATOM 2606 O O . LEU B 1 141 ? 17.406 -11.391 -3.312 1 97.19 141 LEU B O 1
ATOM 2610 N N . GLY B 1 142 ? 16.078 -9.664 -2.66 1 97.06 142 GLY B N 1
ATOM 2611 C CA . GLY B 1 142 ? 14.945 -10.148 -3.438 1 97.06 142 GLY B CA 1
ATOM 2612 C C . GLY B 1 142 ? 15.227 -10.203 -4.926 1 97.06 142 GLY B C 1
ATOM 2613 O O . GLY B 1 142 ? 14.805 -11.141 -5.609 1 97.06 142 GLY B O 1
ATOM 2614 N N . LEU B 1 143 ? 15.938 -9.227 -5.406 1 96.44 143 LEU B N 1
ATOM 2615 C CA . LEU B 1 143 ? 16.297 -9.188 -6.82 1 96.44 143 LEU B CA 1
ATOM 2616 C C . LEU B 1 143 ? 17.266 -10.312 -7.16 1 96.44 143 LEU B C 1
ATOM 2618 O O . LEU B 1 143 ? 17.203 -10.883 -8.25 1 96.44 143 LEU B O 1
ATOM 2622 N N . VAL B 1 144 ? 18.203 -10.57 -6.273 1 94.88 144 VAL B N 1
ATOM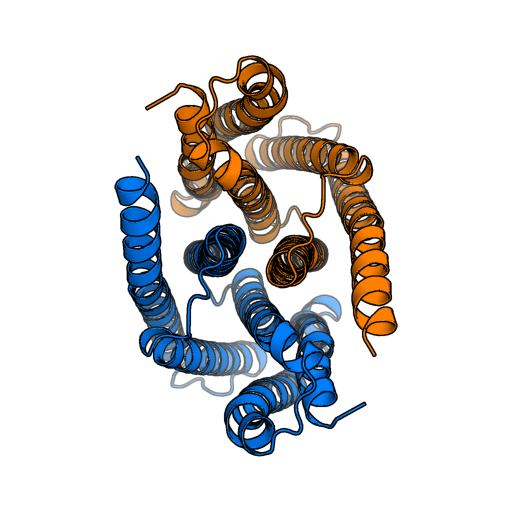 2623 C CA . VAL B 1 144 ? 19.141 -11.68 -6.48 1 94.88 144 VAL B CA 1
ATOM 2624 C C . VAL B 1 144 ? 18.359 -12.992 -6.605 1 94.88 144 VAL B C 1
ATOM 2626 O O . VAL B 1 144 ? 18.641 -13.797 -7.496 1 94.88 144 VAL B O 1
ATOM 2629 N N . LEU B 1 145 ? 17.438 -13.141 -5.715 1 94.62 145 LEU B N 1
ATOM 2630 C CA . LEU B 1 145 ? 16.625 -14.352 -5.758 1 94.62 145 LEU B CA 1
ATOM 2631 C C . LEU B 1 145 ? 15.836 -14.43 -7.059 1 94.62 145 LEU B C 1
ATOM 2633 O O . LEU B 1 145 ? 15.758 -15.492 -7.68 1 94.62 145 LEU B O 1
ATOM 2637 N N . LEU B 1 146 ? 15.266 -13.297 -7.434 1 93 146 LEU B N 1
ATOM 2638 C CA . LEU B 1 146 ? 14.516 -13.25 -8.688 1 93 146 LEU B CA 1
ATOM 2639 C C . LEU B 1 146 ? 15.414 -13.625 -9.867 1 93 146 LEU B C 1
ATOM 2641 O O . LEU B 1 146 ? 15 -14.367 -10.75 1 93 146 LEU B O 1
ATOM 2645 N N . MET B 1 147 ? 16.625 -13.07 -9.812 1 90.44 147 MET B N 1
ATOM 2646 C CA . MET B 1 147 ? 17.594 -13.383 -10.852 1 90.44 147 MET B CA 1
ATOM 2647 C C . MET B 1 147 ? 17.875 -14.883 -10.883 1 90.44 147 MET B C 1
ATOM 2649 O O . MET B 1 147 ? 17.969 -15.477 -11.961 1 90.44 147 MET B O 1
ATOM 2653 N N . ASN B 1 148 ? 18.016 -15.438 -9.75 1 90.44 148 ASN B N 1
ATOM 2654 C CA . ASN B 1 148 ? 18.266 -16.875 -9.68 1 90.44 148 ASN B CA 1
ATOM 2655 C C . ASN B 1 148 ? 17.078 -17.672 -10.211 1 90.44 148 ASN B C 1
ATOM 2657 O O . ASN B 1 148 ? 17.266 -18.688 -10.891 1 90.44 148 ASN B O 1
ATOM 2661 N N . ILE B 1 149 ? 15.945 -17.297 -9.898 1 87.88 149 ILE B N 1
ATOM 2662 C CA . ILE B 1 149 ? 14.742 -17.984 -10.344 1 87.88 149 ILE B CA 1
ATOM 2663 C C . ILE B 1 149 ? 14.633 -17.906 -11.867 1 87.88 149 ILE B C 1
ATOM 2665 O O . ILE B 1 149 ? 14.297 -18.891 -12.531 1 87.88 149 ILE B O 1
ATOM 2669 N N . ARG B 1 150 ? 15 -16.766 -12.414 1 87 150 ARG B N 1
ATOM 2670 C CA . ARG B 1 150 ? 14.82 -16.531 -13.844 1 87 150 ARG B CA 1
ATOM 2671 C C . ARG B 1 150 ? 15.977 -17.125 -14.648 1 87 150 ARG B C 1
ATOM 2673 O O . ARG B 1 150 ? 15.766 -17.672 -15.727 1 87 150 ARG B O 1
ATOM 2680 N N . LEU B 1 151 ? 17.188 -17.047 -14.086 1 85.62 151 LEU B N 1
ATOM 2681 C CA . LEU B 1 151 ? 18.375 -17.359 -14.891 1 85.62 151 LEU B CA 1
ATOM 2682 C C . LEU B 1 151 ? 19.125 -18.562 -14.328 1 85.62 151 LEU B C 1
ATOM 2684 O O . LEU B 1 151 ? 19.984 -19.125 -14.992 1 85.62 151 LEU B O 1
ATOM 2688 N N . GLY B 1 152 ? 18.766 -18.969 -13.102 1 80.62 152 GLY B N 1
ATOM 2689 C CA . GLY B 1 152 ? 19.484 -20.078 -12.5 1 80.62 152 GLY B CA 1
ATOM 2690 C C . GLY B 1 152 ? 20.938 -19.734 -12.172 1 80.62 152 GLY B C 1
ATOM 2691 O O . GLY B 1 152 ? 21.797 -20.609 -12.203 1 80.62 152 GLY B O 1
ATOM 2692 N N . SER B 1 153 ? 21.219 -18.531 -11.859 1 73.88 153 SER B N 1
ATOM 2693 C CA . SER B 1 153 ? 22.578 -18 -11.758 1 73.88 153 SER B CA 1
ATOM 2694 C C . SER B 1 153 ? 23.281 -18.516 -10.5 1 73.88 153 SER B C 1
ATOM 2696 O O . SER B 1 153 ? 24.516 -18.578 -10.453 1 73.88 153 SER B O 1
ATOM 2698 N N . PHE B 1 154 ? 22.516 -18.859 -9.453 1 76.94 154 PHE B N 1
ATOM 2699 C CA . PHE B 1 154 ? 23.109 -19.219 -8.18 1 76.94 154 PHE B CA 1
ATOM 2700 C C . PHE B 1 154 ? 22.594 -20.578 -7.703 1 76.94 154 PHE B C 1
ATOM 2702 O O . PHE B 1 154 ? 22.047 -20.688 -6.602 1 76.94 154 PHE B O 1
ATOM 2709 N N . ALA B 1 155 ? 22.828 -21.547 -8.469 1 71.69 155 ALA B N 1
ATOM 2710 C CA . ALA B 1 155 ? 22.297 -22.875 -8.211 1 71.69 155 ALA B CA 1
ATOM 2711 C C . ALA B 1 155 ? 22.812 -23.422 -6.879 1 71.69 155 ALA B C 1
ATOM 2713 O O . ALA B 1 155 ? 22.078 -24.062 -6.133 1 71.69 155 ALA B O 1
ATOM 2714 N N . ALA B 1 156 ? 23.984 -23.062 -6.578 1 73.81 156 ALA B N 1
ATOM 2715 C CA . ALA B 1 156 ? 24.609 -23.578 -5.359 1 73.81 156 ALA B CA 1
ATOM 2716 C C . ALA B 1 156 ? 23.906 -23.016 -4.117 1 73.81 156 ALA B C 1
ATOM 2718 O O . ALA B 1 156 ? 23.891 -23.656 -3.066 1 73.81 156 ALA B O 1
ATOM 2719 N N . PHE B 1 157 ? 23.312 -21.906 -4.238 1 77.25 157 PHE B N 1
ATOM 2720 C CA . PHE B 1 157 ? 22.719 -21.25 -3.088 1 77.25 157 PHE B CA 1
ATOM 2721 C C . PHE B 1 157 ? 21.188 -21.219 -3.213 1 77.25 157 PHE B C 1
ATOM 2723 O O . PHE B 1 157 ? 20.516 -20.531 -2.451 1 77.25 157 PHE B O 1
ATOM 2730 N N . ALA B 1 158 ? 20.766 -22.062 -4.023 1 78.75 158 ALA B N 1
ATOM 2731 C CA . ALA B 1 158 ? 19.344 -22.016 -4.359 1 78.75 158 ALA B CA 1
ATOM 2732 C C . ALA B 1 158 ? 18.484 -22.422 -3.162 1 78.75 158 ALA B C 1
ATOM 2734 O O . ALA B 1 158 ? 17.375 -21.906 -2.998 1 78.75 158 ALA B O 1
ATOM 2735 N N . THR B 1 159 ? 19.109 -23.219 -2.322 1 84.88 159 THR B N 1
ATOM 2736 C CA . THR B 1 159 ? 18.328 -23.688 -1.192 1 84.88 159 THR B CA 1
ATOM 2737 C C . THR B 1 159 ? 18.391 -22.703 -0.031 1 84.88 159 THR B C 1
ATOM 2739 O O . THR B 1 159 ? 17.438 -22.594 0.746 1 84.88 159 THR B O 1
ATOM 2742 N N . VAL B 1 160 ? 19.5 -21.984 0.058 1 91.25 160 VAL B N 1
ATOM 2743 C CA . VAL B 1 160 ? 19.734 -21.109 1.201 1 91.25 160 VAL B CA 1
ATOM 2744 C C . VAL B 1 160 ? 19.203 -19.703 0.892 1 91.25 160 VAL B C 1
ATOM 2746 O O . VAL B 1 160 ? 18.719 -19.016 1.784 1 91.25 160 VAL B O 1
ATOM 2749 N N . LEU B 1 161 ? 19.25 -19.297 -0.318 1 92.69 161 LEU B N 1
ATOM 2750 C CA . LEU B 1 161 ? 18.984 -17.938 -0.755 1 92.69 161 LEU B CA 1
ATOM 2751 C C . LEU B 1 161 ? 17.547 -17.531 -0.391 1 92.69 161 LEU B C 1
ATOM 2753 O O . LEU B 1 161 ? 17.328 -16.453 0.161 1 92.69 161 LEU B O 1
ATOM 2757 N N . PRO B 1 162 ? 16.594 -18.422 -0.602 1 93.94 162 PRO B N 1
ATOM 2758 C CA . PRO B 1 162 ? 15.234 -18.031 -0.231 1 93.94 162 PRO B CA 1
ATOM 2759 C C . PRO B 1 162 ? 15.086 -17.75 1.265 1 93.94 162 PRO B C 1
ATOM 2761 O O . PRO B 1 162 ? 14.344 -16.859 1.661 1 93.94 162 PRO B O 1
ATOM 2764 N N . TRP B 1 163 ? 15.797 -18.438 2.045 1 95.56 163 TRP B N 1
ATOM 2765 C CA . TRP B 1 163 ? 15.719 -18.266 3.49 1 95.56 163 TRP B CA 1
ATOM 2766 C C . TRP B 1 163 ? 16.391 -16.953 3.918 1 95.56 163 TRP B C 1
ATOM 2768 O O . TRP B 1 163 ? 15.898 -16.266 4.816 1 95.56 163 TRP B O 1
ATOM 2778 N N . VAL B 1 164 ? 17.516 -16.703 3.312 1 96.31 164 VAL B N 1
ATOM 2779 C CA . VAL B 1 164 ? 18.234 -15.453 3.594 1 96.31 164 VAL B CA 1
ATOM 2780 C C . VAL B 1 164 ? 17.359 -14.258 3.215 1 96.31 164 VAL B C 1
ATOM 2782 O O . VAL B 1 164 ? 17.25 -13.297 3.975 1 96.31 164 VAL B O 1
ATOM 2785 N N . VAL B 1 165 ? 16.719 -14.352 2.088 1 97.19 165 VAL B N 1
ATOM 2786 C CA . VAL B 1 165 ? 15.836 -13.289 1.6 1 97.19 165 VAL B CA 1
ATOM 2787 C C . VAL B 1 165 ? 14.648 -13.125 2.541 1 97.19 165 VAL B C 1
ATOM 2789 O O . VAL B 1 165 ? 14.312 -12.008 2.938 1 97.19 165 VAL B O 1
ATOM 2792 N N . LEU B 1 166 ? 14.078 -14.25 2.984 1 97.5 166 LEU B N 1
ATOM 2793 C CA . LEU B 1 166 ? 12.945 -14.219 3.904 1 97.5 166 LEU B CA 1
ATOM 2794 C C . LEU B 1 166 ? 13.336 -13.586 5.234 1 97.5 166 LEU B C 1
ATOM 2796 O O . LEU B 1 166 ? 12.609 -12.75 5.77 1 97.5 166 LEU B O 1
ATOM 2800 N N . ALA B 1 167 ? 14.461 -13.969 5.676 1 98.06 167 ALA B N 1
ATOM 2801 C CA . ALA B 1 167 ? 14.969 -13.414 6.926 1 98.06 167 ALA B CA 1
ATOM 2802 C C . ALA B 1 167 ? 15.18 -11.906 6.812 1 98.06 167 ALA B C 1
ATOM 2804 O O . ALA B 1 167 ? 14.875 -11.156 7.742 1 98.06 167 ALA B O 1
ATOM 2805 N N . SER B 1 168 ? 15.695 -11.5 5.684 1 98.19 168 SER B N 1
ATOM 2806 C CA . SER B 1 168 ? 15.93 -10.07 5.484 1 98.19 168 SER B CA 1
ATOM 2807 C C . SER B 1 168 ? 14.625 -9.289 5.48 1 98.19 168 SER B C 1
ATOM 2809 O O . SER B 1 168 ? 14.562 -8.18 6.016 1 98.19 168 SER B O 1
ATOM 2811 N N . PHE B 1 169 ? 13.547 -9.852 4.84 1 98.19 169 PHE B N 1
ATOM 2812 C CA . PHE B 1 169 ? 12.234 -9.219 4.898 1 98.19 169 PHE B CA 1
ATOM 2813 C C . PHE B 1 169 ? 11.727 -9.156 6.336 1 98.19 169 PHE B C 1
ATOM 2815 O O . PHE B 1 169 ? 11.141 -8.148 6.746 1 98.19 169 PHE B O 1
ATOM 2822 N N . GLY B 1 170 ? 12 -10.234 7.086 1 98.25 170 GLY B N 1
ATOM 2823 C CA . GLY B 1 170 ? 11.602 -10.258 8.484 1 98.25 170 GLY B CA 1
ATOM 2824 C C . GLY B 1 170 ? 12.258 -9.164 9.305 1 98.25 170 GLY B C 1
ATOM 2825 O O . GLY B 1 170 ? 11.594 -8.508 10.109 1 98.25 170 GLY B O 1
ATOM 2826 N N . VAL B 1 171 ? 13.484 -9.016 9.117 1 97.69 171 VAL B N 1
ATOM 2827 C CA . VAL B 1 171 ? 14.227 -7.973 9.82 1 97.69 171 VAL B CA 1
ATOM 2828 C C . VAL B 1 171 ? 13.688 -6.602 9.422 1 97.69 171 VAL B C 1
ATOM 2830 O O . VAL B 1 171 ? 13.547 -5.715 10.266 1 97.69 171 VAL B O 1
ATOM 2833 N N . SER B 1 172 ? 13.375 -6.422 8.133 1 97.12 172 SER B N 1
ATOM 2834 C CA . SER B 1 172 ? 12.805 -5.168 7.656 1 97.12 172 SER B CA 1
ATOM 2835 C C . SER B 1 172 ? 11.477 -4.867 8.344 1 97.12 172 SER B C 1
ATOM 2837 O O . SER B 1 172 ? 11.227 -3.732 8.75 1 97.12 172 SER B O 1
ATOM 2839 N N . VAL B 1 173 ? 10.609 -5.867 8.461 1 97.62 173 VAL B N 1
ATOM 2840 C CA . VAL B 1 173 ? 9.328 -5.699 9.133 1 97.62 173 VAL B CA 1
ATOM 2841 C C . VAL B 1 173 ? 9.555 -5.309 10.594 1 97.62 173 VAL B C 1
ATOM 2843 O O . VAL B 1 173 ? 8.953 -4.355 11.094 1 97.62 173 VAL B O 1
ATOM 2846 N N . PHE B 1 174 ? 10.469 -6.004 11.188 1 97 174 PHE B N 1
ATOM 2847 C CA . PHE B 1 174 ? 10.75 -5.773 12.594 1 97 174 PHE B CA 1
ATOM 2848 C C . PHE B 1 174 ? 11.273 -4.359 12.82 1 97 174 PHE B C 1
ATOM 2850 O O . PHE B 1 174 ? 10.758 -3.627 13.672 1 97 174 PHE B O 1
ATOM 2857 N N . LEU B 1 175 ? 12.25 -3.943 12.086 1 94.88 175 LEU B N 1
ATOM 2858 C CA . LEU B 1 175 ? 12.852 -2.625 12.242 1 94.88 175 LEU B CA 1
ATOM 2859 C C . LEU B 1 175 ? 11.852 -1.525 11.906 1 94.88 175 LEU B C 1
ATOM 2861 O O . LEU B 1 175 ? 11.844 -0.473 12.547 1 94.88 175 LEU B O 1
ATOM 2865 N N . SER B 1 176 ? 11.047 -1.72 10.844 1 94.31 176 SER B N 1
ATOM 2866 C CA . SER B 1 176 ? 10.062 -0.716 10.461 1 94.31 176 SER B CA 1
ATOM 2867 C C . SER B 1 176 ? 9.047 -0.484 11.57 1 94.31 176 SER B C 1
ATOM 2869 O O . SER B 1 176 ? 8.711 0.66 11.883 1 94.31 176 SER B O 1
ATOM 2871 N N . TRP B 1 177 ? 8.609 -1.5 12.219 1 95.38 177 TRP B N 1
ATOM 2872 C CA . TRP B 1 177 ? 7.605 -1.356 13.273 1 95.38 177 TRP B CA 1
ATOM 2873 C C . TRP B 1 177 ? 8.242 -0.859 14.562 1 95.38 177 TRP B C 1
ATOM 2875 O O . TRP B 1 177 ? 7.613 -0.133 15.336 1 95.38 177 TRP B O 1
ATOM 2885 N N . ALA B 1 178 ? 9.492 -1.291 14.836 1 92.88 178 ALA B N 1
ATOM 2886 C CA . ALA B 1 178 ? 10.203 -0.759 16 1 92.88 178 ALA B CA 1
ATOM 2887 C C . ALA B 1 178 ? 10.328 0.76 15.914 1 92.88 178 ALA B C 1
ATOM 2889 O O . ALA B 1 178 ? 10.102 1.464 16.906 1 92.88 178 ALA B O 1
ATOM 2890 N N . SER B 1 179 ? 10.68 1.246 14.75 1 89.94 179 SER B N 1
ATOM 2891 C CA . SER B 1 179 ? 10.797 2.686 14.547 1 89.94 179 SER B CA 1
ATOM 2892 C C . SER B 1 179 ? 9.43 3.367 14.609 1 89.94 179 SER B C 1
ATOM 2894 O O . SER B 1 179 ? 9.328 4.52 15.039 1 89.94 179 SER B O 1
ATOM 2896 N N . PHE B 1 180 ? 8.414 2.672 14.195 1 90.31 180 PHE B N 1
ATOM 2897 C CA . PHE B 1 180 ? 7.066 3.217 14.164 1 90.31 180 PHE B CA 1
ATOM 2898 C C . PHE B 1 180 ? 6.512 3.355 15.578 1 90.31 180 PHE B C 1
ATOM 2900 O O . PHE B 1 180 ? 5.762 4.293 15.867 1 90.31 180 PHE B O 1
ATOM 2907 N N . LEU B 1 181 ? 6.887 2.453 16.438 1 88.94 181 LEU B N 1
ATOM 2908 C CA . LEU B 1 181 ? 6.422 2.479 17.812 1 88.94 181 LEU B CA 1
ATOM 2909 C C . LEU B 1 181 ? 6.84 3.771 18.5 1 88.94 181 LEU B C 1
ATOM 2911 O O . LEU B 1 181 ? 6.082 4.32 19.312 1 88.94 181 LEU B O 1
ATOM 2915 N N . ASP B 1 182 ? 7.992 4.242 18.219 1 86.31 182 ASP B N 1
ATOM 2916 C CA . ASP B 1 182 ? 8.453 5.512 18.781 1 86.31 182 ASP B CA 1
ATOM 2917 C C . ASP B 1 182 ? 7.508 6.648 18.422 1 86.31 182 ASP B C 1
ATOM 2919 O O . ASP B 1 182 ? 7.184 7.492 19.25 1 86.31 182 ASP B O 1
ATOM 2923 N N . TYR B 1 183 ? 7.059 6.648 17.203 1 86.38 183 TYR B N 1
ATOM 2924 C CA . TYR B 1 183 ? 6.164 7.699 16.734 1 86.38 183 TYR B CA 1
ATOM 2925 C C . TYR B 1 183 ? 4.777 7.551 17.344 1 86.38 183 TYR B C 1
ATOM 2927 O O . TYR B 1 183 ? 4.109 8.547 17.641 1 86.38 183 TYR B O 1
ATOM 2935 N N . LEU B 1 184 ? 4.402 6.34 17.594 1 86.44 184 LEU B N 1
ATOM 2936 C CA . LEU B 1 184 ? 3.105 6.098 18.219 1 86.44 184 LEU B CA 1
ATOM 2937 C C . LEU B 1 184 ? 3.104 6.566 19.672 1 86.44 184 LEU B C 1
ATOM 2939 O O . LEU B 1 184 ? 2.1 7.094 20.156 1 86.44 184 LEU B O 1
ATOM 2943 N N . ILE B 1 185 ? 4.211 6.398 20.312 1 86.69 185 ILE B N 1
ATOM 2944 C CA . ILE B 1 185 ? 4.348 6.852 21.703 1 86.69 185 ILE B CA 1
ATOM 2945 C C . ILE B 1 185 ? 4.27 8.375 21.75 1 86.69 185 ILE B C 1
ATOM 2947 O O . ILE B 1 185 ? 3.58 8.938 22.609 1 86.69 185 ILE B O 1
ATOM 2951 N N . ILE B 1 186 ? 4.902 8.992 20.812 1 84.31 186 ILE B N 1
ATOM 2952 C CA . ILE B 1 186 ? 4.871 10.445 20.75 1 84.31 186 ILE B CA 1
ATOM 2953 C C . ILE B 1 186 ? 3.443 10.922 20.484 1 84.31 186 ILE B C 1
ATOM 2955 O O . ILE B 1 186 ? 2.982 11.883 21.109 1 84.31 186 ILE B O 1
ATOM 2959 N N . LEU B 1 187 ? 2.803 10.273 19.594 1 83.5 187 LEU B N 1
ATOM 2960 C CA . LEU B 1 187 ? 1.424 10.617 19.266 1 83.5 187 LEU B CA 1
ATOM 2961 C C . LEU B 1 187 ? 0.52 10.445 20.484 1 83.5 187 LEU B C 1
ATOM 2963 O O . LEU B 1 187 ? -0.301 11.312 20.781 1 83.5 187 LEU B O 1
ATOM 2967 N N . TYR B 1 188 ? 0.729 9.32 21.141 1 83.25 188 TYR B N 1
ATOM 2968 C CA . TYR B 1 188 ? -0.073 9.008 22.328 1 83.25 188 TYR B CA 1
ATOM 2969 C C . TYR B 1 188 ? 0.133 10.055 23.422 1 83.25 188 TYR B C 1
ATOM 2971 O O . TYR B 1 188 ? -0.834 10.547 24 1 83.25 188 TYR B O 1
ATOM 2979 N N . ARG B 1 189 ? 1.305 10.438 23.656 1 85.44 189 ARG B N 1
ATOM 2980 C CA . ARG B 1 189 ? 1.628 11.43 24.672 1 85.44 189 ARG B CA 1
ATOM 2981 C C . ARG B 1 189 ? 1.08 12.797 24.297 1 85.44 189 ARG B C 1
ATOM 2983 O O . ARG B 1 189 ? 0.636 13.562 25.156 1 85.44 189 ARG B O 1
ATOM 2990 N N . HIS B 1 190 ? 1.156 13.047 22.984 1 83.81 190 HIS B N 1
ATOM 2991 C CA . HIS B 1 190 ? 0.657 14.328 22.484 1 83.81 190 HIS B CA 1
ATOM 2992 C C . HIS B 1 190 ? -0.848 14.453 22.703 1 83.81 190 HIS B C 1
ATOM 2994 O O . HIS B 1 190 ? -1.334 15.5 23.125 1 83.81 190 HIS B O 1
ATOM 3000 N N . TYR B 1 191 ? -1.624 13.414 22.531 1 78.94 191 TYR B N 1
ATOM 3001 C CA . TYR B 1 191 ? -3.078 13.508 22.609 1 78.94 191 TYR B CA 1
ATOM 3002 C C . TYR B 1 191 ? -3.58 13.156 24 1 78.94 191 TYR B C 1
ATOM 3004 O O . TYR B 1 191 ? -4.688 13.539 24.375 1 78.94 191 TYR B O 1
ATOM 3012 N N . LYS B 1 192 ? -2.863 12.352 24.75 1 75.62 192 LYS B N 1
ATOM 3013 C CA . LYS B 1 192 ? -3.215 12.141 26.156 1 75.62 192 LYS B CA 1
ATOM 3014 C C . LYS B 1 192 ? -2.998 13.406 26.969 1 75.62 192 LYS B C 1
ATOM 3016 O O . LYS B 1 192 ? -3.773 13.695 27.891 1 75.62 192 LYS B O 1
ATOM 3021 N N . GLY B 1 193 ? -1.971 14.023 26.578 1 61.03 193 GLY B N 1
ATOM 3022 C CA . GLY B 1 193 ? -1.686 15.266 27.281 1 61.03 193 GLY B CA 1
ATOM 3023 C C . GLY B 1 193 ? -2.678 16.375 26.984 1 61.03 193 GLY B C 1
ATOM 3024 O O . GLY B 1 193 ? -2.875 17.281 27.797 1 61.03 193 GLY B O 1
ATOM 3025 N N . ARG B 1 194 ? -3.332 16.297 25.875 1 60.53 194 ARG B N 1
ATOM 3026 C CA . ARG B 1 194 ? -4.32 17.312 25.516 1 60.53 194 ARG B CA 1
ATOM 3027 C C . ARG B 1 194 ? -5.688 16.969 26.094 1 60.53 194 ARG B C 1
ATOM 3029 O O . ARG B 1 194 ? -6.582 17.812 26.125 1 60.53 194 ARG B O 1
ATOM 3036 N N . ALA B 1 195 ? -5.895 15.711 26.484 1 51.06 195 ALA B N 1
ATOM 3037 C CA . ALA B 1 195 ? -7.117 15.383 27.219 1 51.06 195 ALA B CA 1
ATOM 3038 C C . ALA B 1 195 ? -7.004 15.797 28.688 1 51.06 195 ALA B C 1
ATOM 3040 O O . ALA B 1 195 ? -5.922 15.727 29.281 1 51.06 195 ALA B O 1
#

Nearest PDB structures (foldseek):
  7drk-assembly1_B  TM=7.735E-01  e=1.143E-06  Staphylococcus aureus subsp. aureus N315
  4q7c-assembly1_B  TM=6.200E-01  e=8.192E-02  Archaeoglobus fulgidus DSM 4304
  4q7c-assembly1_A  TM=5.412E-01  e=6.173E-02  Archaeoglobus fulgidus DSM 4304
  6w2w-assembly1_A  TM=3.598E-01  e=9.162E+00  synthetic construct
  7drk-assembly1_B  TM=7.737E-01  e=1.143E-06  Staphylococcus aureus subsp. aureus N315

Organism: NCBI:txid159291

Secondary structure (DSSP, 8-state):
--HHHHHHHHHHHHHHHHHHHHHHHHHTTTTTHHHHHHHHHHHHHHHHHHHHHIIIIIHHHT-S-HHHHHHHHHHHHHHHHHHHHHHHHTTSS-HHHHHHHHHHHHHHHHHHHHHHHTT------HHHHHHHHHHHHHHHHHHHHHHHHHH-TTGGGTTTHHHHHHHHHHHHHHHHHHHHHHHHHHHHHHHHHH-/--HHHHHHHHHHHHHHHHHHHHHHHHHTTTTTHHHHHHHHHHHHHHHHHHHHHIIIIIHHHT-S-HHHHHHHHHHHHHHHHHHHHHHHHTTSS-HHHHHHHHHHHHHHHHHHHHHHHTT------HHHHHHHHHHHHHHHHHHHHHHHHHH-TTGGGTTTHHHHHHHHHHHHHHHHHHHHHHHHHHHHHHHHHH-

Foldseek 3Di:
DFPLLVLLVLLVVLQVVLLCLLCVCVVVVLPCLVVSLVVNVVSLCSNLVSLVCSVPPCVVVVRQDPVSVVSSLVSLLSNLLSLVVSCCVVPLEPPVLSVLLNCLSVVVVVLQVVCVVVPHHDDDDPLVVVLSVLSSVLSVLSSVLSSCVSPVPCVVCNVPSSVVSHVSSVVSSVSSVVSSVVSVVVSCCVVVVVD/DFPLLVLLVLLVVLQVVLLCLLCVCVVVVLPCLVVSLVVNVVSLCSNLVSLVCSVPPCVVVVRQDPVSVVSSLVSLLSNLLSLVVSCCVVPLEPPVLSVLLNCLSVVVVVLQVVCVVVPHHDDDDPLVVVLSVLSSVLSVLSSVLSSCVSPVPCVVCNVPSSVVSHVSSVVSSVSSVVSSVVSVVVSCCVVVVVD

InterPro domains:
  IPR000462 CDP-alcohol phosphatidyltransferase [PF01066] (1-160)
  IPR004570 CDP-diacylglycerol--glycerol-3-phosphate 3-phosphatidyltransferase [PIRSF000847] (1-193)
  IPR043130 CDP-alcohol phosphatidyltransferase, transmembrane domain [G3DSA:1.20.120.1760] (2-193)
  IPR048254 CDP-alcohol phosphatidyltransferase, conserved site [PS00379] (54-76)